Protein AF-A0A1J4K597-F1 (afdb_monomer_lite)

Foldseek 3Di:
DVVVVVCCCVPPVVVVVVVVVVVVVVVVVVVVVVVVVVVVVVVVVVVVVVVVVVVVVVVVVVVVVVVVVVVVVVVVVVVVVVVVVVVLVVLLVVLLVVLVVPLVPPLLCNLVSLVVNVVSCVVVVVVVVSVVSLVVSLVVCLVVLCVLFVDDLFKTFNVVNLSVVVSCVSSVNLVSSLVVVLCCCLVRVLVVLQAAPWDWDADPRMIGTDGDVPHHDALLSSLLRLLVVLVVVVVVCVVSVHDDDLVSLVVSLVSSLVSSLVGADDALVSNLVSSQSSCVSSVHDRDSSLVVSCVVLLVVLLVVLLVCLLVVHQLLVSVVVSCVSCHNHDCPPSNVSSLVSNCVSCLVPLVSLVRNLVSLVVVVDPSSVVSNVVSVVSNVD

pLDDT: mean 87.1, std 8.33, range [50.44, 95.81]

Secondary structure (DSSP, 8-state):
-HHHHHHHIIIIIHHHHHHHHHHHHHHHHHHHHHHHHHHHHHHHHHHHHHHHHHHHHHHHHHHHHHHHHHHHHHHHHHHHHHHHHHHHHHHHHHHHHHHHHHTTT-STTHHHHHHHHHHHHHHTT-HHHHHHHHHHHHHHHHHTTHHHHT--SSEEE-TTHHHHHHHHHHTT-HHHHHHHHHHHIIIIIIHHHHHS-EEEEEETTEEEEEEPTTPPPPHHHHHHHHHHHHHHHHHHHHHTTPPPPHHHHHHHHHHHHHHHHHS--S-HHHHHHHHHHHHHHHTPPP--HHHHHHHHHHHHHHHHHHHHHHTT--HHHHHHHHHHHTTTS--TTHHHHHHHHHHHHTTT-HHHHHHHHHHHHTT--HHHHHHHHHHHHHHH-

Radius of gyration: 58.86 Å; chains: 1; bounding box: 133×52×191 Å

Structure (mmCIF, N/CA/C/O backbone):
data_AF-A0A1J4K597-F1
#
_entry.id   AF-A0A1J4K597-F1
#
loop_
_atom_site.group_PDB
_atom_site.id
_atom_site.type_symbol
_atom_site.label_atom_id
_atom_site.label_alt_id
_atom_site.label_comp_id
_atom_site.label_asym_id
_atom_site.label_entity_id
_atom_site.label_seq_id
_atom_site.pdbx_PDB_ins_code
_atom_site.Cartn_x
_atom_site.Cartn_y
_atom_site.Cartn_z
_atom_site.occupancy
_atom_site.B_iso_or_equiv
_atom_site.auth_seq_id
_atom_site.auth_comp_id
_atom_site.auth_asym_id
_atom_site.auth_atom_id
_atom_site.pdbx_PDB_model_num
ATOM 1 N N . MET A 1 1 ? -96.809 -20.161 126.393 1.00 50.44 1 MET A N 1
ATOM 2 C CA . MET A 1 1 ? -96.267 -19.194 125.408 1.00 50.44 1 MET A CA 1
ATOM 3 C C . MET A 1 1 ? -94.785 -19.409 125.095 1.00 50.44 1 MET A C 1
ATOM 5 O O . MET A 1 1 ? -94.483 -19.569 123.923 1.00 50.44 1 MET A O 1
ATOM 9 N N . GLN A 1 2 ? -93.874 -19.514 126.076 1.00 52.16 2 GLN A N 1
ATOM 10 C CA . GLN A 1 2 ? -92.423 -19.656 125.818 1.00 52.16 2 GLN A CA 1
ATOM 11 C C . GLN A 1 2 ? -92.027 -20.809 124.869 1.00 52.16 2 GLN A C 1
ATOM 13 O O . GLN A 1 2 ? -91.307 -20.541 123.919 1.00 52.16 2 GLN A O 1
ATOM 18 N N . LYS A 1 3 ? -92.561 -22.036 125.024 1.00 54.72 3 LYS A N 1
ATOM 19 C CA . LYS A 1 3 ? -92.243 -23.193 124.145 1.00 54.72 3 LYS A CA 1
ATOM 20 C C . LYS A 1 3 ? -92.680 -23.048 122.675 1.00 54.72 3 LYS A C 1
ATOM 22 O O . LYS A 1 3 ? -92.086 -23.672 121.805 1.00 54.72 3 LYS A O 1
ATOM 27 N N . SER A 1 4 ? -93.727 -22.269 122.387 1.00 56.84 4 SER A N 1
ATOM 28 C CA . SER A 1 4 ? -94.193 -22.027 121.008 1.00 56.84 4 SER A CA 1
ATOM 29 C C . SER A 1 4 ? -93.311 -21.003 120.297 1.00 56.84 4 SER A C 1
ATOM 31 O O . SER A 1 4 ? -93.062 -21.151 119.108 1.00 56.84 4 SER A O 1
ATOM 33 N N . ILE A 1 5 ? -92.795 -20.020 121.037 1.00 57.47 5 ILE A N 1
ATOM 34 C CA . ILE A 1 5 ? -91.883 -19.003 120.513 1.00 57.47 5 ILE A CA 1
ATOM 35 C C . ILE A 1 5 ? -90.534 -19.644 120.164 1.00 57.47 5 ILE A C 1
ATOM 37 O O . ILE A 1 5 ? -90.043 -19.424 119.064 1.00 57.47 5 ILE A O 1
ATOM 41 N N . THR A 1 6 ? -89.986 -20.510 121.029 1.00 59.28 6 THR A N 1
ATOM 42 C CA . THR A 1 6 ? -88.726 -21.235 120.757 1.00 59.28 6 THR A CA 1
ATOM 43 C C . THR A 1 6 ? -88.843 -22.135 119.530 1.00 59.28 6 THR A C 1
ATOM 45 O O . THR A 1 6 ? -87.969 -22.120 118.673 1.00 59.28 6 THR A O 1
ATOM 48 N N . LYS A 1 7 ? -89.964 -22.855 119.389 1.00 63.69 7 LYS A N 1
ATOM 49 C CA . LYS A 1 7 ? -90.173 -23.790 118.276 1.00 63.69 7 LYS A CA 1
ATOM 50 C C . LYS A 1 7 ? -90.326 -23.081 116.925 1.00 63.69 7 LYS A C 1
ATOM 52 O O . LYS A 1 7 ? -89.790 -23.564 115.934 1.00 63.69 7 LYS A O 1
ATOM 57 N N . THR A 1 8 ? -91.016 -21.939 116.860 1.00 61.78 8 THR A N 1
ATOM 58 C CA . THR A 1 8 ? -91.110 -21.128 115.627 1.00 61.78 8 THR A CA 1
ATOM 59 C C . THR A 1 8 ? -89.769 -20.471 115.284 1.00 61.78 8 THR A C 1
ATOM 61 O O . THR A 1 8 ? -89.399 -20.399 114.112 1.00 61.78 8 THR A O 1
ATOM 64 N N . TYR A 1 9 ? -89.010 -20.049 116.301 1.00 63.03 9 TYR A N 1
ATOM 65 C CA . TYR A 1 9 ? -87.673 -19.487 116.118 1.00 63.03 9 TYR A CA 1
ATOM 66 C C . TYR A 1 9 ? -86.705 -20.534 115.539 1.00 63.03 9 TYR A C 1
ATOM 68 O O . TYR A 1 9 ? -86.126 -20.312 114.483 1.00 63.03 9 TYR A O 1
ATOM 76 N N . GLU A 1 10 ? -86.630 -21.725 116.137 1.00 63.28 10 GLU A N 1
ATOM 77 C CA . GLU A 1 10 ? -85.733 -22.806 115.700 1.00 63.28 10 GLU A CA 1
ATOM 78 C C . GLU A 1 10 ? -86.142 -23.458 114.369 1.00 63.28 10 GLU A C 1
ATOM 80 O O . GLU A 1 10 ? -85.278 -23.847 113.588 1.00 63.28 10 GLU A O 1
ATOM 85 N N . SER A 1 11 ? -87.445 -23.594 114.088 1.00 65.62 11 SER A N 1
ATOM 86 C CA . SER A 1 11 ? -87.920 -24.309 112.887 1.00 65.62 11 SER A CA 1
ATOM 87 C C . SER A 1 11 ? -88.082 -23.436 111.645 1.00 65.62 11 SER A C 1
ATOM 89 O O . SER A 1 11 ? -88.060 -23.967 110.538 1.00 65.62 11 SER A O 1
ATOM 91 N N . SER A 1 12 ? -88.279 -22.123 111.800 1.00 66.81 12 SER A N 1
ATOM 92 C CA . SER A 1 12 ? -88.601 -21.228 110.676 1.00 66.81 12 SER A CA 1
ATOM 93 C C . SER A 1 12 ? -87.671 -20.020 110.587 1.00 66.81 12 SER A C 1
ATOM 95 O O . SER A 1 12 ? -87.254 -19.661 109.488 1.00 66.81 12 SER A O 1
ATOM 97 N N . VAL A 1 13 ? -87.300 -19.408 111.718 1.00 73.19 13 VAL A N 1
ATOM 98 C CA . VAL A 1 13 ? -86.461 -18.196 111.730 1.00 73.19 13 VAL A CA 1
ATOM 99 C C . VAL A 1 13 ? -84.978 -18.538 111.578 1.00 73.19 13 VAL A C 1
ATOM 101 O O . VAL A 1 13 ? -84.313 -17.953 110.728 1.00 73.19 13 VAL A O 1
ATOM 104 N N . GLU A 1 14 ? -84.459 -19.516 112.322 1.00 76.75 14 GLU A N 1
ATOM 105 C CA . GLU A 1 14 ? -83.046 -19.919 112.275 1.00 76.75 14 GLU A CA 1
ATOM 106 C C . GLU A 1 14 ? -82.628 -20.504 110.909 1.00 76.75 14 GLU A C 1
ATOM 108 O O . GLU A 1 14 ? -81.586 -20.107 110.385 1.00 76.75 14 GLU A O 1
ATOM 113 N N . PRO A 1 15 ? -83.428 -21.370 110.253 1.00 79.81 15 PRO A N 1
ATOM 114 C CA . PRO A 1 15 ? -83.120 -21.866 108.912 1.00 79.81 15 PRO A CA 1
ATOM 115 C C . PRO A 1 15 ? -83.200 -20.770 107.847 1.00 79.81 15 PRO A C 1
ATOM 117 O O . PRO A 1 15 ? -82.335 -20.708 106.974 1.00 79.81 15 PRO A O 1
ATOM 120 N N . ALA A 1 16 ? -84.189 -19.870 107.935 1.00 78.25 16 ALA A N 1
ATOM 121 C CA . ALA A 1 16 ? -84.290 -18.720 107.037 1.00 78.25 16 ALA A CA 1
ATOM 122 C C . ALA A 1 16 ? -83.099 -17.768 107.222 1.00 78.25 16 ALA A C 1
ATOM 124 O O . ALA A 1 16 ? -82.490 -17.348 106.241 1.00 78.25 16 ALA A O 1
ATOM 125 N N . ARG A 1 17 ? -82.697 -17.498 108.470 1.00 81.44 17 ARG A N 1
ATOM 126 C CA . ARG A 1 17 ? -81.495 -16.726 108.811 1.00 81.44 17 ARG A CA 1
ATOM 127 C C . ARG A 1 17 ? -80.234 -17.383 108.251 1.00 81.44 17 ARG A C 1
ATOM 129 O O . ARG A 1 17 ? -79.445 -16.703 107.605 1.00 81.44 17 ARG A O 1
ATOM 136 N N . ASN A 1 18 ? -80.061 -18.690 108.435 1.00 83.00 18 ASN A N 1
ATOM 137 C CA . ASN A 1 18 ? -78.913 -19.434 107.911 1.00 83.00 18 ASN A CA 1
ATOM 138 C C . ASN A 1 18 ? -78.897 -19.476 106.374 1.00 83.00 18 ASN A C 1
ATOM 140 O O . ASN A 1 18 ? -77.831 -19.355 105.775 1.00 83.00 18 ASN A O 1
ATOM 144 N N . SER A 1 19 ? -80.062 -19.575 105.726 1.00 84.44 19 SER A N 1
ATOM 145 C CA . SER A 1 19 ? -80.198 -19.486 104.266 1.00 84.44 19 SER A CA 1
ATOM 146 C C . SER A 1 19 ? -79.861 -18.088 103.744 1.00 84.44 19 SER A C 1
ATOM 148 O O . SER A 1 19 ? -79.139 -17.963 102.761 1.00 84.44 19 SER A O 1
ATOM 150 N N . ILE A 1 20 ? -80.332 -17.029 104.409 1.00 83.88 20 ILE A N 1
ATOM 151 C CA . ILE A 1 20 ? -79.993 -15.640 104.067 1.00 83.88 20 ILE A CA 1
ATOM 152 C C . ILE A 1 20 ? -78.491 -15.401 104.255 1.00 83.88 20 ILE A C 1
ATOM 154 O O . ILE A 1 20 ? -77.854 -14.794 103.399 1.00 83.88 20 ILE A O 1
ATOM 158 N N . LEU A 1 21 ? -77.900 -15.908 105.341 1.00 84.38 21 LEU A N 1
ATOM 159 C CA . LEU A 1 21 ? -76.462 -15.803 105.594 1.00 84.38 21 LEU A CA 1
ATOM 160 C C . LEU A 1 21 ? -75.633 -16.583 104.560 1.00 84.38 21 LEU A C 1
ATOM 162 O O . LEU A 1 21 ? -74.610 -16.073 104.104 1.00 84.38 21 LEU A O 1
ATOM 166 N N . SER A 1 22 ? -76.072 -17.774 104.137 1.00 85.81 22 SER A N 1
ATOM 167 C CA . SER A 1 22 ? -75.372 -18.547 103.101 1.00 85.81 22 SER A CA 1
ATOM 168 C C . SER A 1 22 ? -75.494 -17.895 101.721 1.00 85.81 22 SER A C 1
ATOM 170 O O . SER A 1 22 ? -74.501 -17.786 101.003 1.00 85.81 22 SER A O 1
ATOM 172 N N . GLN A 1 23 ? -76.674 -17.374 101.370 1.00 87.19 23 GLN A N 1
ATOM 173 C CA . GLN A 1 23 ? -76.893 -16.620 100.136 1.00 87.19 23 GLN A CA 1
ATOM 174 C C . GLN A 1 23 ? -76.083 -15.327 100.117 1.00 87.19 23 GLN A C 1
ATOM 176 O O . GLN A 1 23 ? -75.470 -15.019 99.099 1.00 87.19 23 GLN A O 1
ATOM 181 N N . LYS A 1 24 ? -76.012 -14.612 101.245 1.00 88.00 24 LYS A N 1
ATOM 182 C CA . LYS A 1 24 ? -75.144 -13.444 101.412 1.00 88.00 24 LYS A CA 1
ATOM 183 C C . LYS A 1 24 ? -73.679 -13.815 101.184 1.00 88.00 24 LYS A C 1
ATOM 185 O O . LYS A 1 24 ? -73.023 -13.160 100.387 1.00 88.00 24 LYS A O 1
ATOM 190 N N . SER A 1 25 ? -73.194 -14.897 101.795 1.00 88.94 25 SER A N 1
ATOM 191 C CA . SER A 1 25 ? -71.817 -15.370 101.591 1.00 88.94 25 SER A CA 1
ATOM 192 C C . SER A 1 25 ? -71.536 -15.757 100.132 1.00 88.94 25 SER A C 1
ATOM 194 O O . SER A 1 25 ? -70.474 -15.444 99.595 1.00 88.94 25 SER A O 1
ATOM 196 N N . ASN A 1 26 ? -72.494 -16.397 99.456 1.00 89.06 26 ASN A N 1
ATOM 197 C CA . ASN A 1 26 ? -72.372 -16.753 98.042 1.00 89.06 26 ASN A CA 1
ATOM 198 C C . ASN A 1 26 ? -72.392 -15.519 97.129 1.00 89.06 26 ASN A C 1
ATOM 200 O O . ASN A 1 26 ? -71.623 -15.463 96.173 1.00 89.06 26 ASN A O 1
ATOM 204 N N . LEU A 1 27 ? -73.225 -14.521 97.437 1.00 89.38 27 LEU A N 1
ATOM 205 C CA . LEU A 1 27 ? -73.245 -13.231 96.746 1.00 89.38 27 LEU A CA 1
ATOM 206 C C . LEU A 1 27 ? -71.936 -12.469 96.955 1.00 89.38 27 LEU A C 1
ATOM 208 O O . LEU A 1 27 ? -71.378 -11.967 95.989 1.00 89.38 27 LEU A O 1
ATOM 212 N N . GLU A 1 28 ? -71.404 -12.434 98.175 1.00 90.06 28 GLU A N 1
ATOM 213 C CA . GLU A 1 28 ? -70.107 -11.820 98.480 1.00 90.06 28 GLU A CA 1
ATOM 214 C C . GLU A 1 28 ? -68.971 -12.494 97.695 1.00 90.06 28 GLU A C 1
ATOM 216 O O . GLU A 1 28 ? -68.146 -11.807 97.090 1.00 90.06 28 GLU A O 1
ATOM 221 N N . LYS A 1 29 ? -68.971 -13.833 97.607 1.00 91.00 29 LYS A N 1
ATOM 222 C CA . LYS A 1 29 ? -68.030 -14.579 96.755 1.00 91.00 29 LYS A CA 1
ATOM 223 C C . LYS A 1 29 ? -68.205 -14.246 95.274 1.00 91.00 29 LYS A C 1
ATOM 225 O O . LYS A 1 29 ? -67.218 -13.960 94.606 1.00 91.00 29 LYS A O 1
ATOM 230 N N . ALA A 1 30 ? -69.436 -14.236 94.765 1.00 90.06 30 ALA A N 1
ATOM 231 C CA . ALA A 1 30 ? -69.714 -13.919 93.365 1.00 90.06 30 ALA A CA 1
ATOM 232 C C . ALA A 1 30 ? -69.303 -12.482 93.003 1.00 90.06 30 ALA A C 1
ATOM 234 O O . ALA A 1 30 ? -68.699 -12.264 91.956 1.00 90.06 30 ALA A O 1
ATOM 235 N N . ILE A 1 31 ? -69.564 -11.511 93.885 1.00 91.50 31 ILE A N 1
ATOM 236 C CA . ILE A 1 31 ? -69.119 -10.118 93.740 1.00 91.50 31 ILE A CA 1
ATOM 237 C C . ILE A 1 31 ? -67.591 -10.058 93.692 1.00 91.50 31 ILE A C 1
ATOM 239 O O . ILE A 1 31 ? -67.038 -9.387 92.819 1.00 91.50 31 ILE A O 1
ATOM 243 N N . SER A 1 32 ? -66.901 -10.789 94.571 1.00 92.38 32 SER A N 1
ATOM 244 C CA . SER A 1 32 ? -65.438 -10.869 94.555 1.00 92.38 32 SER A CA 1
ATOM 245 C C . SER A 1 32 ? -64.914 -11.429 93.228 1.00 92.38 32 SER A C 1
ATOM 247 O O . SER A 1 32 ? -64.030 -10.817 92.632 1.00 92.38 32 SER A O 1
ATOM 249 N N . THR A 1 33 ? -65.499 -12.515 92.713 1.00 93.75 33 THR A N 1
ATOM 250 C CA . THR A 1 33 ? -65.102 -13.111 91.426 1.00 93.75 33 THR A CA 1
ATOM 251 C C . THR A 1 33 ? -65.386 -12.186 90.240 1.00 93.75 33 THR A C 1
ATOM 253 O O . THR A 1 33 ? -64.545 -12.042 89.357 1.00 93.75 33 THR A O 1
ATOM 256 N N . ILE A 1 34 ? -66.545 -11.520 90.209 1.00 92.88 34 ILE A N 1
ATOM 257 C CA . ILE A 1 34 ? -66.890 -10.554 89.152 1.00 92.88 34 ILE A CA 1
ATOM 258 C C . ILE A 1 34 ? -65.926 -9.365 89.177 1.00 92.88 34 ILE A C 1
ATOM 260 O O . ILE A 1 34 ? -65.475 -8.921 88.123 1.00 92.88 34 ILE A O 1
ATOM 264 N N . THR A 1 35 ? -65.572 -8.879 90.367 1.00 92.00 35 THR A N 1
ATOM 265 C CA . THR A 1 35 ? -64.605 -7.784 90.528 1.00 92.00 35 THR A CA 1
ATOM 266 C C . THR A 1 35 ? -63.224 -8.194 90.012 1.00 92.00 35 THR A C 1
ATOM 268 O O . THR A 1 35 ? -62.575 -7.432 89.297 1.00 92.00 35 THR A O 1
ATOM 271 N N . GLU A 1 36 ? -62.789 -9.419 90.305 1.00 93.56 36 GLU A N 1
ATOM 272 C CA . GLU A 1 36 ? -61.521 -9.967 89.819 1.00 93.56 36 GLU A CA 1
ATOM 273 C C . GLU A 1 36 ? -61.507 -10.133 88.289 1.00 93.56 36 GLU A C 1
ATOM 275 O O . GLU A 1 36 ? -60.554 -9.720 87.622 1.00 93.56 36 GLU A O 1
ATOM 280 N N . LEU A 1 37 ? -62.593 -10.655 87.708 1.00 92.81 37 LEU A N 1
ATOM 281 C CA . LEU A 1 37 ? -62.765 -10.768 86.257 1.00 92.81 37 LEU A CA 1
ATOM 282 C C . LEU A 1 37 ? -62.791 -9.400 85.569 1.00 92.81 37 LEU A C 1
ATOM 284 O O . LEU A 1 37 ? -62.169 -9.236 84.520 1.00 92.81 37 LEU A O 1
ATOM 288 N N . HIS A 1 38 ? -63.461 -8.409 86.159 1.00 92.25 38 HIS A N 1
ATOM 289 C CA . HIS A 1 38 ? -63.493 -7.047 85.633 1.00 92.25 38 HIS A CA 1
ATOM 290 C C . HIS A 1 38 ? -62.102 -6.401 85.650 1.00 92.25 38 HIS A C 1
ATOM 292 O O . 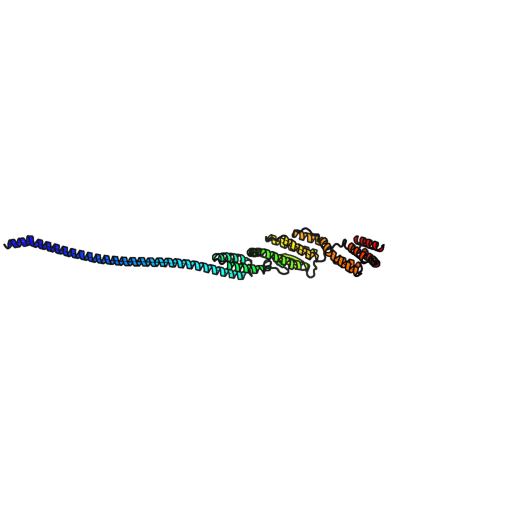HIS A 1 38 ? -61.664 -5.844 84.642 1.00 92.25 38 HIS A O 1
ATOM 298 N N . ASN A 1 39 ? -61.358 -6.552 86.748 1.00 92.62 39 ASN A N 1
ATOM 299 C CA . ASN A 1 39 ? -59.975 -6.081 86.833 1.00 92.62 39 ASN A CA 1
ATOM 300 C C . ASN A 1 39 ? -59.091 -6.756 85.775 1.00 92.62 39 ASN A C 1
ATOM 302 O O . ASN A 1 39 ? -58.311 -6.089 85.096 1.00 92.62 39 ASN A O 1
ATOM 306 N N . ARG A 1 40 ? -59.258 -8.065 85.560 1.00 93.69 40 ARG A N 1
ATOM 307 C CA . ARG A 1 40 ? -58.515 -8.804 84.532 1.00 93.69 40 ARG A CA 1
ATOM 308 C C . ARG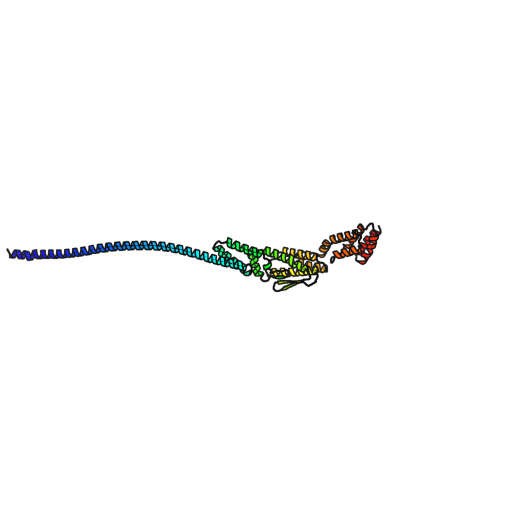 A 1 40 ? -58.884 -8.374 83.111 1.00 93.69 40 ARG A C 1
ATOM 310 O O . ARG A 1 40 ? -58.005 -8.289 82.258 1.00 93.69 40 ARG A O 1
ATOM 317 N N . GLN A 1 41 ? -60.152 -8.053 82.862 1.00 94.88 41 GLN A N 1
ATOM 318 C CA . GLN A 1 41 ? -60.608 -7.477 81.596 1.00 94.88 41 GLN A CA 1
ATOM 319 C C . GLN A 1 41 ? -59.959 -6.110 81.334 1.00 94.88 41 GLN A C 1
ATOM 321 O O . GLN A 1 41 ? -59.533 -5.849 80.209 1.00 94.88 41 GLN A O 1
ATOM 326 N N . LEU A 1 42 ? -59.869 -5.245 82.350 1.00 93.50 42 LEU A N 1
ATOM 327 C CA . LEU A 1 42 ? -59.214 -3.938 82.227 1.00 93.50 42 LEU A CA 1
ATOM 328 C C . LEU A 1 42 ? -57.726 -4.083 81.884 1.00 93.50 42 LEU A C 1
ATOM 330 O O . LEU A 1 42 ? -57.245 -3.390 80.988 1.00 93.50 42 LEU A O 1
ATOM 334 N N . VAL A 1 43 ? -57.027 -5.022 82.532 1.00 94.62 43 VAL A N 1
ATOM 335 C CA . VAL A 1 43 ? -55.624 -5.348 82.220 1.00 94.62 43 VAL A CA 1
ATOM 336 C C . VAL A 1 43 ? -55.486 -5.827 80.773 1.00 94.62 43 VAL A C 1
ATOM 338 O O . VAL A 1 43 ? -54.746 -5.221 80.005 1.00 94.62 43 VAL A O 1
ATOM 341 N N . LEU A 1 44 ? -56.278 -6.822 80.358 1.00 93.94 44 LEU A N 1
ATOM 342 C CA . LEU A 1 44 ? -56.255 -7.349 78.988 1.00 93.94 44 LEU A CA 1
ATOM 343 C C . LEU A 1 44 ? -56.535 -6.273 77.937 1.00 93.94 44 LEU A C 1
ATOM 345 O O . LEU A 1 44 ? -55.902 -6.257 76.886 1.00 93.94 44 LEU A O 1
ATOM 349 N N . LYS A 1 45 ? -57.473 -5.358 78.203 1.00 94.69 45 LYS A N 1
ATOM 350 C CA . LYS A 1 45 ? -57.778 -4.250 77.292 1.00 94.69 45 LYS A CA 1
ATOM 351 C C . LYS A 1 45 ? -56.575 -3.320 77.121 1.00 94.69 45 LYS A C 1
ATOM 353 O O . LYS A 1 45 ? -56.283 -2.922 75.995 1.00 94.69 45 LYS A O 1
ATOM 358 N N . ASN A 1 46 ? -55.884 -2.992 78.212 1.00 93.38 46 ASN A N 1
ATOM 359 C CA . ASN A 1 46 ? -54.682 -2.161 78.165 1.00 93.38 46 ASN A CA 1
ATOM 360 C C . ASN A 1 46 ? -53.534 -2.870 77.439 1.00 93.38 46 ASN A C 1
ATOM 362 O O . ASN A 1 46 ? -52.890 -2.258 76.589 1.00 93.38 46 ASN A O 1
ATOM 366 N N . ASP A 1 47 ? -53.332 -4.163 77.692 1.00 94.38 47 ASP A N 1
ATOM 367 C CA . ASP A 1 47 ? -52.326 -4.966 76.991 1.00 94.38 47 ASP A CA 1
ATOM 368 C C . ASP A 1 47 ? -52.598 -5.020 75.483 1.00 94.38 47 ASP A C 1
ATOM 370 O O . ASP A 1 47 ? -51.683 -4.873 74.676 1.00 94.38 47 ASP A O 1
ATOM 374 N N . LEU A 1 48 ? -53.864 -5.148 75.079 1.00 94.75 48 LEU A N 1
ATOM 375 C CA . LEU A 1 48 ? -54.259 -5.190 73.669 1.00 94.75 48 LEU A CA 1
ATOM 376 C C . LEU A 1 48 ? -54.013 -3.845 72.965 1.00 94.75 48 LEU A C 1
ATOM 378 O O . LEU A 1 48 ? -53.549 -3.817 71.825 1.00 94.75 48 LEU A O 1
ATOM 382 N N . ILE A 1 49 ? -54.255 -2.725 73.655 1.00 94.69 49 ILE A N 1
ATOM 383 C CA . ILE A 1 49 ? -53.913 -1.380 73.163 1.00 94.69 49 ILE A CA 1
ATOM 384 C C . ILE A 1 49 ? -52.392 -1.213 73.043 1.00 94.69 49 ILE A C 1
ATOM 386 O O . ILE A 1 49 ? -51.905 -0.712 72.024 1.0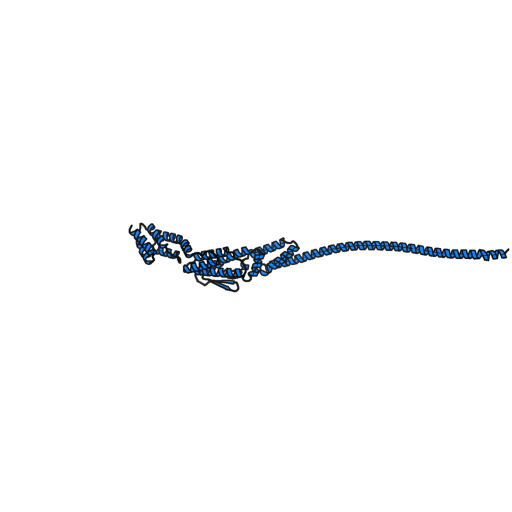0 94.69 49 ILE A O 1
ATOM 390 N N . ASN A 1 50 ? -51.633 -1.670 74.041 1.00 94.94 50 ASN A N 1
ATOM 391 C CA . ASN A 1 50 ? -50.172 -1.633 74.014 1.00 94.94 50 ASN A CA 1
ATOM 392 C C . ASN A 1 50 ? -49.614 -2.463 72.850 1.00 94.94 50 ASN A C 1
ATOM 394 O O . ASN A 1 50 ? -48.793 -1.964 72.081 1.00 94.94 50 ASN A O 1
ATOM 398 N N . HIS A 1 51 ? -50.099 -3.691 72.660 1.00 93.88 51 HIS A N 1
ATOM 399 C CA . HIS A 1 51 ? -49.681 -4.555 71.557 1.00 93.88 51 HIS A CA 1
ATOM 400 C C . HIS A 1 51 ? -50.046 -3.989 70.188 1.00 93.88 51 HIS A C 1
ATOM 402 O O . HIS A 1 51 ? -49.227 -4.056 69.274 1.00 93.88 51 HIS A O 1
ATOM 408 N N . LYS A 1 52 ? -51.229 -3.381 70.040 1.00 95.00 52 LYS A N 1
ATOM 409 C CA . LYS A 1 52 ? -51.594 -2.684 68.803 1.00 95.00 52 LYS A CA 1
ATOM 410 C C . LYS A 1 52 ? -50.603 -1.562 68.491 1.00 95.00 52 LYS A C 1
ATOM 412 O O . LYS A 1 52 ? -50.091 -1.490 67.382 1.00 95.00 52 LYS A O 1
ATOM 417 N N . THR A 1 53 ? -50.278 -0.744 69.490 1.00 95.25 53 THR A N 1
ATOM 418 C CA . THR A 1 53 ? -49.335 0.373 69.331 1.00 95.25 53 THR A CA 1
ATOM 419 C C . THR A 1 53 ? -47.931 -0.121 68.959 1.00 95.25 53 THR A C 1
ATOM 421 O O . THR A 1 53 ? -47.267 0.465 68.106 1.00 95.25 53 THR A O 1
ATOM 424 N N . GLN A 1 54 ? -47.490 -1.240 69.543 1.00 95.00 54 GLN A N 1
ATOM 425 C CA . GLN A 1 54 ? -46.243 -1.911 69.163 1.00 95.00 54 GLN A CA 1
ATOM 426 C C . GLN A 1 54 ? -46.287 -2.451 67.726 1.00 95.00 54 GLN A C 1
ATOM 428 O O . GLN A 1 54 ? -45.314 -2.288 66.993 1.00 95.00 54 GLN A O 1
ATOM 433 N N . MET A 1 55 ? -47.393 -3.075 67.306 1.00 94.25 55 MET A N 1
ATOM 434 C CA . MET A 1 55 ? -47.565 -3.567 65.935 1.00 94.25 55 MET A CA 1
ATOM 435 C C . MET A 1 55 ? -47.541 -2.433 64.912 1.00 94.25 55 MET A C 1
ATOM 437 O O . MET A 1 55 ? -46.832 -2.552 63.915 1.00 94.25 55 MET A O 1
ATOM 441 N N . ASP A 1 56 ? -48.247 -1.332 65.167 1.00 94.56 56 ASP A N 1
ATOM 442 C CA . ASP A 1 56 ? -48.257 -0.165 64.281 1.00 94.56 56 ASP A CA 1
ATOM 443 C C . ASP A 1 56 ? -46.835 0.411 64.131 1.00 94.56 56 ASP A C 1
ATOM 445 O O . ASP A 1 56 ? -46.358 0.617 63.014 1.00 94.56 56 ASP A O 1
ATOM 449 N N . ALA A 1 57 ? -46.088 0.530 65.237 1.00 93.75 57 ALA A N 1
ATOM 450 C CA . ALA A 1 57 ? -44.688 0.957 65.206 1.00 93.75 57 ALA A CA 1
ATOM 451 C C . ALA A 1 57 ? -43.779 -0.003 64.410 1.00 93.75 57 ALA A C 1
ATOM 453 O O . ALA A 1 57 ? -42.867 0.439 63.706 1.00 93.75 57 ALA A O 1
ATOM 454 N N . ILE A 1 58 ? -44.014 -1.319 64.494 1.00 94.62 58 ILE A N 1
ATOM 455 C CA . ILE A 1 58 ? -43.286 -2.320 63.696 1.00 94.62 58 ILE A CA 1
ATOM 456 C C . ILE A 1 58 ? -43.624 -2.178 62.207 1.00 94.62 58 ILE A C 1
ATOM 458 O O . ILE A 1 58 ? -42.721 -2.246 61.372 1.00 94.62 58 ILE A O 1
ATOM 462 N N . ILE A 1 59 ? -44.896 -1.965 61.861 1.00 93.56 59 ILE A N 1
ATOM 463 C CA . ILE A 1 59 ? -45.344 -1.781 60.474 1.00 93.56 59 ILE A CA 1
ATOM 464 C C . ILE A 1 59 ? -44.685 -0.546 59.860 1.00 93.56 59 ILE A C 1
ATOM 466 O O . ILE A 1 59 ? -44.130 -0.636 58.763 1.00 93.56 59 ILE A O 1
ATOM 470 N N . ASP A 1 60 ? -44.688 0.582 60.568 1.00 94.19 60 ASP A N 1
ATOM 471 C CA . ASP A 1 60 ? -44.073 1.819 60.081 1.00 94.19 60 ASP A CA 1
ATOM 472 C C . ASP A 1 60 ? -42.556 1.675 59.926 1.00 94.19 60 ASP A C 1
ATOM 474 O O . ASP A 1 60 ? -41.983 2.096 58.917 1.00 94.19 60 ASP A O 1
ATOM 478 N N . LYS A 1 61 ? -41.900 0.983 60.865 1.00 95.38 61 LYS A N 1
ATOM 479 C CA . LYS A 1 61 ? -40.472 0.664 60.754 1.00 95.38 61 LYS A CA 1
ATOM 480 C C . LYS A 1 61 ? -40.171 -0.228 59.545 1.00 95.38 61 LYS A C 1
ATOM 482 O O . LYS A 1 61 ? -39.201 0.025 58.836 1.00 95.38 61 LYS A O 1
ATOM 487 N N . ASN A 1 62 ? -41.005 -1.231 59.271 1.00 93.06 62 ASN A N 1
ATOM 488 C CA . ASN A 1 62 ? -40.848 -2.100 58.102 1.00 93.06 62 ASN A CA 1
ATOM 489 C C . ASN A 1 62 ? -41.059 -1.354 56.780 1.00 93.06 62 ASN A C 1
ATOM 491 O O . ASN A 1 62 ? -40.340 -1.620 55.819 1.00 93.06 62 ASN A O 1
ATOM 495 N N . ARG A 1 63 ? -42.007 -0.410 56.721 1.00 93.50 63 ARG A N 1
ATOM 496 C CA . ARG A 1 63 ? -42.188 0.458 55.545 1.00 93.50 63 ARG A CA 1
ATOM 497 C C . ARG A 1 63 ? -40.941 1.298 55.285 1.00 93.50 63 ARG A C 1
ATOM 499 O O . ARG A 1 63 ? -40.429 1.277 54.172 1.00 93.50 63 ARG A O 1
ATOM 506 N N . SER A 1 64 ? -40.411 1.934 56.331 1.00 95.38 64 SER A N 1
ATOM 507 C CA . SER A 1 64 ? -39.161 2.699 56.256 1.00 95.38 64 SER A CA 1
ATOM 508 C C . SER A 1 64 ? -37.990 1.841 55.755 1.00 95.38 64 SER A C 1
ATOM 510 O O . SER A 1 64 ? -37.299 2.220 54.811 1.00 95.38 64 SER A O 1
ATOM 512 N N . PHE A 1 65 ? -37.825 0.623 56.288 1.00 94.00 65 PHE A N 1
ATOM 513 C CA . PHE A 1 65 ? -36.789 -0.303 55.819 1.00 94.00 65 PHE A CA 1
ATOM 514 C C . PHE A 1 65 ? -36.946 -0.725 54.356 1.00 94.00 65 PHE A C 1
ATOM 516 O O . PHE A 1 65 ? -35.945 -0.882 53.659 1.00 94.00 65 PHE A O 1
ATOM 523 N N . HIS A 1 66 ? -38.175 -0.918 53.879 1.00 93.81 66 HIS A N 1
ATOM 524 C CA . HIS A 1 66 ? -38.426 -1.273 52.481 1.00 93.81 66 HIS A CA 1
ATOM 525 C C . HIS A 1 66 ? -38.063 -0.137 51.521 1.00 93.81 66 HIS A C 1
ATOM 527 O O . HIS A 1 66 ? -37.463 -0.376 50.471 1.00 93.81 66 HIS A O 1
ATOM 533 N N . ASP A 1 67 ? -38.387 1.101 51.893 1.00 94.38 67 ASP A N 1
ATOM 534 C CA . ASP A 1 67 ? -38.040 2.282 51.103 1.00 94.38 67 ASP A CA 1
ATOM 535 C C . ASP A 1 67 ? -36.518 2.504 51.070 1.00 94.38 67 ASP A C 1
ATOM 537 O O . ASP A 1 67 ? -35.945 2.727 49.998 1.00 94.38 67 ASP A O 1
ATOM 541 N N . ASP A 1 68 ? -35.841 2.334 52.211 1.00 95.81 68 ASP A N 1
ATOM 542 C CA . ASP A 1 68 ? -34.377 2.365 52.294 1.00 95.81 68 ASP A CA 1
ATOM 543 C C . ASP A 1 68 ? -33.727 1.260 51.448 1.00 95.81 68 ASP A C 1
ATOM 545 O O . ASP A 1 68 ? -32.745 1.513 50.743 1.00 95.81 68 ASP A O 1
ATOM 549 N N . PHE A 1 69 ? -34.285 0.045 51.463 1.00 94.62 69 PHE A N 1
ATOM 550 C CA . PHE A 1 69 ? -33.795 -1.070 50.653 1.00 94.62 69 PHE A CA 1
ATOM 551 C C . PHE A 1 69 ? -33.875 -0.758 49.154 1.00 94.62 69 PHE A C 1
ATOM 553 O O . PHE A 1 69 ? -32.872 -0.883 48.453 1.00 94.62 69 PHE A O 1
ATOM 560 N N . LYS A 1 70 ? -35.023 -0.269 48.666 1.00 94.62 70 LYS A N 1
ATOM 561 C CA . LYS A 1 70 ? -35.189 0.134 47.257 1.00 94.62 70 LYS A CA 1
ATOM 562 C C . LYS A 1 70 ? -34.223 1.240 46.849 1.00 94.62 70 LYS A C 1
ATOM 564 O O . LYS A 1 70 ? -33.668 1.214 45.751 1.00 94.62 70 LYS A O 1
ATOM 569 N N . LYS A 1 71 ? -33.999 2.216 47.734 1.00 95.50 71 LYS A N 1
ATOM 570 C CA . LYS A 1 71 ? -33.023 3.282 47.489 1.00 95.50 71 LYS A CA 1
ATOM 571 C C . LYS A 1 71 ? -31.610 2.711 47.360 1.00 95.50 71 LYS A C 1
ATOM 573 O O . LYS A 1 71 ? -30.894 3.061 46.424 1.00 95.50 71 LYS A O 1
ATOM 578 N N . LYS A 1 72 ? -31.220 1.802 48.258 1.00 95.31 72 LYS A N 1
ATOM 579 C CA . LYS A 1 72 ? -29.913 1.128 48.216 1.00 95.31 72 LYS A CA 1
ATOM 580 C C . LYS A 1 72 ? -29.743 0.248 46.982 1.00 95.31 72 LYS A C 1
ATOM 582 O O . LYS A 1 72 ? -28.651 0.207 46.423 1.00 95.31 72 LYS A O 1
ATOM 587 N N . GLU A 1 73 ? -30.805 -0.404 46.526 1.00 94.88 73 GLU A N 1
ATOM 588 C CA . GLU A 1 73 ? -30.810 -1.191 45.293 1.00 94.88 73 GLU A CA 1
ATOM 589 C C . GLU A 1 73 ? -30.537 -0.312 44.059 1.00 94.88 73 GLU A C 1
ATOM 591 O O . GLU A 1 73 ? -29.654 -0.623 43.257 1.00 94.88 73 GLU A O 1
ATOM 596 N N . ALA A 1 74 ? -31.197 0.846 43.954 1.00 94.56 74 ALA A N 1
ATOM 597 C CA . ALA A 1 74 ? -30.946 1.811 42.880 1.00 94.56 74 ALA A CA 1
ATOM 598 C C . ALA A 1 74 ? -29.525 2.418 42.935 1.00 94.56 74 ALA A C 1
ATOM 600 O O . ALA A 1 74 ? -28.871 2.599 41.900 1.00 94.56 74 ALA A O 1
ATOM 601 N N . GLU A 1 75 ? -29.018 2.709 44.141 1.00 95.06 75 GLU A N 1
ATOM 602 C CA . GLU A 1 75 ? -27.634 3.161 44.353 1.00 95.06 75 GLU A CA 1
ATOM 603 C C . GLU A 1 75 ? -26.620 2.096 43.899 1.00 95.06 75 GLU A C 1
ATOM 605 O O . GLU A 1 75 ? -25.634 2.428 43.234 1.00 95.06 75 GLU A O 1
ATOM 610 N N . LEU A 1 76 ? -26.871 0.819 44.211 1.00 94.50 76 LEU A N 1
ATOM 611 C CA . LEU A 1 76 ? -26.015 -0.300 43.816 1.00 94.50 76 LEU A CA 1
ATOM 612 C C . LEU A 1 76 ? -25.963 -0.464 42.294 1.00 94.50 76 LEU A C 1
ATOM 614 O O . LEU A 1 76 ? -24.880 -0.653 41.739 1.00 94.50 76 LEU A O 1
ATOM 618 N N . GLU A 1 77 ? -27.102 -0.358 41.613 1.00 94.56 77 GLU A N 1
ATOM 619 C CA . GLU A 1 77 ? -27.154 -0.461 40.153 1.00 94.56 77 GLU A CA 1
ATOM 620 C C . GLU A 1 77 ? -26.389 0.689 39.481 1.00 94.56 77 GLU A C 1
ATOM 622 O O . GLU A 1 77 ? -25.561 0.473 38.593 1.00 94.56 77 GLU A O 1
ATOM 627 N N . THR A 1 78 ? -26.547 1.910 39.997 1.00 93.50 78 THR A N 1
ATOM 628 C CA . THR A 1 78 ? -25.764 3.071 39.549 1.00 93.50 78 THR A CA 1
ATOM 629 C C . THR A 1 78 ? -24.260 2.854 39.765 1.00 93.50 78 THR A C 1
ATOM 631 O O . THR A 1 78 ? -23.442 3.184 38.902 1.00 93.50 78 THR A O 1
ATOM 634 N N . ALA A 1 79 ? -23.865 2.288 40.910 1.00 94.06 79 ALA A N 1
ATOM 635 C CA . ALA A 1 79 ? -22.467 1.991 41.210 1.00 94.06 79 ALA A CA 1
ATOM 636 C C . ALA A 1 79 ? -21.883 0.936 40.256 1.00 94.06 79 ALA A C 1
ATOM 638 O O . ALA A 1 79 ? -20.755 1.101 39.786 1.00 94.06 79 ALA A O 1
ATOM 639 N N . ARG A 1 80 ? -22.655 -0.103 39.907 1.00 94.38 80 ARG A N 1
ATOM 640 C CA . ARG A 1 80 ? -22.262 -1.122 38.919 1.00 94.38 80 ARG A CA 1
ATOM 641 C C . ARG A 1 80 ? -22.030 -0.516 37.538 1.00 94.38 80 ARG A C 1
ATOM 643 O O . ARG A 1 80 ? -21.001 -0.791 36.923 1.00 94.38 80 ARG A O 1
ATOM 650 N N . GLN A 1 81 ? -22.927 0.359 37.084 1.00 93.12 81 GLN A N 1
ATOM 651 C CA . GLN A 1 81 ? -22.776 1.060 35.805 1.00 93.12 81 GLN A CA 1
ATOM 652 C C . GLN A 1 81 ? -21.526 1.949 35.782 1.00 93.12 81 GLN A C 1
ATOM 654 O O . GLN A 1 81 ? -20.747 1.903 34.831 1.00 93.12 81 GLN A O 1
ATOM 659 N N . ARG A 1 82 ? -21.277 2.717 36.853 1.00 94.06 82 ARG A N 1
ATOM 660 C CA . ARG A 1 82 ? -20.055 3.532 36.976 1.00 94.06 82 ARG A CA 1
ATOM 661 C C . ARG A 1 82 ? -18.796 2.674 36.932 1.00 94.06 82 ARG A C 1
ATOM 663 O O . ARG A 1 82 ? -17.856 3.023 36.223 1.00 94.06 82 ARG A O 1
ATOM 670 N N . LEU A 1 83 ? -18.778 1.556 37.658 1.00 94.88 83 LEU A N 1
ATOM 671 C CA . LEU A 1 83 ? -17.642 0.638 37.673 1.00 94.88 83 LEU A CA 1
ATOM 672 C C . LEU A 1 83 ? -17.346 0.093 36.269 1.00 94.88 83 LEU A C 1
ATOM 674 O O . LEU A 1 83 ? -16.193 0.121 35.842 1.00 94.88 83 LEU A O 1
ATOM 678 N N . PHE A 1 84 ? -18.381 -0.324 35.536 1.00 94.00 84 PHE A N 1
ATOM 679 C CA . PHE A 1 84 ? -18.256 -0.777 34.149 1.00 94.00 84 PHE A CA 1
ATOM 680 C C . PHE A 1 84 ? -17.660 0.304 33.231 1.00 94.00 84 PHE A C 1
ATOM 682 O O . PHE A 1 84 ? -16.748 0.021 32.446 1.00 94.00 84 PHE A O 1
ATOM 689 N N . ILE A 1 85 ? -18.129 1.552 33.355 1.00 93.12 85 ILE A N 1
ATOM 690 C CA . ILE A 1 85 ? -17.596 2.689 32.591 1.00 93.12 85 ILE A CA 1
ATOM 691 C C . ILE A 1 85 ? -16.113 2.901 32.918 1.00 93.12 85 ILE A C 1
ATOM 693 O O . ILE A 1 85 ? -15.297 2.982 32.001 1.00 93.12 85 ILE A O 1
ATOM 697 N N . PHE A 1 86 ? -15.737 2.944 34.200 1.00 94.06 86 PHE A N 1
ATOM 698 C CA . PHE A 1 86 ? -14.344 3.157 34.608 1.00 94.06 86 PHE A CA 1
ATOM 699 C C . PHE A 1 86 ? -13.409 2.043 34.131 1.00 94.06 86 PHE A C 1
ATOM 701 O O . PHE A 1 86 ? -12.325 2.340 33.630 1.00 94.06 86 PHE A O 1
ATOM 708 N N . GLN A 1 87 ? -13.826 0.778 34.234 1.00 94.56 87 GLN A N 1
ATOM 709 C CA . GLN A 1 87 ? -13.053 -0.358 33.725 1.00 94.56 87 GLN A CA 1
ATOM 710 C C . GLN A 1 87 ? -12.846 -0.252 32.211 1.00 94.56 87 GLN A C 1
ATOM 712 O O . GLN A 1 87 ? -11.720 -0.360 31.729 1.00 94.56 87 GLN A O 1
ATOM 717 N N . THR A 1 88 ? -13.908 0.058 31.465 1.00 92.50 88 THR A N 1
ATOM 718 C CA . THR A 1 88 ? -13.831 0.208 30.006 1.00 92.50 88 THR A CA 1
ATOM 719 C C . THR A 1 88 ? -12.940 1.391 29.601 1.00 92.50 88 THR A C 1
ATOM 721 O O . THR A 1 88 ? -12.143 1.273 28.673 1.00 92.50 88 THR A O 1
ATOM 724 N N . LEU A 1 89 ? -13.002 2.521 30.316 1.00 93.00 89 LEU A N 1
ATOM 725 C CA . LEU A 1 89 ? -12.114 3.668 30.086 1.00 93.00 89 LEU A CA 1
ATOM 726 C C . LEU A 1 89 ? -10.643 3.341 30.377 1.00 93.00 89 LEU A C 1
ATOM 728 O O . LEU A 1 89 ? -9.763 3.779 29.633 1.00 93.00 89 LEU A O 1
ATOM 732 N N . ALA A 1 90 ? -10.365 2.568 31.429 1.00 93.56 90 ALA A N 1
ATOM 733 C CA . ALA A 1 90 ? -9.009 2.136 31.756 1.00 93.56 90 ALA A CA 1
ATOM 734 C C . ALA A 1 90 ? -8.417 1.254 30.644 1.00 93.56 90 ALA A C 1
ATOM 736 O O . ALA A 1 90 ? -7.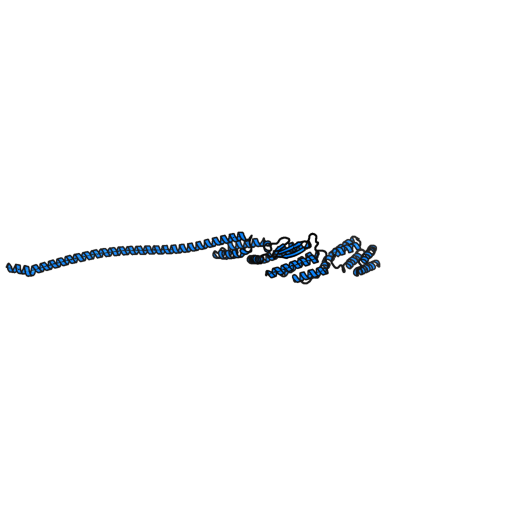277 1.470 30.226 1.00 93.56 90 ALA A O 1
ATOM 737 N N . GLU A 1 91 ? -9.208 0.323 30.107 1.00 93.56 91 GLU A N 1
ATOM 738 C CA . GLU A 1 91 ? -8.816 -0.509 28.965 1.00 93.56 91 GLU A CA 1
ATOM 739 C C . GLU A 1 91 ? -8.574 0.322 27.698 1.00 93.56 91 GLU A C 1
ATOM 741 O O . GLU A 1 91 ? -7.555 0.141 27.035 1.00 93.56 91 GLU A O 1
ATOM 746 N N . ILE A 1 92 ? -9.457 1.280 27.387 1.00 93.38 92 ILE A N 1
ATOM 747 C CA . ILE A 1 92 ? -9.273 2.214 26.262 1.00 93.38 92 ILE A CA 1
ATOM 748 C C . ILE A 1 92 ? -7.954 2.976 26.406 1.00 93.38 92 ILE A C 1
ATOM 750 O O . ILE A 1 92 ? -7.204 3.105 25.439 1.00 93.38 92 ILE A O 1
ATOM 754 N N . ASN A 1 93 ? -7.647 3.475 27.605 1.00 91.44 93 ASN A N 1
ATOM 755 C CA . ASN A 1 93 ? -6.412 4.211 27.849 1.00 91.44 93 ASN A CA 1
ATOM 756 C C . ASN A 1 93 ? -5.170 3.317 27.695 1.00 91.44 93 ASN A C 1
ATOM 758 O O . ASN A 1 93 ? -4.171 3.740 27.114 1.00 91.44 93 ASN A O 1
ATOM 762 N N . SER A 1 94 ? -5.242 2.070 28.167 1.00 92.62 94 SER A N 1
ATOM 763 C CA . SER A 1 94 ? -4.182 1.077 27.973 1.00 92.62 94 SER A CA 1
ATOM 764 C C . SER A 1 94 ? -3.947 0.790 26.484 1.00 92.62 94 SER A C 1
ATOM 766 O O . SER A 1 94 ? -2.821 0.958 26.013 1.00 92.62 94 SER A O 1
ATOM 768 N N . LEU A 1 95 ? -5.009 0.487 25.726 1.00 91.56 95 LEU A N 1
ATOM 769 C CA . LEU A 1 95 ? -4.943 0.237 24.280 1.00 91.56 95 LEU A CA 1
ATOM 770 C C . LEU A 1 95 ? -4.403 1.445 23.512 1.00 91.56 95 LEU A C 1
ATOM 772 O O . LEU A 1 95 ? -3.538 1.296 22.653 1.00 91.56 95 LEU A O 1
ATOM 776 N N . LYS A 1 96 ? -4.862 2.656 23.844 1.00 90.25 96 LYS A N 1
ATOM 777 C CA . LYS A 1 96 ? -4.368 3.907 23.250 1.00 90.25 96 LYS A CA 1
ATOM 778 C C . LYS A 1 96 ? -2.858 4.051 23.427 1.00 90.25 96 LYS A C 1
ATOM 780 O O . LYS A 1 96 ? -2.164 4.416 22.479 1.00 90.25 96 LYS A O 1
ATOM 785 N N . ASN A 1 97 ? -2.351 3.790 24.628 1.00 89.06 97 ASN A N 1
ATOM 786 C CA . ASN A 1 97 ? -0.922 3.896 24.910 1.00 89.06 97 ASN A CA 1
ATOM 787 C C . ASN A 1 97 ? -0.123 2.823 24.167 1.00 89.06 97 ASN A C 1
ATOM 789 O O . ASN A 1 97 ? 0.923 3.132 23.602 1.00 89.06 97 ASN A O 1
ATOM 793 N N . GLU A 1 98 ? -0.641 1.598 24.104 1.00 89.19 98 GLU A N 1
ATOM 794 C CA . GLU A 1 98 ? -0.015 0.511 23.357 1.00 89.19 98 GLU A CA 1
ATOM 795 C C . GLU A 1 98 ? 0.053 0.818 21.854 1.00 89.19 98 GLU A C 1
ATOM 797 O O . GLU A 1 98 ? 1.115 0.691 21.247 1.00 89.19 98 GLU A O 1
ATOM 802 N N . ILE A 1 99 ? -1.046 1.301 21.264 1.00 89.50 99 ILE A N 1
ATOM 803 C CA . ILE A 1 99 ? -1.098 1.755 19.868 1.00 89.50 99 ILE A CA 1
ATOM 804 C C . ILE A 1 99 ? -0.035 2.826 19.644 1.00 89.50 99 ILE A C 1
ATOM 806 O O . ILE A 1 99 ? 0.808 2.663 18.764 1.00 89.50 99 ILE A O 1
ATOM 810 N N . LYS A 1 100 ? -0.007 3.871 20.486 1.00 83.75 100 LYS A N 1
ATOM 811 C CA . LYS A 1 100 ? 0.960 4.973 20.370 1.00 83.75 100 LYS A CA 1
ATOM 812 C C . LYS A 1 100 ? 2.417 4.522 20.438 1.00 83.75 100 LYS A C 1
ATOM 814 O O . LYS A 1 100 ? 3.251 5.077 19.731 1.00 83.75 100 LYS A O 1
ATOM 819 N N . GLN A 1 101 ? 2.728 3.538 21.276 1.00 82.69 101 GLN A N 1
ATOM 820 C CA . GLN A 1 101 ? 4.087 3.013 21.409 1.00 82.69 101 GLN A CA 1
ATOM 821 C C . GLN A 1 101 ? 4.475 2.077 20.258 1.00 82.69 101 GLN A C 1
ATOM 823 O O . GLN A 1 101 ? 5.646 2.026 19.875 1.00 82.69 101 GLN A O 1
ATOM 828 N N . ASN A 1 102 ? 3.509 1.339 19.703 1.00 81.19 102 ASN A N 1
ATOM 829 C CA . ASN A 1 102 ? 3.784 0.249 18.774 1.00 81.19 102 ASN A CA 1
ATOM 830 C C . ASN A 1 102 ? 3.635 0.622 17.301 1.00 81.19 102 ASN A C 1
ATOM 832 O O . ASN A 1 102 ? 4.349 0.024 16.496 1.00 81.19 102 ASN A O 1
ATOM 836 N N . TYR A 1 103 ? 2.807 1.606 16.922 1.00 72.94 103 TYR A N 1
ATOM 837 C CA . TYR A 1 103 ? 2.587 1.900 15.494 1.00 72.94 103 TYR A CA 1
ATOM 838 C C . TYR A 1 103 ? 3.885 2.288 14.762 1.00 72.94 103 TYR A C 1
ATOM 840 O O . TYR A 1 103 ? 4.025 2.013 13.572 1.00 72.94 103 TYR A O 1
ATOM 848 N N . GLN A 1 104 ? 4.866 2.836 15.490 1.00 69.06 104 GLN A N 1
ATOM 849 C CA . GLN A 1 104 ? 6.188 3.212 14.973 1.00 69.06 104 GLN A CA 1
ATOM 850 C C . GLN A 1 104 ? 7.199 2.053 14.913 1.00 69.06 104 GLN A C 1
ATOM 852 O O . GLN A 1 104 ? 8.225 2.175 14.253 1.00 69.06 104 GLN A O 1
ATOM 857 N N . ARG A 1 105 ? 6.958 0.943 15.625 1.00 71.00 105 ARG A N 1
ATOM 858 C CA . ARG A 1 105 ? 7.947 -0.137 15.830 1.00 71.00 105 ARG A CA 1
ATOM 859 C C . ARG A 1 105 ? 7.495 -1.503 15.312 1.00 71.00 105 ARG A C 1
ATOM 861 O O . ARG A 1 105 ? 8.338 -2.307 14.928 1.00 71.00 105 ARG A O 1
ATOM 868 N N . LYS A 1 106 ? 6.192 -1.797 15.337 1.00 70.62 106 LYS A N 1
ATOM 869 C CA . LYS A 1 106 ? 5.613 -3.103 14.983 1.00 70.62 106 LYS A CA 1
ATOM 870 C C . LYS A 1 106 ? 4.305 -2.920 14.216 1.00 70.62 106 LYS A C 1
ATOM 872 O O . LYS A 1 106 ? 3.265 -2.641 14.803 1.00 70.62 106 LYS A O 1
ATOM 877 N N . ILE A 1 107 ? 4.358 -3.129 12.903 1.00 70.38 107 ILE A N 1
ATOM 878 C CA . ILE A 1 107 ? 3.194 -2.980 12.015 1.00 70.38 107 ILE A CA 1
ATOM 879 C C . ILE A 1 107 ? 2.147 -4.086 12.245 1.00 70.38 107 ILE A C 1
ATOM 881 O O . ILE A 1 107 ? 0.953 -3.821 12.158 1.00 70.38 107 ILE A O 1
ATOM 885 N N . SER A 1 108 ? 2.568 -5.311 12.572 1.00 65.88 108 SER A N 1
ATOM 886 C CA . SER A 1 108 ? 1.710 -6.506 12.530 1.00 65.88 108 SER A CA 1
ATOM 887 C C . SER A 1 108 ? 0.635 -6.597 13.621 1.00 65.88 108 SER A C 1
ATOM 889 O O . SER A 1 108 ? -0.342 -7.316 13.439 1.00 65.88 108 SER A O 1
ATOM 891 N N . SER A 1 109 ? 0.763 -5.874 14.739 1.00 78.06 109 SER A N 1
ATOM 892 C CA . SER A 1 109 ? -0.217 -5.917 15.842 1.00 78.06 109 SER A CA 1
ATOM 893 C C . SER A 1 109 ? -1.144 -4.702 15.898 1.00 78.06 109 SER A C 1
ATOM 895 O O . SER A 1 109 ? -2.061 -4.665 16.720 1.00 78.06 109 SER A O 1
ATOM 897 N N . ILE A 1 110 ? -0.919 -3.690 15.051 1.00 88.12 110 ILE A N 1
ATOM 898 C CA . ILE A 1 110 ? -1.614 -2.408 15.191 1.00 88.12 110 ILE A CA 1
ATOM 899 C C . ILE A 1 110 ? -3.097 -2.514 14.835 1.00 88.12 110 ILE A C 1
ATOM 901 O O . ILE A 1 110 ? -3.937 -1.968 15.542 1.00 88.12 110 ILE A O 1
ATOM 905 N N . VAL A 1 111 ? -3.422 -3.277 13.790 1.00 90.69 111 VAL A N 1
ATOM 906 C CA . VAL A 1 111 ? -4.796 -3.458 13.306 1.00 90.69 111 VAL A CA 1
ATOM 907 C C . VAL A 1 111 ? -5.660 -4.152 14.355 1.00 90.69 111 VAL A C 1
ATOM 909 O O . VAL A 1 111 ? -6.784 -3.731 14.605 1.00 90.69 111 VAL A O 1
ATOM 912 N N . GLU A 1 112 ? -5.127 -5.176 15.019 1.00 90.44 112 GLU A N 1
ATOM 913 C CA . GLU A 1 112 ? -5.850 -5.898 16.068 1.00 90.44 112 GLU A CA 1
ATOM 914 C C . GLU A 1 112 ? -6.147 -4.995 17.273 1.00 90.44 112 GLU A C 1
ATOM 916 O O . GLU A 1 112 ? -7.270 -4.955 17.777 1.00 90.44 112 GLU A O 1
ATOM 921 N N . ASN A 1 113 ? -5.165 -4.198 17.697 1.00 91.56 113 ASN A N 1
ATOM 922 C CA . ASN A 1 113 ? -5.357 -3.244 18.785 1.00 91.56 113 ASN A CA 1
ATOM 923 C C . ASN A 1 113 ? -6.343 -2.131 18.401 1.00 91.56 113 ASN A C 1
ATOM 925 O O . ASN A 1 113 ? -7.153 -1.723 19.233 1.00 91.56 113 ASN A O 1
ATOM 929 N N . MET A 1 114 ? -6.329 -1.679 17.143 1.00 93.50 114 MET A N 1
ATOM 930 C CA . MET A 1 114 ? -7.299 -0.712 16.625 1.00 93.50 114 MET A CA 1
ATOM 931 C C . MET A 1 114 ? -8.723 -1.278 16.592 1.00 93.50 114 MET A C 1
ATOM 933 O O . MET A 1 114 ? -9.647 -0.583 17.008 1.00 93.50 114 MET A O 1
ATOM 937 N N . LYS A 1 115 ? -8.912 -2.543 16.194 1.00 93.62 115 LYS A N 1
ATOM 938 C CA . LYS A 1 115 ? -10.221 -3.218 16.250 1.00 93.62 115 LYS A CA 1
ATOM 939 C C . LYS A 1 115 ? -10.747 -3.319 17.683 1.00 93.62 115 LYS A C 1
ATOM 941 O O . LYS A 1 115 ? -11.882 -2.933 17.948 1.00 93.62 115 LYS A O 1
ATOM 946 N N . LYS A 1 116 ? -9.903 -3.733 18.635 1.00 94.00 116 LYS A N 1
ATOM 947 C CA . LYS A 1 116 ? -10.267 -3.759 20.065 1.00 94.00 116 LYS A CA 1
ATOM 948 C C . LYS A 1 116 ? -10.621 -2.368 20.590 1.00 94.00 116 LYS A C 1
ATOM 950 O O . LYS A 1 116 ? -11.591 -2.211 21.331 1.00 94.00 116 LYS A O 1
ATOM 955 N N . LEU A 1 117 ? -9.857 -1.347 20.199 1.00 94.44 117 LEU A N 1
ATOM 956 C CA . LEU A 1 117 ? -10.141 0.040 20.561 1.00 94.44 117 LEU A CA 1
ATOM 957 C C . LEU A 1 117 ? -11.492 0.495 19.991 1.00 94.44 117 LEU A C 1
ATOM 959 O O . LEU A 1 117 ? -12.267 1.123 20.712 1.00 94.44 117 LEU A O 1
ATOM 963 N N . TYR A 1 118 ? -11.798 0.155 18.738 1.00 95.25 118 TYR A N 1
ATOM 964 C CA . TYR A 1 118 ? -13.081 0.457 18.102 1.00 95.25 118 TYR A CA 1
ATOM 965 C C . TYR A 1 118 ? -14.254 -0.143 18.885 1.00 95.25 118 TYR A C 1
ATOM 967 O O . TYR A 1 118 ? -15.158 0.580 19.297 1.00 95.25 118 TYR A O 1
ATOM 975 N N . GLU A 1 119 ? -14.202 -1.439 19.198 1.00 94.81 119 GLU A N 1
ATOM 976 C CA . GLU A 1 119 ? -15.259 -2.117 19.958 1.00 94.81 119 GLU A CA 1
ATOM 977 C C . GLU A 1 119 ? -15.503 -1.476 21.333 1.00 94.81 119 GLU A C 1
ATOM 979 O O . GLU A 1 119 ? -16.644 -1.307 21.770 1.00 94.81 119 GLU A O 1
ATOM 984 N N . LYS A 1 120 ? -14.430 -1.111 22.044 1.00 93.19 120 LYS A N 1
ATOM 985 C CA . LYS A 1 120 ? -14.524 -0.514 23.385 1.00 93.19 120 LYS A CA 1
ATOM 986 C C . LYS A 1 120 ? -15.011 0.931 23.334 1.00 93.19 120 LYS A C 1
ATOM 988 O O . LYS A 1 120 ? -15.840 1.324 24.153 1.00 93.19 120 LYS A O 1
ATOM 993 N N . THR A 1 121 ? -14.536 1.713 22.368 1.00 93.25 121 THR A N 1
ATOM 994 C CA . THR A 1 121 ? -14.983 3.100 22.178 1.00 93.25 121 THR A CA 1
ATOM 995 C C . THR A 1 121 ? -16.442 3.164 21.737 1.00 93.25 121 THR A C 1
ATOM 997 O O . THR A 1 121 ? -17.166 4.011 22.254 1.00 93.25 121 THR A O 1
ATOM 1000 N N . GLN A 1 122 ? -16.921 2.228 20.910 1.00 93.00 122 GLN A N 1
ATOM 1001 C CA . GLN A 1 122 ? -18.342 2.127 20.563 1.00 93.00 122 GLN A CA 1
ATOM 1002 C C . GLN A 1 122 ? -19.239 1.892 21.782 1.00 93.00 122 GLN A C 1
ATOM 1004 O O . GLN A 1 122 ? -20.260 2.565 21.918 1.00 93.00 122 GLN A O 1
ATOM 1009 N N . LYS A 1 123 ? -18.848 0.998 22.705 1.00 91.62 123 LYS A N 1
ATOM 1010 C CA . LYS A 1 123 ? -19.620 0.715 23.935 1.00 91.62 123 LYS A CA 1
ATOM 1011 C C . LYS A 1 123 ? -19.858 1.953 24.801 1.00 91.62 123 LYS A C 1
ATOM 1013 O O . LYS A 1 123 ? -20.855 2.008 25.512 1.00 91.62 123 LYS A O 1
ATOM 1018 N N . LEU A 1 124 ? -18.949 2.926 24.745 1.00 91.12 124 LEU A N 1
ATOM 1019 C CA . LEU A 1 124 ? -19.045 4.192 25.473 1.00 91.12 124 LEU A CA 1
ATOM 1020 C C . LEU A 1 124 ? -19.377 5.385 24.565 1.00 91.12 124 LEU A C 1
ATOM 1022 O O . LEU A 1 124 ? -19.288 6.528 25.009 1.00 91.12 124 LEU A O 1
ATOM 1026 N N . THR A 1 125 ? -19.739 5.158 23.298 1.00 91.88 125 THR A N 1
ATOM 1027 C CA . THR A 1 125 ? -20.015 6.211 22.299 1.00 91.88 125 THR A CA 1
ATOM 1028 C C . THR A 1 125 ? -18.871 7.228 22.108 1.00 91.88 125 THR A C 1
ATOM 1030 O O . THR A 1 125 ? -19.090 8.388 21.773 1.00 91.88 125 THR A O 1
ATOM 1033 N N . LEU A 1 126 ? -17.617 6.796 22.277 1.00 92.94 126 LEU A N 1
ATOM 1034 C CA . LEU A 1 126 ? -16.399 7.614 22.164 1.00 92.94 126 LEU A CA 1
ATOM 1035 C C . LEU A 1 126 ? -15.803 7.608 20.743 1.00 92.94 126 LEU A C 1
ATOM 1037 O O . LEU A 1 126 ? -14.587 7.521 20.568 1.00 92.94 126 LEU A O 1
ATOM 1041 N N . ASN A 1 127 ? -16.650 7.717 19.718 1.00 91.81 127 ASN A N 1
ATOM 1042 C CA . ASN A 1 127 ? -16.238 7.592 18.313 1.00 91.81 127 ASN A CA 1
ATOM 1043 C C . ASN A 1 127 ? -15.176 8.627 17.905 1.00 91.81 127 ASN A C 1
ATOM 1045 O O . ASN A 1 127 ? -14.259 8.309 17.154 1.00 91.81 127 ASN A O 1
ATOM 1049 N N . ASN A 1 128 ? -15.245 9.845 18.452 1.00 94.94 128 ASN A N 1
ATOM 1050 C CA . ASN A 1 128 ? -14.269 10.900 18.161 1.00 94.94 128 ASN A CA 1
ATOM 1051 C C . ASN A 1 128 ? -12.850 10.522 18.606 1.00 94.94 128 ASN A C 1
ATOM 1053 O O . ASN A 1 128 ? -11.898 10.802 17.885 1.00 94.94 128 ASN A O 1
ATOM 1057 N N . LEU A 1 129 ? -12.705 9.849 19.754 1.00 92.31 129 LEU A N 1
ATOM 1058 C CA . LEU A 1 129 ? -11.400 9.399 20.247 1.00 92.31 129 LEU A CA 1
ATOM 1059 C C . LEU A 1 129 ? -10.809 8.323 19.332 1.00 92.31 129 LEU A C 1
ATOM 1061 O O . LEU A 1 129 ? -9.618 8.361 19.027 1.00 92.31 129 LEU A O 1
ATOM 1065 N N . TYR A 1 130 ? -11.638 7.370 18.897 1.00 95.25 130 TYR A N 1
ATOM 1066 C CA . TYR A 1 130 ? -11.214 6.358 17.935 1.00 95.25 130 TYR A CA 1
ATOM 1067 C C . TYR A 1 130 ? -10.766 7.005 16.622 1.00 95.25 130 TYR A C 1
ATOM 1069 O O . TYR A 1 130 ? -9.660 6.728 16.166 1.00 95.25 130 TYR A O 1
ATOM 1077 N N . ASN A 1 131 ? -11.578 7.909 16.066 1.00 95.75 131 ASN A N 1
ATOM 1078 C CA . ASN A 1 131 ? -11.272 8.599 14.814 1.00 95.75 131 ASN A CA 1
ATOM 1079 C C . ASN A 1 131 ? -9.972 9.406 14.912 1.00 95.75 131 ASN A C 1
ATOM 1081 O O . ASN A 1 131 ? -9.143 9.335 14.014 1.00 95.75 131 ASN A O 1
ATOM 1085 N N . GLU A 1 132 ? -9.746 10.121 16.017 1.00 94.62 132 GLU A N 1
ATOM 1086 C CA . GLU A 1 132 ? -8.503 10.868 16.239 1.00 94.62 132 GLU A CA 1
ATOM 1087 C C . GLU A 1 132 ? -7.273 9.945 16.195 1.00 94.62 132 GLU A C 1
ATOM 1089 O O . GLU A 1 132 ? -6.286 10.238 15.518 1.00 94.62 132 GLU A O 1
ATOM 1094 N N . ILE A 1 133 ? -7.337 8.803 16.887 1.00 93.00 133 ILE A N 1
ATOM 1095 C CA . ILE A 1 133 ? -6.239 7.828 16.934 1.00 93.00 133 ILE A CA 1
ATOM 1096 C C . ILE A 1 133 ? -6.057 7.142 15.574 1.00 93.00 133 ILE A C 1
ATOM 1098 O O . ILE A 1 133 ? -4.920 6.938 15.140 1.00 93.00 133 ILE A O 1
ATOM 1102 N N . PHE A 1 134 ? -7.154 6.817 14.889 1.00 95.19 134 PHE A N 1
ATOM 1103 C CA . PHE A 1 134 ? -7.133 6.238 13.549 1.00 95.19 134 PHE A CA 1
ATOM 1104 C C . PHE A 1 134 ? -6.422 7.171 12.567 1.00 95.19 134 PHE A C 1
ATOM 1106 O O . PHE A 1 134 ? -5.448 6.759 11.939 1.00 95.19 134 PHE A O 1
ATOM 1113 N N . THR A 1 135 ? -6.822 8.443 12.516 1.00 94.81 135 THR A N 1
ATOM 1114 C CA . THR A 1 135 ? -6.213 9.453 11.640 1.00 94.81 135 THR A CA 1
ATOM 1115 C C . THR A 1 135 ? -4.739 9.686 11.968 1.00 94.81 135 THR A C 1
ATOM 1117 O O . THR A 1 135 ? -3.931 9.854 11.054 1.00 94.81 135 THR A O 1
ATOM 1120 N N . GLN A 1 136 ? -4.348 9.654 13.249 1.00 91.88 136 GLN A N 1
ATOM 1121 C CA . GLN A 1 136 ? -2.936 9.736 13.649 1.00 91.88 136 GLN A CA 1
ATOM 1122 C C . GLN A 1 136 ? -2.118 8.569 13.078 1.00 91.88 136 GLN A C 1
ATOM 1124 O O . GLN A 1 136 ? -1.050 8.792 12.505 1.00 91.88 136 GLN A O 1
ATOM 1129 N N . CYS A 1 137 ? -2.623 7.337 13.193 1.00 92.25 137 CYS A N 1
ATOM 1130 C CA . CYS A 1 137 ? -1.944 6.155 12.658 1.00 92.25 137 CYS A CA 1
ATOM 1131 C C . CYS A 1 137 ? -1.887 6.182 11.125 1.00 92.25 137 CYS A C 1
ATOM 1133 O O . CYS A 1 137 ? -0.820 5.968 10.549 1.00 92.25 137 CYS A O 1
ATOM 1135 N N . GLN A 1 138 ? -3.007 6.505 10.472 1.00 94.25 138 GLN A N 1
ATOM 1136 C CA . GLN A 1 138 ? -3.096 6.627 9.017 1.00 94.25 138 GLN A CA 1
ATOM 1137 C C . GLN A 1 138 ? -2.093 7.663 8.494 1.00 94.25 138 GLN A C 1
ATOM 1139 O O . GLN A 1 138 ? -1.309 7.365 7.596 1.00 94.25 138 GLN A O 1
ATOM 1144 N N . SER A 1 139 ? -2.047 8.848 9.110 1.00 93.88 139 SER A N 1
ATOM 1145 C CA . SER A 1 139 ? -1.119 9.920 8.728 1.00 93.88 139 SER A CA 1
ATOM 1146 C C . SER A 1 139 ? 0.341 9.511 8.913 1.00 93.88 139 SER A C 1
ATOM 1148 O O . SER A 1 139 ? 1.181 9.814 8.068 1.00 93.88 139 SER A O 1
ATOM 1150 N N . PHE A 1 140 ? 0.664 8.800 9.998 1.00 91.88 140 PHE A N 1
ATOM 1151 C CA . PHE A 1 140 ? 2.018 8.298 10.213 1.00 91.88 140 PHE A CA 1
ATOM 1152 C C . PHE A 1 140 ? 2.445 7.336 9.102 1.00 91.88 140 PHE A C 1
ATOM 1154 O O . PHE A 1 140 ? 3.512 7.530 8.519 1.00 91.88 140 PHE A O 1
ATOM 1161 N N . TYR A 1 141 ? 1.626 6.329 8.789 1.00 92.44 141 TYR A N 1
ATOM 1162 C CA . TYR A 1 141 ? 1.959 5.356 7.748 1.00 92.44 141 TYR A CA 1
ATOM 1163 C C . TYR A 1 141 ? 2.016 5.996 6.364 1.00 92.44 141 TYR A C 1
ATOM 1165 O O . TYR A 1 141 ? 2.954 5.719 5.620 1.00 92.44 141 TYR A O 1
ATOM 1173 N N . LYS A 1 142 ? 1.105 6.929 6.066 1.00 93.50 142 LYS A N 1
ATOM 1174 C CA . LYS A 1 142 ? 1.126 7.715 4.828 1.00 93.50 142 LYS A CA 1
ATOM 1175 C C . LYS A 1 142 ? 2.443 8.470 4.633 1.00 93.50 142 LYS A C 1
ATOM 1177 O O . LYS A 1 142 ? 2.979 8.495 3.532 1.00 93.50 142 LYS A O 1
ATOM 1182 N N . ASN A 1 143 ? 3.008 9.016 5.709 1.00 92.38 143 ASN A N 1
ATOM 1183 C CA . ASN A 1 143 ? 4.283 9.739 5.669 1.00 92.38 143 ASN A CA 1
ATOM 1184 C C . ASN A 1 143 ? 5.525 8.827 5.709 1.00 92.38 143 ASN A C 1
ATOM 1186 O O . ASN A 1 143 ? 6.635 9.312 5.508 1.00 92.38 143 ASN A O 1
ATOM 1190 N N . ASN A 1 144 ? 5.370 7.527 5.977 1.00 90.25 144 ASN A N 1
ATOM 1191 C CA . ASN A 1 144 ? 6.477 6.583 6.170 1.00 90.25 144 ASN A CA 1
ATOM 1192 C C . ASN A 1 144 ? 6.289 5.307 5.332 1.00 90.25 144 ASN A C 1
ATOM 1194 O O . ASN A 1 144 ? 6.464 4.185 5.816 1.00 90.25 144 ASN A O 1
ATOM 1198 N N . MET A 1 145 ? 5.934 5.473 4.054 1.00 92.12 145 MET A N 1
ATOM 1199 C CA . MET A 1 145 ? 5.650 4.345 3.157 1.00 92.12 145 MET A CA 1
ATOM 1200 C C . MET A 1 145 ? 6.851 3.413 2.929 1.00 92.12 145 MET A C 1
ATOM 1202 O O . MET A 1 145 ? 6.684 2.221 2.671 1.00 92.12 145 MET A O 1
ATOM 1206 N N . ASN A 1 146 ? 8.075 3.922 3.094 1.00 89.19 146 ASN A N 1
ATOM 1207 C CA . ASN A 1 146 ? 9.312 3.146 2.989 1.00 89.19 146 ASN A CA 1
ATOM 1208 C C . ASN A 1 146 ? 9.369 1.959 3.965 1.00 89.19 146 ASN A C 1
ATOM 1210 O O . ASN A 1 146 ? 9.982 0.938 3.649 1.00 89.19 146 ASN A O 1
ATOM 1214 N N . ILE A 1 147 ? 8.708 2.048 5.126 1.00 88.31 147 ILE A N 1
ATOM 1215 C CA . ILE A 1 147 ? 8.669 0.964 6.120 1.00 88.31 147 ILE A CA 1
ATOM 1216 C C . ILE A 1 147 ? 7.972 -0.281 5.541 1.00 88.31 147 ILE A C 1
ATOM 1218 O O . ILE A 1 147 ? 8.261 -1.414 5.943 1.00 88.31 147 ILE A O 1
ATOM 1222 N N . PHE A 1 148 ? 7.089 -0.118 4.550 1.00 90.06 148 PHE A N 1
ATOM 1223 C CA . PHE A 1 148 ? 6.366 -1.248 3.975 1.00 90.06 148 PHE A CA 1
ATOM 1224 C C . PHE A 1 148 ? 7.263 -2.175 3.144 1.00 90.06 148 PHE A C 1
ATOM 1226 O O . PHE A 1 148 ? 7.106 -3.394 3.208 1.00 90.06 148 PHE A O 1
ATOM 1233 N N . ILE A 1 149 ? 8.277 -1.622 2.480 1.00 89.62 149 ILE A N 1
ATOM 1234 C CA . ILE A 1 149 ? 9.208 -2.368 1.620 1.00 89.62 149 ILE A CA 1
ATOM 1235 C C . ILE A 1 149 ? 10.665 -2.317 2.093 1.00 89.62 149 ILE A C 1
ATOM 1237 O O . ILE A 1 149 ? 11.543 -2.800 1.389 1.00 89.62 149 ILE A O 1
ATOM 1241 N N . ASN A 1 150 ? 10.949 -1.737 3.266 1.00 85.50 150 ASN A N 1
ATOM 1242 C CA . ASN A 1 150 ? 12.302 -1.606 3.828 1.00 85.50 150 ASN A CA 1
ATOM 1243 C C . ASN A 1 150 ? 13.340 -1.180 2.771 1.00 85.50 150 ASN A C 1
ATOM 1245 O O . ASN A 1 150 ? 14.365 -1.836 2.580 1.00 85.50 150 ASN A O 1
ATOM 1249 N N . SER A 1 151 ? 13.020 -0.125 2.026 1.00 87.81 151 SER A N 1
ATOM 1250 C CA . SER A 1 151 ? 13.785 0.302 0.860 1.00 87.81 151 SER A CA 1
ATOM 1251 C C . SER A 1 151 ? 14.940 1.239 1.215 1.00 87.81 151 SER A C 1
ATOM 1253 O O . SER A 1 151 ? 14.818 2.112 2.075 1.00 87.81 151 SER A O 1
ATOM 1255 N N . ASN A 1 152 ? 16.047 1.101 0.491 1.00 87.69 152 ASN A N 1
ATOM 1256 C CA . ASN A 1 152 ? 17.163 2.047 0.444 1.00 87.69 152 ASN A CA 1
ATOM 1257 C C . ASN A 1 152 ? 17.579 2.285 -1.019 1.00 87.69 152 ASN A C 1
ATOM 1259 O O . ASN A 1 152 ? 16.865 1.909 -1.939 1.00 87.69 152 ASN A O 1
ATOM 1263 N N . GLU A 1 153 ? 18.714 2.923 -1.280 1.00 84.75 153 GLU A N 1
ATOM 1264 C CA . GLU A 1 153 ? 19.104 3.247 -2.657 1.00 84.75 153 GLU A CA 1
ATOM 1265 C C . GLU A 1 153 ? 19.522 2.040 -3.510 1.00 84.75 153 GLU A C 1
ATOM 1267 O O . GLU A 1 153 ? 19.649 2.181 -4.718 1.00 84.75 153 GLU A O 1
ATOM 1272 N N . SER A 1 154 ? 19.845 0.882 -2.931 1.00 86.50 154 SER A N 1
ATOM 1273 C CA . SER A 1 154 ? 20.359 -0.292 -3.668 1.00 86.50 154 SER A CA 1
ATOM 1274 C C . SER A 1 154 ? 19.563 -1.569 -3.432 1.00 86.50 154 SER A C 1
ATOM 1276 O O . SER A 1 154 ? 19.829 -2.578 -4.081 1.00 86.50 154 SER A O 1
ATOM 1278 N N . SER A 1 155 ? 18.597 -1.555 -2.520 1.00 92.06 155 SER A N 1
ATOM 1279 C CA . SER A 1 155 ? 17.800 -2.722 -2.174 1.00 92.06 155 SER A CA 1
ATOM 1280 C C . SER A 1 155 ? 16.431 -2.356 -1.615 1.00 92.06 155 SER A C 1
ATOM 1282 O O . SER A 1 155 ? 16.247 -1.295 -1.017 1.00 92.06 155 SER A O 1
ATOM 1284 N N . PHE A 1 156 ? 15.483 -3.271 -1.777 1.00 94.12 156 PHE A N 1
ATOM 1285 C CA . PHE A 1 156 ? 14.191 -3.262 -1.097 1.00 94.12 156 PHE A CA 1
ATOM 1286 C C . PHE A 1 156 ? 13.747 -4.700 -0.821 1.00 94.12 156 PHE A C 1
ATOM 1288 O O . PHE A 1 156 ? 14.236 -5.646 -1.437 1.00 94.12 156 PHE A O 1
ATOM 1295 N N . SER A 1 157 ? 12.837 -4.885 0.131 1.00 92.38 157 SER A N 1
ATOM 1296 C CA . SER A 1 157 ? 12.409 -6.196 0.606 1.00 92.38 157 SER A CA 1
ATOM 1297 C C . SER A 1 157 ? 10.904 -6.286 0.833 1.00 92.38 157 SER A C 1
ATOM 1299 O O . SER A 1 157 ? 10.298 -5.463 1.515 1.00 92.38 157 SER A O 1
ATOM 1301 N N . PHE A 1 158 ? 10.322 -7.374 0.336 1.00 89.81 158 PHE A N 1
ATOM 1302 C CA . PHE A 1 158 ? 8.949 -7.793 0.603 1.00 89.81 158 PHE A CA 1
ATOM 1303 C C . PHE A 1 158 ? 8.825 -8.653 1.871 1.00 89.81 158 PHE A C 1
ATOM 1305 O O . PHE A 1 158 ? 7.783 -9.265 2.106 1.00 89.81 158 PHE A O 1
ATOM 1312 N N . ASN A 1 159 ? 9.869 -8.729 2.701 1.00 88.00 159 ASN A N 1
ATOM 1313 C CA . ASN A 1 159 ? 9.812 -9.505 3.933 1.00 88.00 159 ASN A CA 1
ATOM 1314 C C . ASN A 1 159 ? 8.723 -8.956 4.877 1.00 88.00 159 ASN A C 1
ATOM 1316 O O . ASN A 1 159 ? 8.685 -7.757 5.187 1.00 88.00 159 ASN A O 1
ATOM 1320 N N . GLY A 1 160 ? 7.828 -9.844 5.315 1.00 85.56 160 GLY A N 1
ATOM 1321 C CA . GLY A 1 160 ? 6.653 -9.506 6.120 1.00 85.56 160 GLY A CA 1
ATOM 1322 C C . GLY A 1 160 ? 5.625 -8.630 5.393 1.00 85.56 160 GLY A C 1
ATOM 1323 O O . GLY A 1 160 ? 4.874 -7.898 6.039 1.00 85.56 160 GLY A O 1
ATOM 1324 N N . PHE A 1 161 ? 5.621 -8.614 4.051 1.00 88.94 161 PHE A N 1
ATOM 1325 C CA . PHE A 1 161 ? 4.692 -7.774 3.291 1.00 88.94 161 PHE A CA 1
ATOM 1326 C C . PHE A 1 161 ? 3.231 -8.199 3.474 1.00 88.94 161 PHE A C 1
ATOM 1328 O O . PHE A 1 161 ? 2.350 -7.349 3.462 1.00 88.94 161 PHE A O 1
ATOM 1335 N N . THR A 1 162 ? 2.955 -9.483 3.711 1.00 87.50 162 THR A N 1
ATOM 1336 C CA . THR A 1 162 ? 1.590 -9.983 3.937 1.00 87.50 162 THR A CA 1
ATOM 1337 C C . THR A 1 162 ? 0.944 -9.354 5.174 1.00 87.50 162 THR A C 1
ATOM 1339 O O . THR A 1 162 ? -0.187 -8.883 5.106 1.00 87.50 162 THR A O 1
ATOM 1342 N N . GLU A 1 163 ? 1.655 -9.278 6.301 1.00 85.88 163 GLU A N 1
ATOM 1343 C CA . GLU A 1 163 ? 1.152 -8.635 7.522 1.00 85.88 163 GLU A CA 1
ATOM 1344 C C . GLU A 1 163 ? 1.011 -7.124 7.335 1.00 85.88 163 GLU A C 1
ATOM 1346 O O . GLU A 1 163 ? 0.060 -6.498 7.799 1.00 85.88 163 GLU A O 1
ATOM 1351 N N . LYS A 1 164 ? 1.966 -6.534 6.622 1.00 89.62 164 LYS A N 1
ATOM 1352 C CA . LYS A 1 164 ? 1.979 -5.118 6.263 1.00 89.62 164 LYS A CA 1
ATOM 1353 C C . LYS A 1 164 ? 0.820 -4.732 5.336 1.00 89.62 164 LYS A C 1
ATOM 1355 O O . LYS A 1 164 ? 0.268 -3.643 5.486 1.00 89.62 164 LYS A O 1
ATOM 1360 N N . LEU A 1 165 ? 0.414 -5.628 4.438 1.00 90.00 165 LEU A N 1
ATOM 1361 C CA . LEU A 1 165 ? -0.715 -5.442 3.530 1.00 90.00 165 LEU A CA 1
ATOM 1362 C C . LEU A 1 165 ? -2.034 -5.303 4.295 1.00 90.00 165 LEU A C 1
ATOM 1364 O O . LEU A 1 165 ? -2.854 -4.465 3.932 1.00 90.00 165 LEU A O 1
ATOM 1368 N N . ILE A 1 166 ? -2.210 -6.050 5.390 1.00 91.12 166 ILE A N 1
ATOM 1369 C CA . ILE A 1 166 ? -3.383 -5.924 6.270 1.00 91.12 166 ILE A CA 1
ATOM 1370 C C . ILE A 1 166 ? -3.462 -4.506 6.850 1.00 91.12 166 ILE A C 1
ATOM 1372 O O . ILE A 1 166 ? -4.541 -3.921 6.913 1.00 91.12 166 ILE A O 1
ATOM 1376 N N . THR A 1 167 ? -2.324 -3.926 7.237 1.00 91.25 167 THR A N 1
ATOM 1377 C CA . THR A 1 167 ? -2.260 -2.544 7.731 1.00 91.25 167 THR A CA 1
ATOM 1378 C C . THR A 1 167 ? -2.581 -1.533 6.634 1.00 91.25 167 THR A C 1
ATOM 1380 O O . THR A 1 167 ? -3.375 -0.626 6.875 1.00 91.25 167 THR A O 1
ATOM 1383 N N . LEU A 1 168 ? -2.026 -1.701 5.428 1.00 92.50 168 LEU A N 1
ATOM 1384 C CA . LEU A 1 168 ? -2.350 -0.844 4.280 1.00 92.50 168 LEU A CA 1
ATOM 1385 C C . LEU A 1 168 ? -3.845 -0.891 3.941 1.00 92.50 168 LEU A C 1
ATOM 1387 O O . LEU A 1 168 ? -4.448 0.150 3.712 1.00 92.50 168 LEU A O 1
ATOM 1391 N N . GLN A 1 169 ? -4.451 -2.079 3.961 1.00 92.81 169 GLN A N 1
ATOM 1392 C CA . GLN A 1 169 ? -5.886 -2.262 3.739 1.00 92.81 169 GLN A CA 1
ATOM 1393 C C . GLN A 1 169 ? -6.724 -1.605 4.838 1.00 92.81 169 GLN A C 1
ATOM 1395 O O . GLN A 1 169 ? -7.671 -0.889 4.536 1.00 92.81 169 GLN A O 1
ATOM 1400 N N . TYR A 1 170 ? -6.371 -1.819 6.108 1.00 94.19 170 TYR A N 1
ATOM 1401 C CA . TYR A 1 170 ? -7.130 -1.295 7.246 1.00 94.19 170 TYR A CA 1
ATOM 1402 C C . TYR A 1 170 ? -7.162 0.236 7.297 1.00 94.19 170 TYR A C 1
ATOM 1404 O O . TYR A 1 170 ? -8.169 0.815 7.693 1.00 94.19 170 TYR A O 1
ATOM 1412 N N . PHE A 1 171 ? -6.059 0.884 6.919 1.00 94.31 171 PHE A N 1
ATOM 1413 C CA . PHE A 1 171 ? -5.950 2.342 6.890 1.00 94.31 171 PHE A CA 1
ATOM 1414 C C . PHE A 1 171 ? -6.247 2.953 5.517 1.00 94.31 171 PHE A C 1
ATOM 1416 O O . PHE A 1 171 ? -6.043 4.153 5.356 1.00 94.31 171 PHE A O 1
ATOM 1423 N N . GLU A 1 172 ? -6.718 2.161 4.548 1.00 95.31 172 GLU A N 1
ATOM 1424 C CA . GLU A 1 172 ? -7.065 2.632 3.199 1.00 95.31 172 GLU A CA 1
ATOM 1425 C C . GLU A 1 172 ? -5.886 3.318 2.477 1.00 95.31 172 GLU A C 1
ATOM 1427 O O . GLU A 1 172 ? -6.051 4.339 1.828 1.00 95.31 172 GLU A O 1
ATOM 1432 N N . LEU A 1 173 ? -4.676 2.760 2.606 1.00 95.12 173 LEU A N 1
ATOM 1433 C CA . LEU A 1 173 ? -3.419 3.326 2.085 1.00 95.12 173 LEU A CA 1
ATOM 1434 C C . LEU A 1 173 ? -2.851 2.567 0.873 1.00 95.12 173 LEU A C 1
ATOM 1436 O O . LEU A 1 173 ? -1.668 2.694 0.552 1.00 95.12 173 LEU A O 1
ATOM 1440 N N . LEU A 1 174 ? -3.648 1.702 0.237 1.00 92.69 174 LEU A N 1
ATOM 1441 C CA . LEU A 1 174 ? -3.175 0.856 -0.864 1.00 92.69 174 LEU A CA 1
ATOM 1442 C C . LEU A 1 174 ? -2.727 1.671 -2.078 1.00 92.69 174 LEU A C 1
ATOM 1444 O O . LEU A 1 174 ? -1.681 1.368 -2.651 1.00 92.69 174 LEU A O 1
ATOM 1448 N N . ASP A 1 175 ? -3.501 2.683 -2.457 1.00 92.06 175 ASP A N 1
ATOM 1449 C CA . ASP A 1 175 ? -3.222 3.484 -3.647 1.00 92.06 175 ASP A CA 1
ATOM 1450 C C . ASP A 1 175 ? -2.009 4.389 -3.421 1.00 92.06 175 ASP A C 1
ATOM 1452 O O . ASP A 1 175 ? -1.094 4.399 -4.246 1.00 92.06 175 ASP A O 1
ATOM 1456 N N . GLU A 1 176 ? -1.908 5.043 -2.258 1.00 94.44 176 GLU A N 1
ATOM 1457 C CA . GLU A 1 176 ? -0.710 5.810 -1.905 1.00 94.44 176 GLU A CA 1
ATOM 1458 C C . GLU A 1 176 ? 0.538 4.930 -1.816 1.00 94.44 176 GLU A C 1
ATOM 1460 O O . GLU A 1 176 ? 1.634 5.365 -2.176 1.00 94.44 176 GLU A O 1
ATOM 1465 N N . PHE A 1 177 ? 0.400 3.684 -1.353 1.00 94.56 177 PHE A N 1
ATOM 1466 C CA . PHE A 1 177 ? 1.516 2.748 -1.349 1.00 94.56 177 PHE A CA 1
ATOM 1467 C C . PHE A 1 177 ? 1.946 2.374 -2.772 1.00 94.56 177 PHE A C 1
ATOM 1469 O O . PHE A 1 177 ? 3.146 2.346 -3.040 1.00 94.56 177 PHE A O 1
ATOM 1476 N N . LYS A 1 178 ? 1.004 2.109 -3.689 1.00 92.69 178 LYS A N 1
ATOM 1477 C CA . LYS A 1 178 ? 1.315 1.819 -5.102 1.00 92.69 178 LYS A CA 1
ATOM 1478 C C . LYS A 1 178 ? 2.038 2.989 -5.757 1.00 92.69 178 LYS A C 1
ATOM 1480 O O . LYS A 1 178 ? 3.090 2.791 -6.364 1.00 92.69 178 LYS A O 1
ATOM 1485 N N . GLU A 1 179 ? 1.516 4.200 -5.573 1.00 93.00 179 GLU A N 1
ATOM 1486 C CA . GLU A 1 179 ? 2.136 5.424 -6.077 1.00 93.00 179 GLU A CA 1
ATOM 1487 C C . GLU A 1 179 ? 3.556 5.589 -5.520 1.00 93.00 179 GLU A C 1
ATOM 1489 O O . GLU A 1 179 ? 4.502 5.830 -6.272 1.00 93.00 179 GLU A O 1
ATOM 1494 N N . TYR A 1 180 ? 3.732 5.416 -4.207 1.00 94.44 180 TYR A N 1
ATOM 1495 C CA . TYR A 1 180 ? 5.045 5.459 -3.572 1.00 94.44 180 TYR A CA 1
ATOM 1496 C C . TYR A 1 180 ? 5.995 4.400 -4.146 1.00 94.44 180 TYR A C 1
ATOM 1498 O O . TYR A 1 180 ? 7.131 4.720 -4.499 1.00 94.44 180 TYR A O 1
ATOM 1506 N N . PHE A 1 181 ? 5.538 3.150 -4.246 1.00 95.06 181 PHE A N 1
ATOM 1507 C CA . PHE A 1 181 ? 6.333 2.020 -4.713 1.00 95.06 181 PHE A CA 1
ATOM 1508 C C . PHE A 1 181 ? 6.849 2.269 -6.130 1.00 95.06 181 PHE A C 1
ATOM 1510 O O . PHE A 1 181 ? 8.056 2.200 -6.358 1.00 95.06 181 PHE A O 1
ATOM 1517 N N . TRP A 1 182 ? 5.972 2.626 -7.069 1.00 94.12 182 TRP A N 1
ATOM 1518 C CA . TRP A 1 182 ? 6.375 2.871 -8.452 1.00 94.12 182 TRP A CA 1
ATOM 1519 C C . TRP A 1 182 ? 7.233 4.120 -8.607 1.00 94.12 182 TRP A C 1
ATOM 1521 O O . TRP A 1 182 ? 8.204 4.093 -9.363 1.00 94.12 182 TRP A O 1
ATOM 1531 N N . ASN A 1 183 ? 6.961 5.183 -7.844 1.00 93.38 183 ASN A N 1
ATOM 1532 C CA . ASN A 1 183 ? 7.844 6.348 -7.798 1.00 93.38 183 ASN A CA 1
ATOM 1533 C C . ASN A 1 183 ? 9.248 5.975 -7.311 1.00 93.38 183 ASN A C 1
ATOM 1535 O O . ASN A 1 183 ? 10.233 6.402 -7.911 1.00 93.38 183 ASN A O 1
ATOM 1539 N N . TYR A 1 184 ? 9.353 5.170 -6.253 1.00 93.56 184 TYR A N 1
ATOM 1540 C CA . TYR A 1 184 ? 10.630 4.679 -5.744 1.00 93.56 184 TYR A CA 1
ATOM 1541 C C . TYR A 1 184 ? 11.351 3.815 -6.792 1.00 93.56 184 TYR A C 1
ATOM 1543 O O . TYR A 1 184 ? 12.519 4.063 -7.099 1.00 93.56 184 TYR A O 1
ATOM 1551 N N . ILE A 1 185 ? 10.653 2.852 -7.401 1.00 94.44 185 ILE A N 1
ATOM 1552 C CA . ILE A 1 185 ? 11.231 1.983 -8.430 1.00 94.44 185 ILE A CA 1
ATOM 1553 C C . ILE A 1 185 ? 11.741 2.808 -9.616 1.00 94.44 185 ILE A C 1
ATOM 1555 O O . ILE A 1 185 ? 12.903 2.667 -9.990 1.00 94.44 185 ILE A O 1
ATOM 1559 N N . ASN A 1 186 ? 10.924 3.704 -10.169 1.00 92.00 186 ASN A N 1
ATOM 1560 C CA . ASN A 1 186 ? 11.275 4.475 -11.360 1.00 92.00 186 ASN A CA 1
ATOM 1561 C C . ASN A 1 186 ? 12.346 5.540 -11.097 1.00 92.00 186 ASN A C 1
ATOM 1563 O O . ASN A 1 186 ? 13.282 5.663 -11.883 1.00 92.00 186 ASN A O 1
ATOM 1567 N N . LYS A 1 187 ? 12.245 6.304 -10.002 1.00 90.56 187 LYS A N 1
ATOM 1568 C CA . LYS A 1 187 ? 13.142 7.448 -9.753 1.00 90.56 187 LYS A CA 1
ATOM 1569 C C . LYS A 1 187 ? 14.454 7.067 -9.081 1.00 90.56 187 LYS A C 1
ATOM 1571 O O . LYS A 1 187 ? 15.426 7.802 -9.214 1.00 90.56 187 LYS A O 1
ATOM 1576 N N . ILE A 1 188 ? 14.482 5.962 -8.337 1.00 89.81 188 ILE A N 1
ATOM 1577 C CA . ILE A 1 188 ? 15.669 5.544 -7.581 1.00 89.81 188 ILE A CA 1
ATOM 1578 C C . ILE A 1 188 ? 16.258 4.282 -8.202 1.00 89.81 188 ILE A C 1
ATOM 1580 O O . ILE A 1 188 ? 17.416 4.282 -8.611 1.00 89.81 188 ILE A O 1
ATOM 1584 N N . PHE A 1 189 ? 15.471 3.212 -8.308 1.00 89.44 189 PHE A N 1
ATOM 1585 C CA . PHE A 1 189 ? 15.999 1.900 -8.690 1.00 89.44 189 PHE A CA 1
ATOM 1586 C C . PHE A 1 189 ? 16.381 1.826 -10.175 1.00 89.44 189 PHE A C 1
ATOM 1588 O O . PHE A 1 189 ? 17.504 1.448 -10.499 1.00 89.44 189 PHE A O 1
ATOM 1595 N N . VAL A 1 190 ? 15.487 2.241 -11.077 1.00 90.62 190 VAL A N 1
ATOM 1596 C CA . VAL A 1 190 ? 15.726 2.242 -12.532 1.00 90.62 190 VAL A CA 1
ATOM 1597 C C . VAL A 1 190 ? 16.843 3.219 -12.905 1.00 90.62 190 VAL A C 1
ATOM 1599 O O . VAL A 1 190 ? 17.752 2.850 -13.644 1.00 90.62 190 VAL A O 1
ATOM 1602 N N . VAL A 1 191 ? 16.846 4.425 -12.327 1.00 88.69 191 VAL A N 1
ATOM 1603 C CA . VAL A 1 191 ? 17.928 5.408 -12.527 1.00 88.69 191 VAL A CA 1
ATOM 1604 C C . VAL A 1 191 ? 19.281 4.852 -12.077 1.00 88.69 191 VAL A C 1
ATOM 1606 O O . VAL A 1 191 ? 20.294 5.060 -12.735 1.00 88.69 191 VAL A O 1
ATOM 1609 N N . LYS A 1 192 ? 19.334 4.093 -10.980 1.00 87.44 192 LYS A N 1
ATOM 1610 C CA . LYS A 1 192 ? 20.589 3.477 -10.539 1.00 87.44 192 LYS A CA 1
ATOM 1611 C C . LYS A 1 192 ? 21.074 2.385 -11.491 1.00 87.44 192 LYS A C 1
ATOM 1613 O O . LYS A 1 192 ? 22.273 2.297 -11.752 1.00 87.44 192 LYS A O 1
ATOM 1618 N N . ILE A 1 193 ? 20.153 1.591 -12.045 1.00 89.31 193 ILE A N 1
ATOM 1619 C CA . ILE A 1 193 ? 20.472 0.590 -13.074 1.00 89.31 193 ILE A CA 1
ATOM 1620 C C . ILE A 1 193 ? 21.051 1.270 -14.325 1.00 89.31 193 ILE A C 1
ATOM 1622 O O . ILE A 1 193 ? 21.952 0.713 -14.942 1.00 89.31 193 ILE A O 1
ATOM 1626 N N . SER A 1 194 ? 20.606 2.479 -14.687 1.00 87.75 194 SER A N 1
ATOM 1627 C CA . SER A 1 194 ? 21.104 3.179 -15.882 1.00 87.75 194 SER A CA 1
ATOM 1628 C C . SER A 1 194 ? 22.499 3.793 -15.727 1.00 87.75 194 SER A C 1
ATOM 1630 O O . SER A 1 194 ? 23.114 4.160 -16.724 1.00 87.75 194 SER A O 1
ATOM 1632 N N . GLN A 1 195 ? 23.013 3.933 -14.502 1.00 87.25 195 GLN A N 1
ATOM 1633 C CA . GLN A 1 195 ? 24.290 4.612 -14.239 1.00 87.25 195 GLN A CA 1
ATOM 1634 C C . GLN A 1 195 ? 25.516 3.711 -14.396 1.00 87.25 195 GLN A C 1
ATOM 1636 O O . GLN A 1 195 ? 26.617 4.202 -14.635 1.00 87.25 195 GLN A O 1
ATOM 1641 N N . SER A 1 196 ? 25.360 2.402 -14.213 1.00 84.25 196 SER A N 1
ATOM 1642 C CA . SER A 1 196 ? 26.478 1.457 -14.241 1.00 84.25 196 SER A CA 1
ATOM 1643 C C . SER A 1 196 ? 25.995 0.065 -14.592 1.00 84.25 196 SER A C 1
ATOM 1645 O O . SER A 1 196 ? 24.824 -0.267 -14.407 1.00 84.25 196 SER A O 1
ATOM 1647 N N . LYS A 1 197 ? 26.904 -0.782 -15.067 1.00 85.50 197 LYS A N 1
ATOM 1648 C CA . LYS A 1 197 ? 26.590 -2.188 -15.289 1.00 85.50 197 LYS A CA 1
ATOM 1649 C C . LYS A 1 197 ? 26.208 -2.839 -13.960 1.00 85.50 197 LYS A C 1
ATOM 1651 O O . LYS A 1 197 ? 26.973 -2.810 -12.998 1.00 85.50 197 LYS A O 1
ATOM 1656 N N . CYS A 1 198 ? 25.003 -3.397 -13.906 1.00 85.44 198 CYS A N 1
ATOM 1657 C CA . CYS A 1 198 ? 24.403 -3.901 -12.679 1.00 85.44 198 CYS A CA 1
ATOM 1658 C C . CYS A 1 198 ? 23.890 -5.327 -12.846 1.00 85.44 198 CYS A C 1
ATOM 1660 O O . CYS A 1 198 ? 23.381 -5.707 -13.899 1.00 85.44 198 CYS A O 1
ATOM 1662 N N . THR A 1 199 ? 23.931 -6.095 -11.760 1.00 86.62 199 THR A N 1
ATOM 1663 C CA . THR A 1 199 ? 23.216 -7.368 -11.653 1.00 86.62 199 THR A CA 1
ATOM 1664 C C . THR A 1 199 ? 22.141 -7.280 -10.578 1.00 86.62 199 THR A C 1
ATOM 1666 O O . THR A 1 199 ? 22.360 -6.740 -9.494 1.00 86.62 199 THR A O 1
ATOM 1669 N N . ILE A 1 200 ? 20.962 -7.827 -10.883 1.00 89.50 200 ILE A N 1
ATOM 1670 C CA . ILE A 1 200 ? 19.868 -7.955 -9.917 1.00 89.50 200 ILE A CA 1
ATOM 1671 C C . ILE A 1 200 ? 19.917 -9.346 -9.298 1.00 89.50 200 ILE A C 1
ATOM 1673 O O . ILE A 1 200 ? 19.791 -10.355 -10.010 1.00 89.50 200 ILE A O 1
ATOM 1677 N N . SER A 1 201 ? 20.048 -9.377 -7.974 1.00 89.56 201 SER A N 1
ATOM 1678 C CA . SER A 1 201 ? 19.905 -10.568 -7.140 1.00 89.56 201 SER A CA 1
ATOM 1679 C C . SER A 1 201 ? 18.586 -10.524 -6.374 1.00 89.56 201 SER A C 1
ATOM 1681 O O . SER A 1 201 ? 18.235 -9.484 -5.817 1.00 89.56 201 SER A O 1
ATOM 1683 N N . PHE A 1 202 ? 17.887 -11.658 -6.318 1.00 89.88 202 PHE A N 1
ATOM 1684 C CA . PHE A 1 202 ? 16.691 -11.844 -5.500 1.00 89.88 202 PHE A CA 1
ATOM 1685 C C . PHE A 1 202 ? 16.926 -12.990 -4.515 1.00 89.88 202 PHE A C 1
ATOM 1687 O O . PHE A 1 202 ? 17.157 -14.122 -4.937 1.00 89.88 202 PHE A O 1
ATOM 1694 N N . HIS A 1 203 ? 16.919 -12.691 -3.216 1.00 87.44 203 HIS A N 1
ATOM 1695 C CA . HIS A 1 203 ? 17.158 -13.663 -2.148 1.00 87.44 203 HIS A CA 1
ATOM 1696 C C . HIS A 1 203 ? 16.389 -13.251 -0.887 1.00 87.44 203 HIS A C 1
ATOM 1698 O O . HIS A 1 203 ? 16.395 -12.077 -0.531 1.00 87.44 203 HIS A O 1
ATOM 1704 N N . ASN A 1 204 ? 15.765 -14.202 -0.179 1.00 83.06 204 ASN A N 1
ATOM 1705 C CA . ASN A 1 204 ? 14.974 -13.951 1.041 1.00 83.06 204 ASN A CA 1
ATOM 1706 C C . ASN A 1 204 ? 13.968 -12.795 0.889 1.00 83.06 204 ASN A C 1
ATOM 1708 O O . ASN A 1 204 ? 13.904 -11.903 1.735 1.00 83.06 204 ASN A O 1
ATOM 1712 N N . ASP A 1 205 ? 13.226 -12.773 -0.220 1.00 87.06 205 ASP A N 1
ATOM 1713 C CA . ASP A 1 205 ? 12.265 -11.712 -0.540 1.00 87.06 205 ASP A CA 1
ATOM 1714 C C . ASP A 1 205 ? 12.862 -10.297 -0.613 1.00 87.06 205 ASP A C 1
ATOM 1716 O O . ASP A 1 205 ? 12.131 -9.309 -0.585 1.00 87.06 205 ASP A O 1
ATOM 1720 N N . ALA A 1 206 ? 14.184 -10.180 -0.733 1.00 91.69 206 ALA A N 1
ATOM 1721 C CA . ALA A 1 206 ? 14.892 -8.932 -0.960 1.00 91.69 206 ALA A CA 1
ATOM 1722 C C . ALA A 1 206 ? 15.462 -8.886 -2.379 1.00 91.69 206 ALA A C 1
ATOM 1724 O O . ALA A 1 206 ? 16.035 -9.859 -2.875 1.00 91.69 206 ALA A O 1
ATOM 1725 N N . ILE A 1 207 ? 15.298 -7.734 -3.022 1.00 92.75 207 ILE A N 1
ATOM 1726 C CA . ILE A 1 207 ? 15.892 -7.394 -4.310 1.00 92.75 207 ILE A CA 1
ATOM 1727 C C . ILE A 1 207 ? 17.055 -6.450 -4.031 1.00 92.75 207 ILE A C 1
ATOM 1729 O O . ILE A 1 207 ? 16.868 -5.426 -3.377 1.00 92.75 207 ILE A O 1
ATOM 1733 N N . THR A 1 208 ? 18.231 -6.778 -4.562 1.00 92.12 208 THR A N 1
ATOM 1734 C CA . THR A 1 208 ? 19.442 -5.957 -4.436 1.00 92.12 208 THR A CA 1
ATOM 1735 C C . THR A 1 208 ? 20.076 -5.736 -5.804 1.00 92.12 208 THR A C 1
ATOM 1737 O O . THR A 1 208 ? 20.172 -6.668 -6.609 1.00 92.12 208 THR A O 1
ATOM 1740 N N . ILE A 1 209 ? 20.515 -4.502 -6.047 1.00 88.88 209 ILE A N 1
ATOM 1741 C CA . ILE A 1 209 ? 21.355 -4.113 -7.179 1.00 88.88 209 ILE A CA 1
ATOM 1742 C C . ILE A 1 209 ? 22.818 -4.206 -6.755 1.00 88.88 209 ILE A C 1
ATOM 1744 O O . ILE A 1 209 ? 23.251 -3.496 -5.845 1.00 88.88 209 ILE A O 1
ATOM 1748 N N . ASN A 1 210 ? 23.584 -5.035 -7.462 1.00 88.38 210 ASN A N 1
ATOM 1749 C CA . ASN A 1 210 ? 25.034 -5.104 -7.327 1.00 88.38 210 ASN A CA 1
ATOM 1750 C C . ASN A 1 210 ? 25.670 -4.448 -8.557 1.00 88.38 210 ASN A C 1
ATOM 1752 O O . ASN A 1 210 ? 25.614 -5.006 -9.656 1.00 88.38 210 ASN A O 1
ATOM 1756 N N . SER A 1 211 ? 26.233 -3.256 -8.368 1.00 83.44 211 SER A N 1
ATOM 1757 C CA . SER A 1 211 ? 26.912 -2.492 -9.419 1.00 83.44 211 SER A CA 1
ATOM 1758 C C . SER A 1 211 ? 28.357 -2.959 -9.595 1.00 83.44 211 SER A C 1
ATOM 1760 O O . SER A 1 211 ? 29.074 -3.166 -8.615 1.00 83.44 211 SER A O 1
ATOM 1762 N N . GLU A 1 212 ? 28.801 -3.095 -10.842 1.00 81.38 212 GLU A N 1
ATOM 1763 C CA . GLU A 1 212 ? 30.198 -3.364 -11.177 1.00 81.38 212 GLU A CA 1
ATOM 1764 C C . GLU A 1 212 ? 31.006 -2.052 -11.152 1.00 81.38 212 GLU A C 1
ATOM 1766 O O . GLU A 1 212 ? 30.623 -1.083 -11.820 1.00 81.38 212 GLU A O 1
ATOM 1771 N N . PRO A 1 213 ? 32.136 -1.981 -10.423 1.00 67.56 213 PRO A N 1
ATOM 1772 C CA . PRO A 1 213 ? 32.983 -0.797 -10.443 1.00 67.56 213 PRO A CA 1
ATOM 1773 C C . PRO A 1 213 ? 33.569 -0.609 -11.851 1.00 67.56 213 PRO A C 1
ATOM 1775 O O . PRO A 1 213 ? 34.281 -1.475 -12.354 1.00 67.56 213 PRO A O 1
ATOM 1778 N N . ASN A 1 214 ? 33.279 0.543 -12.466 1.00 69.50 214 ASN A N 1
ATOM 1779 C CA . ASN A 1 214 ? 33.745 0.992 -13.790 1.00 69.50 214 ASN A CA 1
ATOM 1780 C C . ASN A 1 214 ? 33.055 0.380 -15.026 1.00 69.50 214 ASN A C 1
ATOM 1782 O O . ASN A 1 214 ? 33.527 0.590 -16.143 1.00 69.50 214 ASN A O 1
ATOM 1786 N N . GLY A 1 215 ? 31.943 -0.343 -14.870 1.00 66.62 215 GLY A N 1
ATOM 1787 C CA . GLY A 1 215 ? 31.179 -0.847 -16.015 1.00 66.62 215 GLY A CA 1
ATOM 1788 C C . GLY A 1 215 ? 30.245 0.215 -16.600 1.00 66.62 215 GLY A C 1
ATOM 1789 O O . GLY A 1 215 ? 29.305 0.636 -15.925 1.00 66.62 215 GLY A O 1
ATOM 1790 N N . THR A 1 216 ? 30.449 0.619 -17.857 1.00 79.19 216 THR A N 1
ATOM 1791 C CA . THR A 1 216 ? 29.429 1.347 -18.628 1.00 79.19 216 THR A CA 1
ATOM 1792 C C . THR A 1 216 ? 28.342 0.375 -19.076 1.00 79.19 216 THR A C 1
ATOM 1794 O O . THR A 1 216 ? 28.641 -0.695 -19.605 1.00 79.19 216 THR A O 1
ATOM 1797 N N . ILE A 1 217 ? 27.077 0.729 -18.842 1.00 87.88 217 ILE A N 1
ATOM 1798 C CA . ILE A 1 217 ? 25.934 -0.089 -19.254 1.00 87.88 217 ILE A CA 1
ATOM 1799 C C . ILE A 1 217 ? 25.485 0.303 -20.660 1.00 87.88 217 ILE A C 1
ATOM 1801 O O . ILE A 1 217 ? 25.342 1.486 -20.969 1.00 87.88 217 ILE A O 1
ATOM 1805 N N . THR A 1 218 ? 25.270 -0.691 -21.516 1.00 85.88 218 THR A N 1
ATOM 1806 C CA . THR A 1 218 ? 24.707 -0.468 -22.853 1.00 85.88 218 THR A CA 1
ATOM 1807 C C . THR A 1 218 ? 23.180 -0.442 -22.818 1.00 85.88 218 THR A C 1
ATOM 1809 O O . THR A 1 218 ? 22.556 -0.983 -21.903 1.00 85.88 218 THR A O 1
ATOM 1812 N N . SER A 1 219 ? 22.557 0.141 -23.847 1.00 84.75 219 SER A N 1
ATOM 1813 C CA . SER A 1 219 ? 21.093 0.215 -23.943 1.00 84.75 219 SER A CA 1
ATOM 1814 C C . SER A 1 219 ? 20.406 -1.167 -23.846 1.00 84.75 219 SER A C 1
ATOM 1816 O O . SER A 1 219 ? 19.528 -1.332 -22.993 1.00 84.75 219 SER A O 1
ATOM 1818 N N . PRO A 1 220 ? 20.837 -2.219 -24.581 1.00 87.88 220 PRO A N 1
ATOM 1819 C CA . PRO A 1 220 ? 20.232 -3.549 -24.449 1.00 87.88 220 PRO A CA 1
ATOM 1820 C C . PRO A 1 220 ? 20.430 -4.187 -23.068 1.00 87.88 220 PRO A C 1
ATOM 1822 O O . PRO A 1 220 ? 19.532 -4.856 -22.561 1.00 87.88 220 PRO A O 1
ATOM 1825 N N . GLU A 1 221 ? 21.597 -4.007 -22.440 1.00 89.44 221 GLU A N 1
ATOM 1826 C CA . GLU A 1 221 ? 21.866 -4.540 -21.096 1.00 89.44 221 GLU A CA 1
ATOM 1827 C C . GLU A 1 221 ? 20.973 -3.880 -20.043 1.00 89.44 221 GLU A C 1
ATOM 1829 O O . GLU A 1 221 ? 20.434 -4.565 -19.168 1.00 89.44 221 GLU A O 1
ATOM 1834 N N . PHE A 1 222 ? 20.775 -2.565 -20.155 1.00 92.06 222 PHE A N 1
ATOM 1835 C CA . PHE A 1 222 ? 19.868 -1.811 -19.302 1.00 92.06 222 PHE A CA 1
ATOM 1836 C C . PHE A 1 222 ? 18.425 -2.310 -19.438 1.00 92.06 222 PHE A C 1
ATOM 1838 O O . PHE A 1 222 ? 17.809 -2.666 -18.431 1.00 92.06 222 PHE A O 1
ATOM 1845 N N . ILE A 1 223 ? 17.903 -2.411 -20.667 1.00 91.12 223 ILE A N 1
ATOM 1846 C CA . ILE A 1 223 ? 16.529 -2.877 -20.906 1.00 91.12 223 ILE A CA 1
ATOM 1847 C C . ILE A 1 223 ? 16.343 -4.308 -20.395 1.00 91.12 223 ILE A C 1
ATOM 1849 O O . ILE A 1 223 ? 15.359 -4.586 -19.711 1.00 91.12 223 ILE A O 1
ATOM 1853 N N . ASN A 1 224 ? 17.303 -5.206 -20.626 1.00 92.00 224 ASN A N 1
ATOM 1854 C CA . ASN A 1 224 ? 17.247 -6.573 -20.098 1.00 92.00 224 ASN A CA 1
ATOM 1855 C C . ASN A 1 224 ? 17.243 -6.610 -18.563 1.00 92.00 224 ASN A C 1
ATOM 1857 O O . ASN A 1 224 ? 16.508 -7.390 -17.950 1.00 92.00 224 ASN A O 1
ATOM 1861 N N . THR A 1 225 ? 18.039 -5.754 -17.920 1.00 92.12 225 THR A N 1
ATOM 1862 C CA . THR A 1 225 ? 18.100 -5.675 -16.455 1.00 92.12 225 THR A CA 1
ATOM 1863 C C . THR A 1 225 ? 16.784 -5.146 -15.879 1.00 92.12 225 THR A C 1
ATOM 1865 O O . THR A 1 225 ? 16.240 -5.741 -14.949 1.00 92.12 225 THR A O 1
ATOM 1868 N N . SER A 1 226 ? 16.210 -4.107 -16.484 1.00 93.38 226 SER A N 1
ATOM 1869 C CA . SER A 1 226 ? 14.892 -3.563 -16.123 1.00 93.38 226 SER A CA 1
ATOM 1870 C C . SER A 1 226 ? 13.765 -4.580 -16.361 1.00 93.38 226 SER A C 1
ATOM 1872 O O . SER A 1 226 ? 12.919 -4.801 -15.498 1.00 93.38 226 SER A O 1
ATOM 1874 N N . THR A 1 227 ? 13.814 -5.324 -17.467 1.00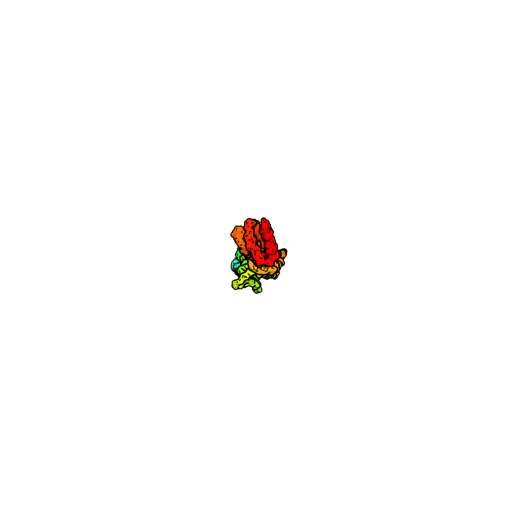 93.75 227 THR A N 1
ATOM 1875 C CA . THR A 1 227 ? 12.885 -6.430 -17.766 1.00 93.75 227 THR A CA 1
ATOM 1876 C C . THR A 1 227 ? 12.945 -7.514 -16.689 1.00 93.75 227 THR A C 1
ATOM 1878 O O . THR A 1 227 ? 11.914 -7.988 -16.202 1.00 93.75 227 THR A O 1
ATOM 1881 N N . LYS A 1 228 ? 14.156 -7.884 -16.250 1.00 93.19 228 LYS A N 1
ATOM 1882 C CA . LYS A 1 228 ? 14.353 -8.835 -15.150 1.00 93.19 228 LYS A CA 1
ATOM 1883 C C . LYS A 1 228 ? 13.780 -8.302 -13.834 1.00 93.19 228 LYS A C 1
ATOM 1885 O O . LYS A 1 228 ? 13.140 -9.075 -13.120 1.00 93.19 228 LYS A O 1
ATOM 1890 N N . LEU A 1 229 ? 13.975 -7.017 -13.521 1.00 93.81 229 LEU A N 1
ATOM 1891 C CA . LEU A 1 229 ? 13.386 -6.380 -12.337 1.00 93.81 229 LEU A CA 1
ATOM 1892 C C . LEU A 1 229 ? 11.859 -6.496 -12.356 1.00 93.81 229 LEU A C 1
ATOM 1894 O O . LEU A 1 229 ? 11.273 -7.019 -11.408 1.00 93.81 229 LEU A O 1
ATOM 1898 N N . LEU A 1 230 ? 11.233 -6.065 -13.455 1.00 94.88 230 LEU A N 1
ATOM 1899 C CA . LEU A 1 230 ? 9.783 -6.088 -13.621 1.00 94.88 230 LEU A CA 1
ATOM 1900 C C . LEU A 1 230 ? 9.223 -7.503 -13.473 1.00 94.88 230 LEU A C 1
ATOM 1902 O O . LEU A 1 230 ? 8.242 -7.713 -12.765 1.00 94.88 230 LEU A O 1
ATOM 1906 N N . LYS A 1 231 ? 9.883 -8.496 -14.078 1.00 93.94 231 LYS A N 1
ATOM 1907 C CA . LYS A 1 231 ? 9.482 -9.902 -13.973 1.00 93.94 231 LYS A CA 1
ATOM 1908 C C . LYS A 1 231 ? 9.467 -10.396 -12.524 1.00 93.94 231 LYS A C 1
ATOM 1910 O O . LYS A 1 231 ? 8.513 -11.066 -12.130 1.00 93.94 231 LYS A O 1
ATOM 1915 N N . ILE A 1 232 ? 10.493 -10.062 -11.735 1.00 93.31 232 ILE A N 1
ATOM 1916 C CA . ILE A 1 232 ? 10.558 -10.435 -10.311 1.00 93.31 232 ILE A CA 1
ATOM 1917 C C . ILE A 1 232 ? 9.430 -9.741 -9.535 1.00 93.31 232 ILE A C 1
ATOM 1919 O O . ILE A 1 232 ? 8.747 -10.392 -8.747 1.00 93.31 232 ILE A O 1
ATOM 1923 N N . ILE A 1 233 ? 9.196 -8.449 -9.788 1.00 93.50 233 ILE A N 1
ATOM 1924 C CA . ILE A 1 233 ? 8.135 -7.665 -9.139 1.00 93.50 233 ILE A CA 1
ATOM 1925 C C . ILE A 1 233 ? 6.749 -8.257 -9.438 1.00 93.50 233 ILE A C 1
ATOM 1927 O O . ILE A 1 233 ? 5.997 -8.540 -8.506 1.00 93.50 233 ILE A O 1
ATOM 1931 N N . ILE A 1 234 ? 6.428 -8.511 -10.713 1.00 92.94 234 ILE A N 1
ATOM 1932 C CA . ILE A 1 234 ? 5.150 -9.109 -11.136 1.00 92.94 234 ILE A CA 1
ATOM 1933 C C . ILE A 1 234 ? 4.950 -10.469 -10.467 1.00 92.94 234 ILE A C 1
ATOM 1935 O O . ILE A 1 234 ? 3.882 -10.743 -9.917 1.00 92.94 234 ILE A O 1
ATOM 1939 N N . GLN A 1 235 ? 5.973 -11.328 -10.499 1.00 92.31 235 GLN A N 1
ATOM 1940 C CA . GLN A 1 235 ? 5.890 -12.645 -9.878 1.00 92.31 235 GLN A CA 1
ATOM 1941 C C . GLN A 1 235 ? 5.629 -12.522 -8.374 1.00 92.31 235 GLN A C 1
ATOM 1943 O O . GLN A 1 235 ? 4.731 -13.189 -7.856 1.00 92.31 235 GLN A O 1
ATOM 1948 N N . LYS A 1 236 ? 6.363 -11.645 -7.681 1.00 91.25 236 LYS A N 1
ATOM 1949 C CA . LYS A 1 236 ? 6.245 -11.526 -6.231 1.00 91.25 236 LYS A CA 1
ATOM 1950 C C . LYS A 1 236 ? 4.909 -10.932 -5.803 1.00 91.25 236 LYS A C 1
ATOM 1952 O O . LYS A 1 236 ? 4.285 -11.445 -4.879 1.00 91.25 236 LYS A O 1
ATOM 1957 N N . PHE A 1 237 ? 4.417 -9.908 -6.492 1.00 91.25 237 PHE A N 1
ATOM 1958 C CA . PHE A 1 237 ? 3.092 -9.366 -6.201 1.00 91.25 237 PHE A CA 1
ATOM 1959 C C . PHE A 1 237 ? 1.972 -10.366 -6.505 1.00 91.25 237 PHE A C 1
ATOM 1961 O O . PHE A 1 237 ? 1.028 -10.466 -5.721 1.00 91.25 237 PHE A O 1
ATOM 1968 N N . LYS A 1 238 ? 2.113 -11.199 -7.545 1.00 90.50 238 LYS A N 1
ATOM 1969 C CA . LYS A 1 238 ? 1.185 -12.310 -7.799 1.00 90.50 238 LYS A CA 1
ATOM 1970 C C . LYS A 1 238 ? 1.177 -13.332 -6.655 1.00 90.50 238 LYS A C 1
ATOM 1972 O O . LYS A 1 238 ? 0.101 -13.748 -6.231 1.00 90.50 238 LYS A O 1
ATOM 1977 N N . GLU A 1 239 ? 2.345 -13.718 -6.137 1.00 90.75 239 GLU A N 1
ATOM 1978 C CA . GLU A 1 239 ? 2.462 -14.601 -4.961 1.00 90.75 239 GLU A CA 1
ATOM 1979 C C . GLU A 1 239 ? 1.792 -13.991 -3.721 1.00 90.75 239 GLU A C 1
ATOM 1981 O O . GLU A 1 239 ? 1.092 -14.683 -2.982 1.00 90.75 239 GLU A O 1
ATOM 1986 N N . LEU A 1 240 ? 1.958 -12.681 -3.528 1.00 88.38 240 LEU A N 1
ATOM 1987 C CA . LEU A 1 240 ? 1.381 -11.916 -2.422 1.00 88.38 240 LEU A CA 1
ATOM 1988 C C . LEU A 1 240 ? -0.109 -11.579 -2.618 1.00 88.38 240 LEU A C 1
ATOM 1990 O O . LEU A 1 240 ? -0.695 -10.931 -1.754 1.00 88.38 240 LEU A O 1
ATOM 1994 N N . LYS A 1 241 ? -0.729 -12.012 -3.729 1.00 88.25 241 LYS A N 1
ATOM 1995 C CA . LYS A 1 241 ? -2.108 -11.663 -4.125 1.00 88.25 241 LYS A CA 1
ATOM 1996 C C . LYS A 1 241 ? -2.360 -10.149 -4.135 1.00 88.25 241 LYS A C 1
ATOM 1998 O O . LYS A 1 241 ? -3.438 -9.683 -3.778 1.00 88.25 241 LYS A O 1
ATOM 2003 N N . PHE A 1 242 ? -1.347 -9.388 -4.529 1.00 86.88 242 PHE A N 1
ATOM 2004 C CA . PHE A 1 242 ? -1.412 -7.945 -4.675 1.00 86.88 242 PHE A CA 1
ATOM 2005 C C . PHE A 1 242 ? -1.582 -7.604 -6.154 1.00 86.88 242 PHE A C 1
ATOM 2007 O O . PHE A 1 242 ? -0.720 -7.918 -6.976 1.00 86.88 242 PHE A O 1
ATOM 2014 N N . GLU A 1 243 ? -2.707 -6.987 -6.502 1.00 85.62 243 GLU A N 1
ATOM 2015 C CA . GLU A 1 243 ? -3.012 -6.648 -7.889 1.00 85.62 243 GLU A CA 1
ATOM 2016 C C . GLU A 1 243 ? -2.280 -5.375 -8.325 1.00 85.62 243 GLU A C 1
ATOM 2018 O O . GLU A 1 243 ? -2.465 -4.293 -7.752 1.00 85.62 243 GLU A O 1
ATOM 2023 N N . LEU A 1 244 ? -1.472 -5.522 -9.373 1.00 86.19 244 LEU A N 1
ATOM 2024 C CA . LEU A 1 244 ? -0.915 -4.422 -10.152 1.00 86.19 244 LEU A CA 1
ATOM 2025 C C . LEU A 1 244 ? -1.870 -4.119 -11.301 1.00 86.19 244 LEU A C 1
ATOM 2027 O O . LEU A 1 244 ? -2.396 -5.043 -11.923 1.00 86.19 244 LEU A O 1
ATOM 2031 N N . ASN A 1 245 ? -2.101 -2.837 -11.562 1.00 88.44 245 ASN A N 1
ATOM 2032 C CA . ASN A 1 245 ? -2.889 -2.435 -12.716 1.00 88.44 245 ASN A CA 1
ATOM 2033 C C . ASN A 1 245 ? -1.995 -2.446 -13.975 1.00 88.44 245 ASN A C 1
ATOM 2035 O O . ASN A 1 245 ? -0.771 -2.348 -13.875 1.00 88.44 245 ASN A O 1
ATOM 2039 N N . ASP A 1 246 ? -2.606 -2.585 -15.152 1.00 88.94 246 ASP A N 1
ATOM 2040 C CA . ASP A 1 246 ? -1.852 -2.658 -16.411 1.00 88.94 246 ASP A CA 1
ATOM 2041 C C . ASP A 1 246 ? -1.142 -1.327 -16.719 1.00 88.94 246 ASP A C 1
ATOM 2043 O O . ASP A 1 246 ? 0.006 -1.336 -17.150 1.00 88.94 246 ASP A O 1
ATOM 2047 N N . LYS A 1 247 ? -1.750 -0.190 -16.361 1.00 90.81 247 LYS A N 1
ATOM 2048 C CA . LYS A 1 247 ? -1.180 1.149 -16.567 1.00 90.81 247 LYS A CA 1
ATOM 2049 C C . LYS A 1 247 ? 0.171 1.356 -15.865 1.00 90.81 247 LYS A C 1
ATOM 2051 O O . LYS A 1 247 ? 1.078 1.930 -16.450 1.00 90.81 247 LYS A O 1
ATOM 2056 N N . ASP A 1 248 ? 0.339 0.867 -14.641 1.00 90.50 248 ASP A N 1
ATOM 2057 C CA . ASP A 1 248 ? 1.586 0.981 -13.882 1.00 90.50 248 ASP A CA 1
ATOM 2058 C C . ASP A 1 248 ? 2.719 0.202 -14.571 1.00 90.50 248 ASP A C 1
ATOM 2060 O O . ASP A 1 248 ? 3.877 0.628 -14.582 1.00 90.50 248 ASP A O 1
ATOM 2064 N N . LEU A 1 249 ? 2.380 -0.961 -15.142 1.00 93.00 249 LEU A N 1
ATOM 2065 C CA . LEU A 1 249 ? 3.318 -1.785 -15.901 1.00 93.00 249 LEU A CA 1
ATOM 2066 C C . LEU A 1 249 ? 3.703 -1.088 -17.208 1.00 93.00 249 LEU A C 1
ATOM 2068 O O . LEU A 1 249 ? 4.880 -1.095 -17.575 1.00 93.00 249 LEU A O 1
ATOM 2072 N N . GLU A 1 250 ? 2.727 -0.469 -17.874 1.00 92.19 250 GLU A N 1
ATOM 2073 C CA . GLU A 1 250 ? 2.944 0.329 -19.078 1.00 92.19 250 GLU A CA 1
ATOM 2074 C C . GLU A 1 250 ? 3.858 1.529 -18.794 1.00 92.19 250 GLU A C 1
ATOM 2076 O O . GLU A 1 250 ? 4.868 1.706 -19.473 1.00 92.19 250 GLU A O 1
ATOM 2081 N N . ASP A 1 251 ? 3.568 2.308 -17.749 1.00 92.38 251 ASP A N 1
ATOM 2082 C CA . ASP A 1 251 ? 4.347 3.483 -17.345 1.00 92.38 251 ASP A CA 1
ATOM 2083 C C . ASP A 1 251 ? 5.793 3.104 -16.973 1.00 92.38 251 ASP A C 1
ATOM 2085 O O . ASP A 1 251 ? 6.745 3.780 -17.375 1.00 92.38 251 ASP A O 1
ATOM 2089 N N . TYR A 1 252 ? 5.990 1.987 -16.261 1.00 94.44 252 TYR A N 1
ATOM 2090 C CA . TYR A 1 252 ? 7.325 1.452 -15.975 1.00 94.44 252 TYR A CA 1
ATOM 2091 C C . TYR A 1 252 ? 8.088 1.086 -17.257 1.00 94.44 252 TYR A C 1
ATOM 2093 O O . TYR A 1 252 ? 9.278 1.399 -17.395 1.00 94.44 252 TYR A O 1
ATOM 2101 N N . ALA A 1 253 ? 7.421 0.405 -18.194 1.00 92.62 253 ALA A N 1
ATOM 2102 C CA . ALA A 1 253 ? 8.031 -0.004 -19.450 1.00 92.62 253 ALA A CA 1
ATOM 2103 C C . ALA A 1 253 ? 8.374 1.207 -20.323 1.00 92.62 253 ALA A C 1
ATOM 2105 O O . ALA A 1 253 ? 9.489 1.264 -20.836 1.00 92.62 253 ALA A O 1
ATOM 2106 N N . HIS A 1 254 ? 7.486 2.198 -20.431 1.00 90.69 254 HIS A N 1
ATOM 2107 C CA . HIS A 1 254 ? 7.750 3.450 -21.140 1.00 90.69 254 HIS A CA 1
ATOM 2108 C C . HIS A 1 254 ? 8.946 4.201 -20.550 1.00 90.69 254 HIS A C 1
ATOM 2110 O O . HIS A 1 254 ? 9.870 4.523 -21.293 1.00 90.69 254 HIS A O 1
ATOM 2116 N N . ASN A 1 255 ? 8.990 4.395 -19.228 1.00 91.94 255 ASN A N 1
ATOM 2117 C CA . ASN A 1 255 ? 10.113 5.058 -18.557 1.00 91.94 255 ASN A CA 1
ATOM 2118 C C . ASN A 1 255 ? 11.437 4.304 -18.780 1.00 91.94 255 ASN A C 1
ATOM 2120 O O . ASN A 1 255 ? 12.476 4.901 -19.058 1.00 91.94 255 ASN A O 1
ATOM 2124 N N . SER A 1 256 ? 11.403 2.971 -18.712 1.00 91.56 256 SER A N 1
ATOM 2125 C CA . SER A 1 256 ? 12.578 2.145 -19.003 1.00 91.56 256 SER A CA 1
ATOM 2126 C C . SER A 1 256 ? 13.003 2.285 -20.468 1.00 91.56 256 SER A C 1
ATOM 2128 O O . SER A 1 256 ? 14.177 2.488 -20.750 1.00 91.56 256 SER A O 1
ATOM 2130 N N . MET A 1 257 ? 12.078 2.232 -21.423 1.00 88.00 257 MET A N 1
ATOM 2131 C CA . MET A 1 257 ? 12.412 2.438 -22.833 1.00 88.00 257 MET A CA 1
ATOM 2132 C C . MET A 1 257 ? 13.010 3.829 -23.065 1.00 88.00 257 MET A C 1
ATOM 2134 O O . MET A 1 257 ? 14.073 3.922 -23.667 1.00 88.00 257 MET A O 1
ATOM 2138 N N . GLU A 1 258 ? 12.410 4.887 -22.520 1.00 87.19 258 GLU A N 1
ATOM 2139 C CA . GLU A 1 258 ? 12.912 6.260 -22.625 1.00 87.19 258 GLU A CA 1
ATOM 2140 C C . GLU A 1 258 ? 14.353 6.384 -22.116 1.00 87.19 258 GLU A C 1
ATOM 2142 O O . GLU A 1 258 ? 15.228 6.847 -22.848 1.00 87.19 258 GLU A O 1
ATOM 2147 N N . ILE A 1 259 ? 14.639 5.878 -20.912 1.00 86.62 259 ILE A N 1
ATOM 2148 C CA . ILE A 1 259 ? 16.001 5.867 -20.365 1.00 86.62 259 ILE A CA 1
ATOM 2149 C C . ILE A 1 259 ? 16.932 5.037 -21.258 1.00 86.62 259 ILE A C 1
ATOM 2151 O O . ILE A 1 259 ? 18.019 5.498 -21.606 1.00 86.62 259 ILE A O 1
ATOM 2155 N N . GLY A 1 260 ? 16.507 3.850 -21.695 1.00 85.56 260 GLY A N 1
ATOM 2156 C CA . GLY A 1 260 ? 17.289 2.994 -22.587 1.00 85.56 260 GLY A CA 1
ATOM 2157 C C . GLY A 1 260 ? 17.654 3.669 -23.910 1.00 85.56 260 GLY A C 1
ATOM 2158 O O . GLY A 1 260 ? 18.773 3.489 -24.387 1.00 85.56 260 GLY A O 1
ATOM 2159 N N . LEU A 1 261 ? 16.768 4.491 -24.478 1.00 78.44 261 LEU A N 1
ATOM 2160 C CA . LEU A 1 261 ? 17.009 5.240 -25.720 1.00 78.44 261 LEU A CA 1
ATOM 2161 C C . LEU A 1 261 ? 18.110 6.307 -25.571 1.00 78.44 261 LEU A C 1
ATOM 2163 O O . LEU A 1 261 ? 18.780 6.644 -26.555 1.00 78.44 261 LEU A O 1
ATOM 2167 N N . THR A 1 262 ? 18.304 6.833 -24.355 1.00 80.31 262 THR A N 1
ATOM 2168 C CA . THR A 1 262 ? 19.371 7.804 -24.046 1.00 80.31 262 THR A CA 1
ATOM 2169 C C . THR A 1 262 ? 20.746 7.160 -23.872 1.00 80.31 262 THR A C 1
ATOM 2171 O O . THR A 1 262 ? 21.762 7.847 -23.976 1.00 80.31 262 THR A O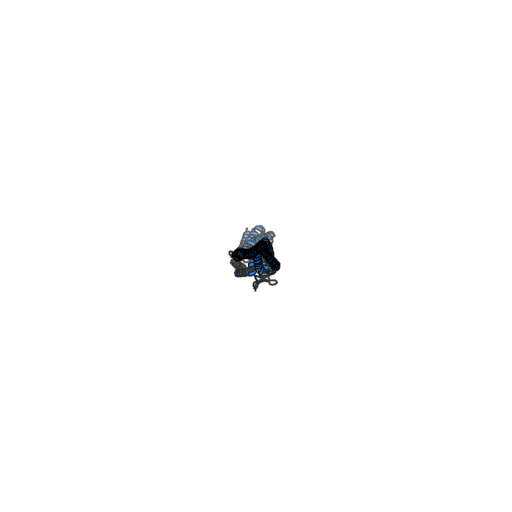 1
ATOM 2174 N N . LEU A 1 263 ? 20.796 5.847 -23.625 1.00 80.31 263 LEU A N 1
ATOM 2175 C CA . LEU A 1 263 ? 22.039 5.108 -23.437 1.00 80.31 263 LEU A CA 1
ATOM 2176 C C . LEU A 1 263 ? 22.664 4.726 -24.787 1.00 80.31 263 LEU A C 1
ATOM 2178 O O . LEU A 1 263 ? 21.975 4.426 -25.763 1.00 80.31 263 LEU A O 1
ATOM 2182 N N . PHE A 1 264 ? 23.996 4.718 -24.831 1.00 71.81 264 PHE A N 1
ATOM 2183 C CA . PHE A 1 264 ? 24.770 4.404 -26.033 1.00 71.81 264 PHE A CA 1
ATOM 2184 C C . PHE A 1 264 ? 25.297 2.962 -26.011 1.00 71.81 264 PHE A C 1
ATOM 2186 O O . PHE A 1 264 ? 25.489 2.358 -24.955 1.00 71.81 264 PHE A O 1
ATOM 2193 N N . GLY A 1 265 ? 25.561 2.416 -27.200 1.00 70.00 265 GLY A N 1
ATOM 2194 C CA . GLY A 1 265 ? 26.149 1.089 -27.383 1.00 70.00 265 GLY A CA 1
ATOM 2195 C C . GLY A 1 265 ? 25.145 -0.071 -27.403 1.00 70.00 265 GLY A C 1
ATOM 2196 O O . GLY A 1 265 ? 24.026 0.021 -26.899 1.00 70.00 265 GLY A O 1
ATOM 2197 N N . GLY A 1 266 ? 25.578 -1.188 -27.995 1.00 70.50 266 GLY A N 1
ATOM 2198 C CA . GLY A 1 266 ? 24.763 -2.388 -28.218 1.00 70.50 266 GLY A CA 1
ATOM 2199 C C . GLY A 1 266 ? 24.361 -2.586 -29.684 1.00 70.50 266 GLY A C 1
ATOM 2200 O O . GLY A 1 266 ? 24.422 -1.664 -30.494 1.00 70.50 266 GLY A O 1
ATOM 2201 N N . LYS A 1 267 ? 23.988 -3.820 -30.051 1.00 74.00 267 LYS A N 1
ATOM 2202 C CA . LYS A 1 267 ? 23.495 -4.131 -31.403 1.00 74.00 267 LYS A CA 1
ATOM 2203 C C . LYS A 1 267 ? 21.999 -3.784 -31.515 1.00 74.00 267 LYS A C 1
ATOM 2205 O O . LYS A 1 267 ? 21.263 -4.161 -30.602 1.00 74.00 267 LYS A O 1
ATOM 2210 N N . PRO A 1 268 ? 21.536 -3.176 -32.627 1.00 72.31 268 PRO A N 1
ATOM 2211 C CA . PRO A 1 268 ? 20.121 -2.852 -32.850 1.00 72.31 268 PRO A CA 1
ATOM 2212 C C . PRO A 1 268 ? 19.176 -4.044 -32.628 1.00 72.31 268 PRO A C 1
ATOM 2214 O O . PRO A 1 268 ? 18.172 -3.923 -31.931 1.00 72.31 268 PRO A O 1
ATOM 2217 N N . ASP A 1 269 ? 19.541 -5.224 -33.136 1.00 77.00 269 ASP A N 1
ATOM 2218 C CA . ASP A 1 269 ? 18.727 -6.441 -32.999 1.00 77.00 269 ASP A CA 1
ATOM 2219 C C . ASP A 1 269 ? 18.575 -6.879 -31.536 1.00 77.00 269 ASP A C 1
ATOM 2221 O O . ASP A 1 269 ? 17.497 -7.291 -31.110 1.00 77.00 269 ASP A O 1
ATOM 2225 N N . ALA A 1 270 ? 19.645 -6.742 -30.744 1.00 80.62 270 ALA A N 1
ATOM 2226 C CA . ALA A 1 270 ? 19.623 -7.065 -29.320 1.00 80.62 270 ALA A CA 1
ATOM 2227 C C . ALA A 1 270 ? 18.739 -6.084 -28.536 1.00 80.62 270 ALA A C 1
ATOM 2229 O O . ALA A 1 270 ? 18.078 -6.489 -27.582 1.00 80.62 270 ALA A O 1
ATOM 2230 N N . LEU A 1 271 ? 18.699 -4.812 -28.950 1.00 81.12 271 LEU A N 1
ATOM 2231 C CA . LEU A 1 271 ? 17.819 -3.808 -28.358 1.00 81.12 271 LEU A CA 1
ATOM 2232 C C . LEU A 1 271 ? 16.346 -4.101 -28.664 1.00 81.12 271 LEU A C 1
ATOM 2234 O O . LEU A 1 271 ? 15.523 -4.105 -27.751 1.00 81.12 271 LEU A O 1
ATOM 2238 N N . ASN A 1 272 ? 16.018 -4.403 -29.922 1.00 83.44 272 ASN A N 1
ATOM 2239 C CA . ASN A 1 272 ? 14.656 -4.765 -30.320 1.00 83.44 272 ASN A CA 1
ATOM 2240 C C . ASN A 1 272 ? 14.169 -6.032 -29.609 1.00 83.44 272 ASN A C 1
ATOM 2242 O O . ASN A 1 272 ? 13.031 -6.076 -29.144 1.00 83.44 272 ASN A O 1
ATOM 2246 N N . GLN A 1 273 ? 15.031 -7.041 -29.463 1.00 86.44 273 GLN A N 1
ATOM 2247 C CA . GLN A 1 273 ? 14.693 -8.248 -28.712 1.00 86.44 273 GLN A CA 1
ATOM 2248 C C . GLN A 1 273 ? 14.418 -7.940 -27.232 1.00 86.44 273 GLN A C 1
ATOM 2250 O O . GLN A 1 273 ? 13.370 -8.328 -26.718 1.00 86.44 273 GLN A O 1
ATOM 2255 N N . ALA A 1 274 ? 15.323 -7.212 -26.568 1.00 86.25 274 ALA A N 1
ATOM 2256 C CA . ALA A 1 274 ? 15.177 -6.837 -25.159 1.00 86.25 274 ALA A CA 1
ATOM 2257 C C . ALA A 1 274 ? 13.890 -6.029 -24.914 1.00 86.25 274 ALA A C 1
ATOM 2259 O O . ALA A 1 274 ? 13.155 -6.263 -23.957 1.00 86.25 274 ALA A O 1
ATOM 2260 N N . THR A 1 275 ? 13.585 -5.108 -25.826 1.00 86.94 275 THR A N 1
ATOM 2261 C CA . THR A 1 275 ? 12.380 -4.274 -25.772 1.00 86.94 275 THR A CA 1
ATOM 2262 C C . THR A 1 275 ? 11.116 -5.098 -25.969 1.00 86.94 275 THR A C 1
ATOM 2264 O O . THR A 1 275 ? 10.147 -4.917 -25.240 1.00 86.94 275 THR A O 1
ATOM 2267 N N . SER A 1 276 ? 11.123 -6.046 -26.907 1.00 88.69 276 SER A N 1
ATOM 2268 C CA . SER A 1 276 ? 9.967 -6.906 -27.159 1.00 88.69 276 SER A CA 1
ATOM 2269 C C . SER A 1 276 ? 9.593 -7.747 -25.936 1.00 88.69 276 SER A C 1
ATOM 2271 O O . SER A 1 276 ? 8.410 -7.911 -25.625 1.00 88.69 276 SER A O 1
ATOM 2273 N N . GLU A 1 277 ? 10.590 -8.236 -25.193 1.00 90.56 277 GLU A N 1
ATOM 2274 C CA . GLU A 1 277 ? 10.360 -8.938 -23.929 1.00 90.56 277 GLU A CA 1
ATOM 2275 C C . GLU A 1 277 ? 9.737 -8.024 -22.864 1.00 90.56 277 GLU A C 1
ATOM 2277 O O . GLU A 1 277 ? 8.797 -8.442 -22.181 1.00 90.56 277 GLU A O 1
ATOM 2282 N N . LEU A 1 278 ? 10.201 -6.774 -22.761 1.00 92.56 278 LEU A N 1
ATOM 2283 C CA . LEU A 1 278 ? 9.633 -5.770 -21.859 1.00 92.56 278 LEU A CA 1
ATOM 2284 C C . LEU A 1 278 ? 8.182 -5.424 -22.225 1.00 92.56 278 LEU A C 1
ATOM 2286 O O . LEU A 1 278 ? 7.307 -5.499 -21.362 1.00 92.56 278 LEU A O 1
ATOM 2290 N N . CYS A 1 279 ? 7.906 -5.121 -23.499 1.00 90.69 279 CYS A N 1
ATOM 2291 C CA . CYS A 1 279 ? 6.559 -4.839 -24.006 1.00 90.69 279 CYS A CA 1
ATOM 2292 C C . CYS A 1 279 ? 5.609 -6.006 -23.725 1.00 90.69 279 CYS A C 1
ATOM 2294 O O . CYS A 1 279 ? 4.501 -5.798 -23.238 1.00 90.69 279 CYS A O 1
ATOM 2296 N N . LYS A 1 280 ? 6.060 -7.250 -23.937 1.00 91.50 280 LYS A N 1
ATOM 2297 C CA . LYS A 1 280 ? 5.265 -8.448 -23.643 1.00 91.50 280 LYS A CA 1
ATOM 2298 C C . LYS A 1 280 ? 4.920 -8.577 -22.157 1.00 91.50 280 LYS A C 1
ATOM 2300 O O . LYS A 1 280 ? 3.809 -8.993 -21.835 1.00 91.50 280 LYS A O 1
ATOM 2305 N N . LEU A 1 281 ? 5.851 -8.258 -21.254 1.00 91.25 281 LEU A N 1
ATOM 2306 C CA . LEU A 1 281 ? 5.591 -8.276 -19.808 1.00 91.25 281 LEU A CA 1
ATOM 2307 C C . LEU A 1 281 ? 4.629 -7.165 -19.378 1.00 91.25 281 LEU A C 1
ATOM 2309 O O . LEU A 1 281 ? 3.782 -7.406 -18.521 1.00 91.25 281 LEU A O 1
ATOM 2313 N N . ALA A 1 282 ? 4.750 -5.985 -19.984 1.00 90.94 282 ALA A N 1
ATOM 2314 C CA . ALA A 1 282 ? 3.901 -4.828 -19.716 1.00 90.94 282 ALA A CA 1
ATOM 2315 C C . ALA A 1 282 ? 2.586 -4.819 -20.514 1.00 90.94 282 ALA A C 1
ATOM 2317 O O . ALA A 1 282 ? 1.794 -3.902 -20.350 1.00 90.94 282 ALA A O 1
ATOM 2318 N N . LYS A 1 283 ? 2.342 -5.835 -21.357 1.00 88.75 283 LYS A N 1
ATOM 2319 C CA . LYS A 1 283 ? 1.177 -5.951 -22.255 1.00 88.75 283 LYS A CA 1
ATOM 2320 C C . LYS A 1 283 ? 1.015 -4.782 -23.244 1.00 88.75 283 LYS A C 1
ATOM 2322 O O . LYS A 1 283 ? -0.090 -4.533 -23.715 1.00 88.75 283 LYS A O 1
ATOM 2327 N N . ILE A 1 284 ? 2.111 -4.120 -23.605 1.00 88.75 284 ILE A N 1
ATOM 2328 C CA . ILE A 1 284 ? 2.124 -3.085 -24.646 1.00 88.75 284 ILE A CA 1
ATOM 2329 C C . ILE A 1 284 ? 2.300 -3.753 -26.016 1.00 88.75 284 ILE A C 1
ATOM 2331 O O . ILE A 1 284 ? 2.946 -4.802 -26.131 1.00 88.75 284 ILE A O 1
ATOM 2335 N N . GLU A 1 285 ? 1.750 -3.142 -27.066 1.00 84.38 285 GLU A N 1
ATOM 2336 C CA . GLU A 1 285 ? 2.063 -3.520 -28.445 1.00 84.38 285 GLU A CA 1
ATOM 2337 C C . GLU A 1 285 ? 3.573 -3.485 -28.698 1.00 84.38 285 GLU A C 1
ATOM 2339 O O . GLU A 1 285 ? 4.311 -2.664 -28.155 1.00 84.38 285 GLU A O 1
ATOM 2344 N N . ASN A 1 286 ? 4.056 -4.420 -29.513 1.00 80.75 286 ASN A N 1
ATOM 2345 C CA . ASN A 1 286 ? 5.481 -4.514 -29.777 1.00 80.75 286 ASN A CA 1
ATOM 2346 C C . ASN A 1 286 ? 5.945 -3.320 -30.614 1.00 80.75 286 ASN A C 1
ATOM 2348 O O . ASN A 1 286 ? 5.341 -3.005 -31.640 1.00 80.75 286 ASN A O 1
ATOM 2352 N N . VAL A 1 287 ? 7.052 -2.707 -30.211 1.00 76.50 287 VAL A N 1
ATOM 2353 C CA . VAL A 1 287 ? 7.574 -1.501 -30.847 1.00 76.50 287 VAL A CA 1
ATOM 2354 C C . VAL A 1 287 ? 8.944 -1.782 -31.454 1.00 76.50 287 VAL A C 1
ATOM 2356 O O . VAL A 1 287 ? 9.813 -2.361 -30.802 1.00 76.50 287 VAL A O 1
ATOM 2359 N N . ASN A 1 288 ? 9.164 -1.346 -32.698 1.00 76.94 288 ASN A N 1
ATOM 2360 C CA . ASN A 1 288 ? 10.504 -1.332 -33.282 1.00 76.94 288 ASN A CA 1
ATOM 2361 C C . ASN A 1 288 ? 11.262 -0.100 -32.775 1.00 76.94 288 ASN A C 1
ATOM 2363 O O . ASN A 1 288 ? 11.197 0.981 -33.364 1.00 76.94 288 ASN A O 1
ATOM 2367 N N . ILE A 1 289 ? 11.971 -0.258 -31.659 1.00 71.88 289 ILE A N 1
ATOM 2368 C CA . ILE A 1 289 ? 12.700 0.842 -31.024 1.00 71.88 289 ILE A CA 1
ATOM 2369 C C . ILE A 1 289 ? 13.793 1.406 -31.932 1.00 71.88 289 ILE A C 1
ATOM 2371 O O . ILE A 1 289 ? 14.063 2.602 -31.877 1.00 71.88 289 ILE A O 1
ATOM 2375 N N . VAL A 1 290 ? 14.385 0.591 -32.806 1.00 69.69 290 VAL A N 1
ATOM 2376 C CA . VAL A 1 290 ? 15.415 1.060 -33.746 1.00 69.69 290 VAL A CA 1
ATOM 2377 C C . VAL A 1 290 ? 14.851 2.096 -34.722 1.00 69.69 290 VAL A C 1
ATOM 2379 O O . VAL A 1 290 ? 15.526 3.090 -35.006 1.00 69.69 290 VAL A O 1
ATOM 2382 N N . ASP A 1 291 ? 13.613 1.910 -35.182 1.00 74.12 291 ASP A N 1
ATOM 2383 C CA . ASP A 1 291 ? 12.939 2.872 -36.060 1.00 74.12 291 ASP A CA 1
ATOM 2384 C C . ASP A 1 291 ? 12.599 4.159 -35.296 1.00 74.12 291 ASP A C 1
ATOM 2386 O O . ASP A 1 291 ? 12.898 5.254 -35.769 1.00 74.12 291 ASP A O 1
ATOM 2390 N N . ILE A 1 292 ? 12.105 4.043 -34.058 1.00 74.81 292 ILE A N 1
ATOM 2391 C CA . ILE A 1 292 ? 11.831 5.207 -33.199 1.00 74.81 292 ILE A CA 1
ATOM 2392 C C . ILE A 1 292 ? 13.110 5.995 -32.889 1.00 74.81 292 ILE A C 1
ATOM 2394 O O . ILE A 1 292 ? 13.109 7.223 -32.947 1.00 74.81 292 ILE A O 1
ATOM 2398 N N . MET A 1 293 ? 14.225 5.318 -32.598 1.00 70.00 293 MET A N 1
ATOM 2399 C CA . MET A 1 293 ? 15.522 5.970 -32.384 1.00 70.00 293 MET A CA 1
ATOM 2400 C C . MET A 1 293 ? 15.991 6.709 -33.630 1.00 70.00 293 MET A C 1
ATOM 2402 O O . MET A 1 293 ? 16.546 7.805 -33.525 1.00 70.00 293 MET A O 1
ATOM 2406 N N . LYS A 1 294 ? 15.800 6.102 -34.805 1.00 74.19 294 LYS A N 1
ATOM 2407 C CA . LYS A 1 294 ? 16.146 6.718 -36.082 1.00 74.19 294 LYS A CA 1
ATOM 2408 C C . LYS A 1 294 ? 15.326 7.986 -36.292 1.00 74.19 294 LYS A C 1
ATOM 2410 O O . LYS A 1 294 ? 15.916 9.032 -36.552 1.00 74.19 294 LYS A O 1
ATOM 2415 N N . ASP A 1 295 ? 14.013 7.917 -36.108 1.00 74.56 295 ASP A N 1
ATOM 2416 C CA . ASP A 1 295 ? 13.112 9.054 -36.298 1.00 74.56 295 ASP A CA 1
ATOM 2417 C C . ASP A 1 295 ? 13.360 10.175 -35.280 1.00 74.56 295 ASP A C 1
ATOM 2419 O O . ASP A 1 295 ? 13.384 11.347 -35.655 1.00 74.56 295 ASP A O 1
ATOM 2423 N N . ALA A 1 296 ? 13.643 9.839 -34.018 1.00 73.00 296 ALA A N 1
ATOM 2424 C CA . ALA A 1 296 ? 13.949 10.819 -32.975 1.00 73.00 296 ALA A CA 1
ATOM 2425 C C . ALA A 1 296 ? 15.299 11.529 -33.192 1.00 73.00 296 ALA A C 1
ATOM 2427 O O . ALA A 1 296 ? 15.429 12.725 -32.927 1.00 73.00 296 ALA A O 1
ATOM 2428 N N . ARG A 1 297 ? 16.323 10.811 -33.679 1.00 75.88 297 ARG A N 1
ATOM 2429 C CA . ARG A 1 297 ? 17.671 11.370 -33.900 1.00 75.88 297 ARG A CA 1
ATOM 2430 C C . ARG A 1 297 ? 17.811 12.081 -35.243 1.00 75.88 297 ARG A C 1
ATOM 2432 O O . ARG A 1 297 ? 18.671 12.952 -35.377 1.00 75.88 297 ARG A O 1
ATOM 2439 N N . LEU A 1 298 ? 16.983 11.743 -36.232 1.00 82.19 298 LEU A N 1
ATOM 2440 C CA . LEU A 1 298 ? 17.098 12.264 -37.592 1.00 82.19 298 LEU A CA 1
ATOM 2441 C C . LEU A 1 298 ? 17.085 13.806 -37.668 1.00 82.19 298 LEU A C 1
ATOM 2443 O O . LEU A 1 298 ? 17.976 14.340 -38.331 1.00 82.19 298 LEU A O 1
ATOM 2447 N N . PRO A 1 299 ? 16.176 14.548 -36.999 1.00 81.69 299 PRO A N 1
ATOM 2448 C CA . PRO A 1 299 ? 16.200 16.012 -37.030 1.00 81.69 299 PRO A CA 1
ATOM 2449 C C . PRO A 1 299 ? 17.513 16.593 -36.490 1.00 81.69 299 PRO A C 1
ATOM 2451 O O . PRO A 1 299 ? 18.131 17.428 -37.145 1.00 81.69 299 PRO A O 1
ATOM 2454 N N . LEU A 1 300 ? 17.998 16.076 -35.354 1.00 81.56 300 LEU A N 1
ATOM 2455 C CA . LEU A 1 300 ? 19.245 16.517 -34.716 1.00 81.56 300 LEU A CA 1
ATOM 2456 C C . LEU A 1 300 ? 20.459 16.305 -35.627 1.00 81.56 300 LEU A C 1
ATOM 2458 O O . LEU A 1 300 ? 21.323 17.175 -35.745 1.00 81.56 300 LEU A O 1
ATOM 2462 N N . VAL A 1 301 ? 20.517 15.146 -36.289 1.00 86.12 301 VAL A N 1
ATOM 2463 C CA . VAL A 1 301 ? 21.578 14.813 -37.246 1.00 86.12 301 VAL A CA 1
ATOM 2464 C C . VAL A 1 301 ? 21.550 15.768 -38.427 1.00 86.12 301 VAL A C 1
ATOM 2466 O O . VAL A 1 301 ? 22.594 16.304 -38.796 1.00 86.12 301 VAL A O 1
ATOM 2469 N N . LEU A 1 302 ? 20.376 15.975 -39.029 1.00 87.00 302 LEU A N 1
ATOM 2470 C CA . LEU A 1 302 ? 20.240 16.812 -40.217 1.00 87.00 302 LEU A CA 1
ATOM 2471 C C . LEU A 1 302 ? 20.579 18.272 -39.911 1.00 87.00 302 LEU A C 1
ATOM 2473 O O . LEU A 1 302 ? 21.342 18.869 -40.668 1.00 87.00 302 LEU A O 1
ATOM 2477 N N . ASP A 1 303 ? 20.108 18.813 -38.787 1.00 87.50 303 ASP A N 1
ATOM 2478 C CA . ASP A 1 303 ? 20.421 20.181 -38.369 1.00 87.50 303 ASP A CA 1
ATOM 2479 C C . ASP A 1 303 ? 21.916 20.357 -38.094 1.00 87.50 303 ASP A C 1
ATOM 2481 O O . ASP A 1 303 ? 22.539 21.286 -38.615 1.00 87.50 303 ASP A O 1
ATOM 2485 N N . ARG A 1 304 ? 22.539 19.427 -37.356 1.00 89.38 304 ARG A N 1
ATOM 2486 C CA . ARG A 1 304 ? 23.978 19.500 -37.079 1.00 89.38 304 ARG A CA 1
ATOM 2487 C C . ARG A 1 304 ? 24.809 19.386 -38.353 1.00 89.38 304 ARG A C 1
ATOM 2489 O O . ARG A 1 304 ? 25.753 20.155 -38.537 1.00 89.38 304 ARG A O 1
ATOM 2496 N N . CYS A 1 305 ? 24.461 18.455 -39.240 1.00 89.19 305 CYS A N 1
ATOM 2497 C CA . CYS A 1 305 ? 25.146 18.291 -40.519 1.00 89.19 305 CYS A CA 1
ATOM 2498 C C . CYS A 1 305 ? 24.980 19.533 -41.397 1.00 89.19 305 CYS A C 1
ATOM 2500 O O . CYS A 1 305 ? 25.950 19.980 -42.004 1.00 89.19 305 CYS A O 1
ATOM 2502 N N . ARG A 1 306 ? 23.790 20.143 -41.414 1.00 89.00 306 ARG A N 1
ATOM 2503 C CA . ARG A 1 306 ? 23.538 21.401 -42.122 1.00 89.00 306 ARG A CA 1
ATOM 2504 C C . ARG A 1 306 ? 24.426 22.530 -41.604 1.00 89.00 306 ARG A C 1
ATOM 2506 O O . ARG A 1 306 ? 25.033 23.215 -42.422 1.00 89.00 306 ARG A O 1
ATOM 2513 N N . SER A 1 307 ? 24.552 22.706 -40.287 1.00 91.06 307 SER A N 1
ATOM 2514 C CA . SER A 1 307 ? 25.456 23.714 -39.711 1.00 91.06 307 SER A CA 1
ATOM 2515 C C . SER A 1 307 ? 26.901 23.505 -40.159 1.00 91.06 307 SER A C 1
ATOM 2517 O O . SER A 1 307 ? 27.532 24.448 -40.619 1.00 91.06 307 SER A O 1
ATOM 2519 N N . LEU A 1 308 ? 27.404 22.267 -40.113 1.00 90.06 308 LEU A N 1
ATOM 2520 C CA . LEU A 1 308 ? 28.777 21.956 -40.529 1.00 90.06 308 LEU A CA 1
ATOM 2521 C C . LEU A 1 308 ? 29.013 22.222 -42.026 1.00 90.06 308 LEU A C 1
ATOM 2523 O O . LEU A 1 308 ? 30.073 22.721 -42.402 1.00 90.06 308 LEU A O 1
ATOM 2527 N N . LEU A 1 309 ? 28.023 21.931 -42.878 1.00 89.06 309 LEU A N 1
ATOM 2528 C CA . LEU A 1 309 ? 28.084 22.234 -44.312 1.00 89.06 309 LEU A CA 1
ATOM 2529 C C . LEU A 1 309 ? 28.128 23.749 -44.576 1.00 89.06 309 LEU A C 1
ATOM 2531 O O . LEU A 1 309 ? 28.895 24.194 -45.431 1.00 89.06 309 LEU A O 1
ATOM 2535 N N . VAL A 1 310 ? 27.348 24.539 -43.827 1.00 89.88 310 VAL A N 1
ATOM 2536 C CA . VAL A 1 310 ? 27.350 26.016 -43.893 1.00 89.88 310 VAL A CA 1
ATOM 2537 C C . VAL A 1 310 ? 28.660 26.604 -43.352 1.00 89.88 310 VAL A C 1
ATOM 2539 O O . VAL A 1 310 ? 29.189 27.554 -43.920 1.00 89.88 310 VAL A O 1
ATOM 2542 N N . GLU A 1 311 ? 29.232 26.005 -42.304 1.00 88.69 311 GLU A N 1
ATOM 2543 C CA . GLU A 1 311 ? 30.553 26.347 -41.749 1.00 88.69 311 GLU A CA 1
ATOM 2544 C C . GLU A 1 311 ? 31.727 25.963 -42.675 1.00 88.69 311 GLU A C 1
ATOM 2546 O O . GLU A 1 311 ? 32.885 26.179 -42.322 1.00 88.69 311 GLU A O 1
ATOM 2551 N N . ASN A 1 312 ? 31.454 25.412 -43.864 1.00 82.62 312 ASN A N 1
ATOM 2552 C CA . ASN A 1 312 ? 32.447 24.951 -44.839 1.00 82.62 312 ASN A CA 1
ATOM 2553 C C . ASN A 1 312 ? 33.369 23.834 -44.319 1.00 82.62 312 ASN A C 1
ATOM 2555 O O . ASN A 1 312 ? 34.525 23.733 -44.735 1.00 82.62 312 ASN A O 1
ATOM 2559 N N . ARG A 1 313 ? 32.872 22.975 -43.422 1.00 88.19 313 ARG A N 1
ATOM 2560 C CA . ARG A 1 313 ? 33.619 21.797 -42.967 1.00 88.19 313 ARG A CA 1
ATOM 2561 C C . ARG A 1 313 ? 33.715 20.736 -44.074 1.00 88.19 313 ARG A C 1
ATOM 2563 O O . ARG A 1 313 ? 32.764 20.579 -44.843 1.00 88.19 313 ARG A O 1
ATOM 2570 N N . PRO A 1 314 ? 34.820 19.966 -44.151 1.00 88.38 314 PRO A N 1
ATOM 2571 C CA . PRO A 1 314 ? 34.951 18.868 -45.105 1.00 88.38 314 PRO A CA 1
ATOM 2572 C C . PRO A 1 314 ? 33.822 17.843 -44.965 1.00 88.38 314 PRO A C 1
ATOM 2574 O O . PRO A 1 314 ? 33.433 17.483 -43.854 1.00 88.38 314 PRO A O 1
ATOM 2577 N N . PHE A 1 315 ? 33.348 17.291 -46.085 1.00 86.88 315 PHE A N 1
ATOM 2578 C CA . PHE A 1 315 ? 32.250 16.316 -46.079 1.00 86.88 315 PHE A CA 1
ATOM 2579 C C . PHE A 1 315 ? 32.566 15.066 -45.235 1.00 86.88 315 PHE A C 1
ATOM 2581 O O . PHE A 1 315 ? 31.684 14.528 -44.569 1.00 86.88 315 PHE A O 1
ATOM 2588 N N . ALA A 1 316 ? 33.837 14.649 -45.172 1.00 85.44 316 ALA A N 1
ATOM 2589 C CA . ALA A 1 316 ? 34.294 13.590 -44.268 1.00 85.44 316 ALA A CA 1
ATOM 2590 C C . ALA A 1 316 ? 33.989 13.885 -42.786 1.00 85.44 316 ALA A C 1
ATOM 2592 O O . ALA A 1 316 ? 33.587 12.981 -42.053 1.00 85.44 316 ALA A O 1
ATOM 2593 N N . GLU A 1 317 ? 34.150 15.137 -42.340 1.00 87.25 317 GLU A N 1
ATOM 2594 C CA . GLU A 1 317 ? 33.834 15.548 -40.965 1.00 87.25 317 GLU A CA 1
ATOM 2595 C C . GLU A 1 317 ? 32.322 15.525 -40.715 1.00 87.25 317 GLU A C 1
ATOM 2597 O O . GLU A 1 317 ? 31.882 15.059 -39.665 1.00 87.25 317 GLU A O 1
ATOM 2602 N N . VAL A 1 318 ? 31.522 15.933 -41.705 1.00 87.75 318 VAL A N 1
ATOM 2603 C CA . VAL A 1 318 ? 30.051 15.880 -41.646 1.00 87.75 318 VAL A CA 1
ATOM 2604 C C . VAL A 1 318 ? 29.560 14.437 -41.514 1.00 87.75 318 VAL A C 1
ATOM 2606 O O . VAL A 1 318 ? 28.753 14.130 -40.639 1.00 87.75 318 VAL A O 1
ATOM 2609 N N . VAL A 1 319 ? 30.095 13.519 -42.325 1.00 86.62 319 VAL A N 1
ATOM 2610 C CA . VAL A 1 319 ? 29.769 12.085 -42.245 1.00 86.62 319 VAL A CA 1
ATOM 2611 C C . VAL A 1 319 ? 30.213 11.490 -40.908 1.00 86.62 319 VAL A C 1
ATOM 2613 O O . VAL A 1 319 ? 29.507 10.654 -40.340 1.00 86.62 319 VAL A O 1
ATOM 2616 N N . LYS A 1 320 ? 31.368 11.906 -40.381 1.00 86.62 320 LYS A N 1
ATOM 2617 C CA . LYS A 1 320 ? 31.859 11.446 -39.078 1.00 86.62 320 LYS A CA 1
ATOM 2618 C C . LYS A 1 320 ? 30.930 11.880 -37.942 1.00 86.62 320 LYS A C 1
ATOM 2620 O O . LYS A 1 320 ? 30.600 11.053 -37.096 1.00 86.62 320 LYS A O 1
ATOM 2625 N N . GLU A 1 321 ? 30.468 13.128 -37.943 1.00 85.69 321 GLU A N 1
ATOM 2626 C CA . GLU A 1 321 ? 29.503 13.621 -36.952 1.00 85.69 321 GLU A CA 1
ATOM 2627 C C . GLU A 1 321 ? 28.122 12.971 -37.116 1.00 85.69 321 GLU A C 1
ATOM 2629 O O . GLU A 1 321 ? 27.527 12.565 -36.121 1.00 85.69 321 GLU A O 1
ATOM 2634 N N . MET A 1 322 ? 27.649 12.742 -38.348 1.00 87.69 322 MET A N 1
ATOM 2635 C CA . MET A 1 322 ? 26.441 11.942 -38.596 1.00 87.69 322 MET A CA 1
ATOM 2636 C C . MET A 1 322 ? 26.555 10.555 -37.952 1.00 87.69 322 MET A C 1
ATOM 2638 O O . MET A 1 322 ? 25.660 10.145 -37.218 1.00 87.69 322 MET A O 1
ATOM 2642 N N . ARG A 1 323 ? 27.657 9.833 -38.201 1.00 83.12 323 ARG A N 1
ATOM 2643 C CA . ARG A 1 323 ? 27.886 8.490 -37.635 1.00 83.12 323 ARG A CA 1
ATOM 2644 C C . ARG A 1 323 ? 27.972 8.503 -36.114 1.00 83.12 323 ARG A C 1
ATOM 2646 O O . ARG A 1 323 ? 27.530 7.552 -35.484 1.00 83.12 323 ARG A O 1
ATOM 2653 N N . LYS A 1 324 ? 28.530 9.567 -35.540 1.00 82.19 324 LYS A N 1
ATOM 2654 C CA . LYS A 1 324 ? 28.629 9.757 -34.093 1.00 82.19 324 LYS A CA 1
ATOM 2655 C C . LYS A 1 324 ? 27.258 9.975 -33.451 1.00 82.19 324 LYS A C 1
ATOM 2657 O O . LYS A 1 324 ? 26.985 9.407 -32.406 1.00 82.19 324 LYS A O 1
ATOM 2662 N N . ILE A 1 325 ? 26.379 10.764 -34.069 1.00 77.44 325 ILE A N 1
ATOM 2663 C CA . ILE A 1 325 ? 25.024 11.005 -33.540 1.00 77.44 325 ILE A CA 1
ATOM 2664 C C . ILE A 1 325 ? 24.114 9.785 -33.782 1.00 77.44 325 ILE A C 1
ATOM 2666 O O . ILE A 1 325 ? 23.315 9.415 -32.922 1.00 77.44 325 ILE A O 1
ATOM 2670 N N . MET A 1 326 ? 24.264 9.116 -34.929 1.00 76.19 326 MET A N 1
ATOM 2671 C CA . MET A 1 326 ? 23.547 7.880 -35.279 1.00 76.19 326 MET A CA 1
ATOM 2672 C C . MET A 1 326 ? 24.182 6.616 -34.684 1.00 76.19 326 MET A C 1
ATOM 2674 O O . MET A 1 326 ? 23.932 5.513 -35.158 1.00 76.19 326 MET A O 1
ATOM 2678 N N . GLU A 1 327 ? 25.026 6.740 -33.662 1.00 69.38 327 GLU A N 1
ATOM 2679 C CA . GLU A 1 327 ? 25.707 5.593 -33.067 1.00 69.38 327 GLU A CA 1
ATOM 2680 C C . GLU A 1 327 ? 24.708 4.490 -32.669 1.00 69.38 327 GLU A C 1
ATOM 2682 O O . GLU A 1 327 ? 23.786 4.717 -31.877 1.00 69.38 327 GLU A O 1
ATOM 2687 N N . GLY A 1 328 ? 24.889 3.296 -33.246 1.00 61.88 328 GLY A N 1
ATOM 2688 C CA . GLY A 1 328 ? 24.044 2.129 -32.984 1.00 61.88 328 GLY A CA 1
ATOM 2689 C C . GLY A 1 328 ? 22.676 2.132 -33.677 1.00 61.88 328 GLY A C 1
ATOM 2690 O O . GLY A 1 328 ? 21.851 1.291 -33.339 1.00 61.88 328 GLY A O 1
ATOM 2691 N N . THR A 1 329 ? 22.415 3.024 -34.638 1.00 67.62 329 THR A N 1
ATOM 2692 C CA . THR A 1 329 ? 21.175 3.051 -35.436 1.00 67.62 329 THR A CA 1
ATOM 2693 C C . THR A 1 329 ? 21.465 2.941 -36.936 1.00 67.62 329 THR A C 1
ATOM 2695 O O . THR A 1 329 ? 22.572 3.214 -37.404 1.00 67.62 329 THR A O 1
ATOM 2698 N N . SER A 1 330 ? 20.476 2.496 -37.720 1.00 69.00 330 SER A N 1
ATOM 2699 C CA . SER A 1 330 ? 20.630 2.423 -39.178 1.00 69.00 330 SER A CA 1
ATOM 2700 C C . SER A 1 330 ? 20.802 3.827 -39.767 1.00 69.00 330 SER A C 1
ATOM 2702 O O . SER A 1 330 ? 19.936 4.690 -39.611 1.00 69.00 330 SER A O 1
ATOM 2704 N N . THR A 1 331 ? 21.904 4.046 -40.490 1.00 72.25 331 THR A N 1
ATOM 2705 C CA . THR A 1 331 ? 22.165 5.294 -41.227 1.00 72.25 331 THR A CA 1
ATOM 2706 C C . THR A 1 331 ? 21.505 5.327 -42.606 1.00 72.25 331 THR A C 1
ATOM 2708 O O . THR A 1 331 ? 21.704 6.284 -43.351 1.00 72.25 331 THR A O 1
ATOM 2711 N N . GLU A 1 332 ? 20.747 4.289 -42.962 1.00 74.12 332 GLU A N 1
ATOM 2712 C CA . GLU A 1 332 ? 20.159 4.131 -44.290 1.00 74.12 332 GLU A CA 1
ATOM 2713 C C . GLU A 1 332 ? 19.230 5.299 -44.644 1.00 74.12 332 GLU A C 1
ATOM 2715 O O . GLU A 1 332 ? 18.286 5.620 -43.912 1.00 74.12 332 GLU A O 1
ATOM 2720 N N . GLY A 1 333 ? 19.499 5.935 -45.781 1.00 80.38 333 GLY A N 1
ATOM 2721 C CA . GLY A 1 333 ? 18.744 7.068 -46.318 1.00 80.38 333 GLY A CA 1
ATOM 2722 C C . GLY A 1 333 ? 19.138 8.428 -45.729 1.00 80.38 333 GLY A C 1
ATOM 2723 O O . GLY A 1 333 ? 18.650 9.458 -46.199 1.00 80.38 333 GLY A O 1
ATOM 2724 N N . ILE A 1 334 ? 20.000 8.467 -44.709 1.00 85.44 334 ILE A N 1
ATOM 2725 C CA . ILE A 1 334 ? 20.449 9.711 -44.064 1.00 85.44 334 ILE A CA 1
ATOM 2726 C C . ILE A 1 334 ? 21.596 10.335 -44.850 1.00 85.44 334 ILE A C 1
ATOM 2728 O O . ILE A 1 334 ? 21.608 11.551 -45.056 1.00 85.44 334 ILE A O 1
ATOM 2732 N N . LEU A 1 335 ? 22.521 9.510 -45.345 1.00 87.06 335 LEU A N 1
ATOM 2733 C CA . LEU A 1 335 ? 23.648 9.972 -46.150 1.00 87.06 335 LEU A CA 1
ATOM 2734 C C . LEU A 1 335 ? 23.146 10.652 -47.430 1.00 87.06 335 LEU A C 1
ATOM 2736 O O . LEU A 1 335 ? 23.633 11.726 -47.775 1.00 87.06 335 LEU A O 1
ATOM 2740 N N . LYS A 1 336 ? 22.096 10.104 -48.056 1.00 89.38 336 LYS A N 1
ATOM 2741 C CA . LYS A 1 336 ? 21.432 10.701 -49.224 1.00 89.38 336 LYS A CA 1
ATOM 2742 C C . LYS A 1 336 ? 20.806 12.062 -48.924 1.00 89.38 336 LYS A C 1
ATOM 2744 O O . LYS A 1 336 ? 20.938 12.987 -49.722 1.00 89.38 336 LYS A O 1
ATOM 2749 N N . LYS A 1 337 ? 20.166 12.222 -47.758 1.00 88.31 337 LYS A N 1
ATOM 2750 C CA . LYS A 1 337 ? 19.613 13.517 -47.318 1.00 88.31 337 LYS A CA 1
ATOM 2751 C C . LYS A 1 337 ? 20.716 14.553 -47.087 1.00 88.31 337 LYS A C 1
ATOM 2753 O O . LYS A 1 337 ? 20.558 15.704 -47.484 1.00 88.31 337 LYS A O 1
ATOM 2758 N N . ILE A 1 338 ? 21.840 14.151 -46.493 1.00 89.56 338 ILE A N 1
ATOM 2759 C CA . ILE A 1 338 ? 22.996 15.035 -46.277 1.00 89.56 338 ILE A CA 1
ATOM 2760 C C . ILE A 1 338 ? 23.655 15.417 -47.606 1.00 89.56 338 ILE A C 1
ATOM 2762 O O . ILE A 1 338 ? 23.948 16.592 -47.817 1.00 89.56 338 ILE A O 1
ATOM 2766 N N . ALA A 1 339 ? 23.834 14.462 -48.522 1.00 88.75 339 ALA A N 1
ATOM 2767 C CA . ALA A 1 339 ? 24.358 14.725 -49.858 1.00 88.75 339 ALA A CA 1
ATOM 2768 C C . ALA A 1 339 ? 23.451 15.692 -50.635 1.00 88.75 339 ALA A C 1
ATOM 2770 O O . ALA A 1 339 ? 23.937 16.681 -51.178 1.00 88.75 339 ALA A O 1
ATOM 2771 N N . ALA A 1 340 ? 22.129 15.498 -50.599 1.00 89.00 340 ALA A N 1
ATOM 2772 C CA . ALA A 1 340 ? 21.175 16.439 -51.186 1.00 89.00 340 ALA A CA 1
ATOM 2773 C C . ALA A 1 340 ? 21.341 17.861 -50.614 1.00 89.00 340 ALA A C 1
ATOM 2775 O O . ALA A 1 340 ? 21.433 18.825 -51.370 1.00 89.00 340 ALA A O 1
ATOM 2776 N N . MET A 1 341 ? 21.462 18.012 -49.291 1.00 90.00 341 MET A N 1
ATOM 2777 C CA . MET A 1 341 ? 21.718 19.325 -48.682 1.00 90.00 341 MET A CA 1
ATOM 2778 C C . MET A 1 341 ? 23.039 19.939 -49.159 1.00 90.00 341 MET A C 1
ATOM 2780 O O . MET A 1 341 ? 23.074 21.125 -49.485 1.00 90.00 341 MET A O 1
ATOM 2784 N N . ALA A 1 342 ? 24.106 19.142 -49.246 1.00 89.12 342 ALA A N 1
ATOM 2785 C CA . ALA A 1 342 ? 25.405 19.600 -49.727 1.00 89.12 342 ALA A CA 1
ATOM 2786 C C . ALA A 1 342 ? 25.340 20.101 -51.180 1.00 89.12 342 ALA A C 1
ATOM 2788 O O . ALA A 1 342 ? 25.894 21.158 -51.466 1.00 89.12 342 ALA A O 1
ATOM 2789 N N . THR A 1 343 ? 24.597 19.425 -52.071 1.00 88.88 343 THR A N 1
ATOM 2790 C CA . THR A 1 343 ? 24.417 19.896 -53.463 1.00 88.88 343 THR A CA 1
ATOM 2791 C C . THR A 1 343 ? 23.759 21.268 -53.556 1.00 88.88 343 THR A C 1
ATOM 2793 O O . THR A 1 343 ? 24.084 22.051 -54.444 1.00 88.88 343 THR A O 1
ATOM 2796 N N . VAL A 1 344 ? 22.849 21.579 -52.630 1.00 88.12 344 VAL A N 1
ATOM 2797 C CA . VAL A 1 344 ? 22.161 22.872 -52.590 1.00 88.12 344 VAL A CA 1
ATOM 2798 C C . VAL A 1 344 ? 23.061 23.948 -51.982 1.00 88.12 344 VAL A C 1
ATOM 2800 O O . VAL A 1 344 ? 23.152 25.042 -52.529 1.00 88.12 344 VAL A O 1
ATOM 2803 N N . ILE A 1 345 ? 23.737 23.647 -50.868 1.00 88.25 345 ILE A N 1
ATOM 2804 C CA . ILE A 1 345 ? 24.573 24.612 -50.133 1.00 88.25 345 ILE A CA 1
ATOM 2805 C C . ILE A 1 345 ? 25.850 24.957 -50.912 1.00 88.25 345 ILE A C 1
ATOM 2807 O O . ILE A 1 345 ? 26.264 26.112 -50.925 1.00 88.25 345 ILE A O 1
ATOM 2811 N N . TRP A 1 346 ? 26.470 23.979 -51.574 1.00 91.06 346 TRP A N 1
ATOM 2812 C CA . TRP A 1 346 ? 27.719 24.152 -52.326 1.00 91.06 346 TRP A CA 1
ATOM 2813 C C . TRP A 1 346 ? 27.503 24.265 -53.836 1.00 91.06 346 TRP A C 1
ATOM 2815 O O . TRP A 1 346 ? 28.438 24.059 -54.602 1.00 91.06 346 TRP A O 1
ATOM 2825 N N . ARG A 1 347 ? 26.287 24.607 -54.282 1.00 84.12 347 ARG A N 1
ATOM 2826 C CA . ARG A 1 347 ? 25.923 24.671 -55.707 1.00 84.12 347 ARG A CA 1
ATOM 2827 C C . ARG A 1 347 ? 26.904 25.488 -56.558 1.00 84.12 347 ARG A C 1
ATOM 2829 O O . ARG A 1 347 ? 27.164 25.134 -57.702 1.00 84.12 347 ARG A O 1
ATOM 2836 N N . GLU A 1 348 ? 27.431 26.576 -56.005 1.00 82.44 348 GLU A N 1
ATOM 2837 C CA . GLU A 1 348 ? 28.358 27.487 -56.692 1.00 82.44 348 GLU A CA 1
ATOM 2838 C C . GLU A 1 348 ? 29.842 27.135 -56.463 1.00 82.44 348 GLU A C 1
ATOM 2840 O O . GLU A 1 348 ? 30.719 27.710 -57.100 1.00 82.44 348 GLU A O 1
ATOM 2845 N N . ASP A 1 349 ? 30.138 26.166 -55.592 1.00 84.88 349 ASP A N 1
ATOM 2846 C CA . ASP A 1 349 ? 31.490 25.768 -55.188 1.00 84.88 349 ASP A CA 1
ATOM 2847 C C . ASP A 1 349 ? 31.760 24.305 -55.573 1.00 84.88 349 ASP A C 1
ATOM 2849 O O . ASP A 1 349 ? 31.794 23.390 -54.743 1.00 84.88 349 ASP A O 1
ATOM 2853 N N . LYS A 1 350 ? 31.931 24.082 -56.882 1.00 84.81 350 LYS A N 1
ATOM 2854 C CA . LYS A 1 350 ? 32.135 22.748 -57.474 1.00 84.81 350 LYS A CA 1
ATOM 2855 C C . LYS A 1 350 ? 33.347 22.015 -56.892 1.00 84.81 350 LYS A C 1
ATOM 2857 O O . LYS A 1 350 ? 33.289 20.805 -56.691 1.00 84.81 350 LYS A O 1
ATOM 2862 N N . THR A 1 351 ? 34.396 22.748 -56.523 1.00 85.12 351 THR A N 1
ATOM 2863 C CA . THR A 1 351 ? 35.603 22.197 -55.891 1.00 85.12 351 THR A CA 1
ATOM 2864 C C . THR A 1 351 ? 35.275 21.461 -54.587 1.00 85.12 351 THR A C 1
ATOM 2866 O O . THR A 1 351 ? 35.847 20.409 -54.304 1.00 85.12 351 THR A O 1
ATOM 2869 N N . LYS A 1 352 ? 34.320 21.957 -53.786 1.00 84.62 352 LYS A N 1
ATOM 2870 C CA . LYS A 1 352 ? 33.885 21.269 -52.554 1.00 84.62 352 LYS A CA 1
ATOM 2871 C C . LYS A 1 352 ? 33.138 19.970 -52.833 1.00 84.62 352 LYS A C 1
ATOM 2873 O O . LYS A 1 352 ? 33.307 19.005 -52.089 1.00 84.62 352 LYS A O 1
ATOM 2878 N N . ILE A 1 353 ? 32.336 19.941 -53.895 1.00 85.88 353 ILE A N 1
ATOM 2879 C CA . ILE A 1 353 ? 31.610 18.742 -54.325 1.00 85.88 353 ILE A CA 1
ATOM 2880 C C . ILE A 1 353 ? 32.606 17.674 -54.804 1.00 85.88 353 ILE A C 1
ATOM 2882 O O . ILE A 1 353 ? 32.521 16.526 -54.368 1.00 85.88 353 ILE A O 1
ATOM 2886 N N . GLU A 1 354 ? 33.613 18.055 -55.593 1.00 86.56 354 GLU A N 1
ATOM 2887 C CA . GLU A 1 354 ? 34.691 17.152 -56.028 1.00 86.56 354 GLU A CA 1
ATOM 2888 C C . GLU A 1 354 ? 35.474 16.569 -54.842 1.00 86.56 354 GLU A C 1
ATOM 2890 O O . GLU A 1 354 ? 35.696 15.360 -54.767 1.00 86.56 354 GLU A O 1
ATOM 2895 N N . LEU A 1 355 ? 35.834 17.403 -53.860 1.00 87.81 355 LEU A N 1
ATOM 2896 C CA . LEU A 1 355 ? 36.556 16.971 -52.656 1.00 87.81 355 LEU A CA 1
ATOM 2897 C C . LEU A 1 355 ? 35.717 16.080 -51.719 1.00 87.81 355 LEU A C 1
ATOM 2899 O O . LEU A 1 355 ? 36.274 15.380 -50.867 1.00 87.81 355 LEU A O 1
ATOM 2903 N N . ALA A 1 356 ? 34.390 16.063 -51.866 1.00 86.81 356 ALA A N 1
ATOM 2904 C CA . ALA A 1 356 ? 33.503 15.197 -51.095 1.00 86.81 356 ALA A CA 1
ATOM 2905 C C . ALA A 1 356 ? 33.439 13.758 -51.644 1.00 86.81 356 ALA A C 1
ATOM 2907 O O . ALA A 1 356 ? 33.250 12.819 -50.862 1.00 86.81 356 ALA A O 1
ATOM 2908 N N . ILE A 1 357 ? 33.652 13.558 -52.952 1.00 86.06 357 ILE A N 1
ATOM 2909 C CA . ILE A 1 357 ? 33.571 12.245 -53.621 1.00 86.06 357 ILE A CA 1
ATOM 2910 C C . ILE A 1 357 ? 34.516 11.202 -52.993 1.00 86.06 357 ILE A C 1
ATOM 2912 O O . ILE A 1 357 ? 34.034 10.119 -52.649 1.00 86.06 357 ILE A O 1
ATOM 2916 N N . PRO A 1 358 ? 35.813 11.485 -52.734 1.00 86.81 358 PRO A N 1
ATOM 2917 C CA . PRO A 1 358 ? 36.713 10.517 -52.096 1.00 86.81 358 PRO A CA 1
ATOM 2918 C C . PRO A 1 358 ? 36.215 10.022 -50.732 1.00 86.81 358 PRO A C 1
ATOM 2920 O O . PRO A 1 358 ? 36.385 8.853 -50.379 1.00 86.81 358 PRO A O 1
ATOM 2923 N N . SER A 1 359 ? 35.549 10.901 -49.978 1.00 83.94 359 SER A N 1
ATOM 2924 C CA . SER A 1 359 ? 34.965 10.556 -48.680 1.00 83.94 359 SER A CA 1
ATOM 2925 C C . SER A 1 359 ? 33.836 9.542 -48.839 1.00 83.94 359 SER A C 1
ATOM 2927 O O . SER A 1 359 ? 33.787 8.580 -48.083 1.00 83.94 359 SER A O 1
ATOM 2929 N N . LEU A 1 360 ? 32.972 9.698 -49.846 1.00 84.81 360 LEU A N 1
ATOM 2930 C CA . LEU A 1 360 ? 31.903 8.744 -50.158 1.00 84.81 360 LEU A CA 1
ATOM 2931 C C . LEU A 1 360 ? 32.445 7.414 -50.704 1.00 84.81 360 LEU A C 1
ATOM 2933 O O . LEU A 1 360 ? 31.961 6.355 -50.307 1.00 84.81 360 LEU A O 1
ATOM 2937 N N . VAL A 1 361 ? 33.488 7.447 -51.540 1.00 84.62 361 VAL A N 1
ATOM 2938 C CA . VAL A 1 361 ? 34.149 6.232 -52.051 1.00 84.62 361 VAL A CA 1
ATOM 2939 C C . VAL A 1 361 ? 34.661 5.371 -50.894 1.00 84.62 361 VAL A C 1
ATOM 2941 O O . VAL A 1 361 ? 34.436 4.163 -50.880 1.00 84.62 361 VAL A O 1
ATOM 2944 N N . SER A 1 362 ? 35.266 5.992 -49.875 1.00 82.38 362 SER A N 1
ATOM 2945 C CA . SER A 1 362 ? 35.761 5.279 -48.686 1.00 82.38 362 SER A CA 1
ATOM 2946 C C . SER A 1 362 ? 34.667 4.614 -47.835 1.00 82.38 362 SER A C 1
ATOM 2948 O O . SER A 1 362 ? 34.963 3.714 -47.052 1.00 82.38 362 SER A O 1
ATOM 2950 N N . ILE A 1 363 ? 33.402 5.026 -47.981 1.00 82.69 363 ILE A N 1
ATOM 2951 C CA . ILE A 1 363 ? 32.266 4.442 -47.251 1.00 82.69 363 ILE A CA 1
ATOM 2952 C C . ILE A 1 363 ? 31.822 3.124 -47.894 1.00 82.69 363 ILE A C 1
ATOM 2954 O O . ILE A 1 363 ? 31.400 2.220 -47.176 1.00 82.69 363 ILE A O 1
ATOM 2958 N N . GLY A 1 364 ? 31.915 3.008 -49.223 1.00 78.31 364 GLY A N 1
ATOM 2959 C CA . GLY A 1 364 ? 31.726 1.749 -49.952 1.00 78.31 364 GLY A CA 1
ATOM 2960 C C . GLY A 1 364 ? 30.319 1.136 -49.897 1.00 78.31 364 GLY A C 1
ATOM 2961 O O . GLY A 1 364 ? 30.172 -0.056 -50.155 1.00 78.31 364 GLY A O 1
ATOM 2962 N N . THR A 1 365 ? 29.279 1.904 -49.551 1.00 83.94 365 THR A N 1
ATOM 2963 C CA . THR A 1 365 ? 27.887 1.418 -49.508 1.00 83.94 365 THR A CA 1
ATOM 2964 C C . THR A 1 365 ? 27.120 1.755 -50.788 1.00 83.94 365 THR A C 1
ATOM 2966 O O . THR A 1 365 ? 27.461 2.696 -51.505 1.00 83.94 365 THR A O 1
ATOM 2969 N N . LYS A 1 366 ? 26.024 1.026 -51.059 1.00 85.69 366 LYS A N 1
ATOM 2970 C CA . LYS A 1 366 ? 25.103 1.338 -52.170 1.00 85.69 366 LYS A CA 1
ATOM 2971 C C . LYS A 1 366 ? 24.593 2.783 -52.098 1.00 85.69 366 LYS A C 1
ATOM 2973 O O . LYS A 1 366 ? 24.574 3.481 -53.103 1.00 85.69 366 LYS A O 1
ATOM 2978 N N . GLU A 1 367 ? 24.247 3.248 -50.900 1.00 85.19 367 GLU A N 1
ATOM 2979 C CA . GLU A 1 367 ? 23.816 4.630 -50.677 1.00 85.19 367 GLU A CA 1
ATOM 2980 C C . GLU A 1 367 ? 24.928 5.648 -50.984 1.00 85.19 367 GLU A C 1
ATOM 2982 O O . GLU A 1 367 ? 24.654 6.702 -51.553 1.00 85.19 367 GLU A O 1
ATOM 2987 N N . ALA A 1 368 ? 26.189 5.338 -50.662 1.00 87.00 368 ALA A N 1
ATOM 2988 C CA . ALA A 1 368 ? 27.310 6.216 -50.990 1.00 87.00 368 ALA A CA 1
ATOM 2989 C C . ALA A 1 368 ? 27.516 6.345 -52.508 1.00 87.00 368 ALA A C 1
ATOM 2991 O O . ALA A 1 368 ? 27.786 7.445 -52.983 1.00 87.00 368 ALA A O 1
ATOM 2992 N N . LEU A 1 369 ? 27.319 5.262 -53.271 1.00 87.12 369 LEU A N 1
ATOM 2993 C CA . LEU A 1 369 ? 27.338 5.304 -54.740 1.00 87.12 369 LEU A CA 1
ATOM 2994 C C . LEU A 1 369 ? 26.228 6.202 -55.298 1.00 87.12 369 LEU A C 1
ATOM 2996 O O . LEU A 1 369 ? 26.497 7.025 -56.169 1.00 87.12 369 LEU A O 1
ATOM 3000 N N . GLU A 1 370 ? 25.008 6.105 -54.764 1.00 89.19 370 GLU A N 1
ATOM 3001 C CA . GLU A 1 370 ? 23.908 6.997 -55.157 1.00 89.19 370 GLU A CA 1
ATOM 3002 C C . GLU A 1 370 ? 24.237 8.473 -54.868 1.00 89.19 370 GLU A C 1
ATOM 3004 O O . GLU A 1 370 ? 23.936 9.341 -55.683 1.00 89.19 370 GLU A O 1
ATOM 3009 N N . CYS A 1 371 ? 24.904 8.767 -53.748 1.00 90.56 371 CYS A N 1
ATOM 3010 C CA . CYS A 1 371 ? 25.345 10.127 -53.420 1.00 90.56 371 CYS A CA 1
ATOM 3011 C C . CYS A 1 371 ? 26.434 10.642 -54.376 1.00 90.56 371 CYS A C 1
ATOM 3013 O O . CYS A 1 371 ? 26.407 11.814 -54.744 1.00 90.56 371 CYS A O 1
ATOM 3015 N N . ILE A 1 372 ? 27.371 9.782 -54.796 1.00 89.69 372 ILE A N 1
ATOM 3016 C CA . ILE A 1 372 ? 28.397 10.137 -55.792 1.00 89.69 372 ILE A CA 1
ATOM 3017 C C . ILE A 1 372 ? 27.732 10.491 -57.121 1.00 89.69 372 ILE A C 1
ATOM 3019 O O . ILE A 1 372 ? 28.053 11.523 -57.696 1.00 89.69 372 ILE A O 1
ATOM 3023 N N . MET A 1 373 ? 26.751 9.700 -57.567 1.00 89.38 373 MET A N 1
ATOM 3024 C CA . MET A 1 373 ? 26.001 10.003 -58.791 1.00 89.38 373 MET A CA 1
ATOM 3025 C C . MET A 1 373 ? 25.296 11.365 -58.711 1.00 89.38 373 MET A C 1
ATOM 3027 O O . MET A 1 373 ? 25.335 12.124 -59.675 1.00 89.38 373 MET A O 1
ATOM 3031 N N . MET A 1 374 ? 24.711 11.707 -57.557 1.00 89.25 374 MET A N 1
ATOM 3032 C CA . MET A 1 374 ? 24.106 13.028 -57.336 1.00 89.25 374 MET A CA 1
ATOM 3033 C C . MET A 1 374 ? 25.134 14.165 -57.427 1.00 89.25 374 MET A C 1
ATOM 3035 O O . MET A 1 374 ? 24.842 15.219 -57.985 1.00 89.25 374 MET A O 1
ATOM 3039 N N . PHE A 1 375 ? 26.338 13.970 -56.885 1.00 90.44 375 PHE A N 1
ATOM 3040 C CA . PHE A 1 375 ? 27.422 14.950 -56.982 1.00 90.44 375 PHE A CA 1
ATOM 3041 C C . PHE A 1 375 ? 27.943 15.090 -58.418 1.00 90.44 375 PHE A C 1
ATOM 3043 O O . PHE A 1 375 ? 28.095 16.213 -58.897 1.00 90.44 375 PHE A O 1
ATOM 3050 N N . ASP A 1 376 ? 28.116 13.983 -59.140 1.00 87.38 376 ASP A N 1
ATOM 3051 C CA . ASP A 1 376 ? 28.533 13.978 -60.545 1.00 87.38 376 ASP A CA 1
ATOM 3052 C C . ASP A 1 376 ? 27.529 14.693 -61.462 1.00 87.38 376 ASP A C 1
ATOM 3054 O O . ASP A 1 376 ? 27.928 15.360 -62.417 1.00 87.38 376 ASP A O 1
ATOM 3058 N N . GLU A 1 377 ? 26.224 14.569 -61.200 1.00 86.31 377 GLU A N 1
ATOM 3059 C CA . GLU A 1 377 ? 25.188 15.297 -61.945 1.00 86.31 377 GLU A CA 1
ATOM 3060 C C . GLU A 1 377 ? 25.310 16.814 -61.769 1.00 86.31 377 GLU A C 1
ATOM 3062 O O . GLU A 1 377 ? 25.179 17.554 -62.744 1.00 86.31 377 GLU A O 1
ATOM 3067 N N . VAL A 1 378 ? 25.611 17.279 -60.554 1.00 85.56 378 VAL A N 1
ATOM 3068 C CA . VAL A 1 378 ? 25.793 18.709 -60.257 1.00 85.56 378 VAL A CA 1
ATOM 3069 C C . VAL A 1 378 ? 27.091 19.251 -60.849 1.00 85.56 378 VAL A C 1
ATOM 3071 O O . VAL A 1 378 ? 27.126 20.395 -61.286 1.00 85.56 378 VAL A O 1
ATOM 3074 N N . LEU A 1 379 ? 28.153 18.445 -60.918 1.00 85.75 379 LEU A N 1
ATOM 3075 C CA . LEU A 1 379 ? 29.416 18.856 -61.541 1.00 85.75 379 LEU A CA 1
ATOM 3076 C C . LEU A 1 379 ? 29.300 19.021 -63.067 1.00 85.75 379 LEU A C 1
ATOM 3078 O O . LEU A 1 379 ? 29.998 19.859 -63.643 1.00 85.75 379 LEU A O 1
ATOM 3082 N N . LYS A 1 380 ? 28.407 18.253 -63.710 1.00 83.25 380 LYS A N 1
ATOM 3083 C CA . LYS A 1 380 ? 28.146 18.290 -65.163 1.00 83.25 380 LYS A CA 1
ATOM 3084 C C . LYS A 1 380 ? 27.255 19.453 -65.616 1.00 83.25 380 LYS A C 1
ATOM 3086 O O . LYS A 1 380 ? 27.289 19.782 -66.801 1.00 83.25 380 LYS A O 1
ATOM 3091 N N . GLN A 1 381 ? 26.455 20.025 -64.716 1.00 70.69 381 GLN A N 1
ATOM 3092 C CA . GLN A 1 381 ? 25.674 21.254 -64.935 1.00 70.69 381 GLN A CA 1
ATOM 3093 C C . GLN A 1 381 ? 26.546 22.472 -64.670 1.00 70.69 381 GLN A C 1
ATOM 3095 O O . GLN A 1 381 ? 26.459 23.468 -65.416 1.00 70.69 381 GLN A O 1
#

Sequence (381 aa):
MQKSITKTYESSVEPARNSILSQKSNLEKAISTITELHNRQLVLKNDLINHKTQMDAIIDKNRSFHDDFKKKEAELETARQRLFIFQTLAEINSLKNEIKQNYQRKISSIVENMKKLYEKTQKLTLNNLYNEIFTQCQSFYKNNMNIFINSNESSFSFNGFTEKLITLQYFELLDEFKEYFWNYINKIFVVKISQSKCTISFHNDAITINSEPNGTITSPEFINTSTKLLKIIIQKFKELKFELNDKDLEDYAHNSMEIGLTLFGGKPDALNQATSELCKLAKIENVNIVDIMKDARLPLVLDRCRSLLVENRPFAEVVKEMRKIMEGTSTEGILKKIAAMATVIWREDKTKIELAIPSLVSIGTKEALECIMMFDEVLKQ

Organism: NCBI:txid1144522